Protein AF-A0A6N8V0D1-F1 (afdb_monomer)

Solvent-accessible surface area (backbone atoms only — not comparable to full-atom values): 30838 Å² total; per-residue (Å²): 115,80,45,80,49,77,50,77,55,82,83,25,53,36,45,36,44,38,45,71,53,76,77,63,86,86,64,98,69,75,75,76,37,50,39,46,32,45,37,42,45,45,18,91,55,82,39,64,46,33,43,40,40,26,38,32,40,37,34,28,71,38,62,36,32,42,38,36,38,94,89,48,75,45,81,41,43,53,72,40,74,43,79,44,59,22,80,52,49,34,26,46,27,38,42,28,37,29,45,34,42,31,46,41,67,47,89,72,71,62,81,54,71,93,89,60,91,78,77,78,87,79,81,86,76,95,76,89,79,59,77,69,64,61,56,61,56,65,70,50,64,72,67,50,54,61,64,50,48,55,48,47,55,57,44,56,73,61,60,79,76,78,86,90,82,91,75,87,80,83,88,80,86,84,86,89,89,81,84,79,87,73,83,86,78,78,87,80,89,75,80,96,69,90,68,78,77,87,66,74,72,77,77,50,44,70,49,23,66,37,64,13,72,33,64,82,80,55,35,36,38,30,19,67,69,75,57,81,67,61,65,68,72,39,52,76,79,46,74,58,89,72,34,39,31,27,45,46,76,44,84,74,45,44,28,48,69,58,39,34,54,43,31,68,29,18,32,75,47,55,27,35,22,61,91,55,48,43,43,48,43,42,23,74,82,62,50,74,66,56,48,52,34,48,42,50,16,45,7,26,53,30,63,36,36,56,84,86,48,37,44,38,36,82,59,87,65,67,43,95,62,81,66,75,18,39,34,38,36,54,41,85,67,82,89,78,67,85,48,73,49,63,49,74,44,63,47,96,86,65,49,26,45,53,28,20,43,36,40,35,33,54,76,46,48,71,77,35,70,65,46,34,22,51,50,50,32,38,44,47,43,36,59,55,33,41,47,8,79,102,50,57,34,29,62,72,88,46,72,36,77,49,22,70,53,72,57,80,69,64,62,88,71,91,80,78,77,56,82,26,47,60,39,41,40,52,32,52,44,49,31,37,53,76,72,48,43,53,77,71,39,66,66,71,66,50,70,85,46,60,25,51,29,39,37,44,36,42,33,46,96,58,39,38,34,38,37,38,43,38,88,83,42,77,40,56,25,37,38,28,63,47,71,95,61,63,68,86,76,44,80,84,46,69,60,69,52,72,50,74,52,71,39,76,47,80,53,89,82,41,36,33,39,27,40,28,38,41,32,34,31,50,69,75,70,48,71,51,77,50,76,42,78,74,43,82,47,124

Foldseek 3Di:
DWDWDWDDDPNWTWTKTWDDDPPDDDDVDDFQAKTKIKTKTDAQDKFFKWFAQWKKKKAWQDWKKWKQWPVGTDIHHHLDIDIDGRQTIIIIHTTTIMIMITHTGHDDIDGDDPDDPDDDPDDDDDDDDDPVVVVVVVVCVVVVPVVVVVVVVVSVVRPPPDDDDDDDDDDDDDDDDDDDDDDPDDDDDDDDDQDPPPDDPQQAQVNLLAQQWFDSQWKIKGWADQPPPQQVPFDFPDDDDQKTKGWDKTLGFDFLVLLLLQCQQFFPFLQQFAPFAFEEAEADPDDSLNVSLLSLLLNQQSSLADSRHRYTHNDNPHDPDQFFGEYEAEDQPPPPDFDKDKDFDDDPPGSYGRGMYIYGYPVQPVLDSLLSSLRSNLNVLVSRRRQGDPQNAGDCVRPFSRHPDCVLSVPPDDDDDGSSHGHRSSSVNNNLSNPQDDGRDNSSRSPGFGSMWIKIWMDGPFKIWIWTQGPQDTITMMMGTDPPDRLQVPQVDADKDKDKDKDWADGPPKIKIFIWIWMAGSNVRDIDIDTPPIDIDD

Radius of gyration: 30.08 Å; Cα contacts (8 Å, |Δi|>4): 990; chains: 1; bounding box: 58×94×71 Å

Sequence (538 aa):
MIRRSITTYGGQTIVRYKLAFGIGAASRRGTHGWQLAVHVVHAPGSGAWHNHYWDSWSLCLLGGIAEATDGGTRQIRPGTLRFRPHNQRHRVRGYAVTLILTSPRRHRSSIWLRGLAARPIRARSRVGYSRRVLARFRERRSAMKIPLTIAACVFLLAACGGGGGSTSPTSTGPDTTGAPNVPMLSWHQTDGGSYSVAGLPAPTPAAARHMPVYHDGRRLFVGVDQGAGKPAALPIVGRRGETEIRLGELTDGGGRGTLATYLLSTVDDPGLRWKSPPEVRFGGAGDQSDYERVVRAVQLVNAALPEGQKMRVPSMTPSDDPGTGIYFSFDWLTGLGYWGETHNSNASATSQITHSLITITRDYTSNGDRQATILLAHELLHALGMFGGATSHVPPTIDSILAADSRIYASAQGTRQPLSLLYSADREAIRALYSRLSDGVDPTSFGLWEDTSWHLVGRTSHVAFGVALRNDYVEPWAYGDLPATDLAANRGLSGRVTWTGVLLGFGPDQTVSGDAAIAVDLATLRGSADFTNLEMWN

Nearest PDB structures (foldseek):
  7zyb-assembly1_A  TM=7.881E-01  e=6.600E-06  Bacteroides eggerthii DSM 20697
  4la3-assembly2_B  TM=8.426E-01  e=9.087E-06  Ruegeria lacuscaerulensis ITI-1157
  5ooa-assembly1_A  TM=7.213E-01  e=2.347E-04  Streptomyces coeruleorubidus
  5oo9-assembly1_A  TM=7.204E-01  e=3.793E-04  Streptomyces coeruleorubidus
  3rns-assembly1_A  TM=6.999E-01  e=3.409E-04  Leptotrichia buccalis C-1013-b

pLDDT: mean 70.55, std 21.04, range [21.89, 95.75]

Secondary structure (DSSP, 8-state):
-EEEEEEEETTEEEEEEEE----S---SSS--S-EEEEEEEEESS-PPBB--SS-EEEEEEEEEEEEEETTEEEEE-TT-EEEE-TT--EEEEEEEEEEEEEPSPPS----B-TTS-----------PPPHHHHHHHHGGGGGGHHHHHHHHHHHHTTSSS------------------------------S-----TTS----TTGGGSPPEEE-SSEEEEES--TTTTGGGSPEEEEETTEEEEEEEEE-S--HHHHHHHHHHH-S-TT-B-SSPPBEEEETT--HHHHHHHHHHHHHHHTTS-GGG--B---S---S---SEEEEEEE--TTS-S-EEEEEEEETTTTEEEEEEEEEEHHHHTT-HHHHHHHHHHHHHHHTT---TT--SB-TTS-STTBSSTHHHH--SS-PPPTT---HHHHHHHHIIIIIPPTT--TT-S----SEEEEEEEE-SSEEEEEEEETTEEEEEEEEEPPSS-GGG-TT--SEEEEEEEEEEE-SS-EEEEEEEEEEETTTTEEEEEEEEEEEE-

Structure (mmCIF, N/CA/C/O backbone):
data_AF-A0A6N8V0D1-F1
#
_entry.id   AF-A0A6N8V0D1-F1
#
loop_
_atom_site.group_PDB
_atom_site.id
_atom_site.type_symbol
_atom_site.label_atom_id
_atom_site.label_alt_id
_atom_site.label_comp_id
_atom_site.label_asym_id
_atom_site.label_entity_id
_atom_site.label_seq_id
_atom_site.pdbx_PDB_ins_code
_atom_site.Cartn_x
_atom_site.Cartn_y
_atom_site.Cartn_z
_atom_site.occupancy
_atom_site.B_iso_or_equiv
_atom_site.auth_seq_id
_atom_site.auth_comp_id
_atom_site.auth_asym_id
_atom_site.auth_atom_id
_atom_site.pdbx_PDB_model_num
ATOM 1 N N . MET A 1 1 ? 18.540 -21.796 7.308 1.00 44.91 1 MET A N 1
ATOM 2 C CA . MET A 1 1 ? 18.471 -22.267 5.903 1.00 44.91 1 MET A CA 1
ATOM 3 C C . MET A 1 1 ? 17.308 -23.244 5.759 1.00 44.91 1 MET A C 1
ATOM 5 O O . MET A 1 1 ? 17.338 -24.292 6.398 1.00 44.91 1 MET A O 1
ATOM 9 N N . ILE A 1 2 ? 16.286 -22.895 4.971 1.00 44.88 2 ILE A N 1
ATOM 10 C CA . ILE A 1 2 ? 15.170 -23.790 4.621 1.00 44.88 2 ILE A CA 1
ATOM 11 C C . ILE A 1 2 ? 15.568 -24.535 3.348 1.00 44.88 2 ILE A C 1
ATOM 13 O O . ILE A 1 2 ? 15.913 -23.903 2.356 1.00 44.88 2 ILE A O 1
ATOM 17 N N . ARG A 1 3 ? 15.550 -25.871 3.361 1.00 55.03 3 ARG A N 1
ATOM 18 C CA . ARG A 1 3 ? 15.738 -26.674 2.140 1.00 55.03 3 ARG A CA 1
ATOM 19 C C . ARG A 1 3 ? 14.449 -27.415 1.814 1.00 55.03 3 ARG A C 1
ATOM 21 O O . ARG A 1 3 ? 13.937 -28.149 2.662 1.00 55.03 3 ARG A O 1
ATOM 28 N N . ARG A 1 4 ? 13.949 -27.237 0.589 1.00 62.25 4 ARG A N 1
ATOM 29 C CA . ARG A 1 4 ? 12.843 -28.024 0.032 1.00 62.25 4 ARG A CA 1
ATOM 30 C C . ARG A 1 4 ? 13.412 -29.301 -0.581 1.00 62.25 4 ARG A C 1
ATOM 32 O O . ARG A 1 4 ? 14.394 -29.255 -1.313 1.00 62.25 4 ARG A O 1
ATOM 39 N N . SER A 1 5 ? 12.800 -30.440 -0.282 1.00 65.56 5 SER A N 1
ATOM 40 C CA . SER A 1 5 ? 13.056 -31.694 -0.998 1.00 65.56 5 SER A CA 1
ATOM 41 C C . SER A 1 5 ? 11.735 -32.392 -1.270 1.00 65.56 5 SER A C 1
ATOM 43 O O . SER A 1 5 ? 10.866 -32.436 -0.399 1.00 65.56 5 SER A O 1
ATOM 45 N N . ILE A 1 6 ? 11.583 -32.914 -2.482 1.00 62.34 6 ILE A N 1
ATOM 46 C CA . ILE A 1 6 ? 10.443 -33.736 -2.877 1.00 62.34 6 ILE A CA 1
ATOM 47 C C . ILE A 1 6 ? 10.988 -35.149 -3.030 1.00 62.34 6 ILE A C 1
ATOM 49 O O . ILE A 1 6 ? 12.013 -35.353 -3.678 1.00 62.34 6 ILE A O 1
ATOM 53 N N . THR A 1 7 ? 10.369 -36.125 -2.375 1.00 68.12 7 THR A N 1
ATOM 54 C CA . THR A 1 7 ? 10.736 -37.527 -2.577 1.00 68.12 7 THR A CA 1
ATOM 55 C C . THR A 1 7 ? 9.493 -38.373 -2.747 1.00 68.12 7 THR A C 1
ATOM 57 O O . THR A 1 7 ? 8.602 -38.340 -1.898 1.00 68.12 7 THR A O 1
ATOM 60 N N . THR A 1 8 ? 9.467 -39.150 -3.825 1.00 55.72 8 THR A N 1
ATOM 61 C CA . THR A 1 8 ? 8.363 -40.052 -4.140 1.00 55.72 8 THR A CA 1
ATOM 62 C C . THR A 1 8 ? 8.745 -41.481 -3.759 1.00 55.72 8 THR A C 1
ATOM 64 O O . THR A 1 8 ? 9.775 -41.981 -4.204 1.00 55.72 8 THR A O 1
ATOM 67 N N . TYR A 1 9 ? 7.939 -42.145 -2.927 1.00 54.19 9 TYR A N 1
ATOM 68 C CA . TYR A 1 9 ? 8.150 -43.539 -2.514 1.00 54.19 9 TYR A CA 1
ATOM 69 C C . TYR A 1 9 ? 6.853 -44.337 -2.636 1.00 54.19 9 TYR A C 1
ATOM 71 O O . TYR A 1 9 ? 5.889 -44.049 -1.933 1.00 54.19 9 TYR A O 1
ATOM 79 N N . GLY A 1 10 ? 6.822 -45.360 -3.499 1.00 55.72 10 GLY A N 1
ATOM 80 C CA . GLY A 1 10 ? 5.685 -46.289 -3.594 1.00 55.72 10 GLY A CA 1
ATOM 81 C C . GLY A 1 10 ? 4.325 -45.604 -3.795 1.00 55.72 10 GLY A C 1
ATOM 82 O O . GLY A 1 10 ? 3.365 -45.962 -3.119 1.00 55.72 10 GLY A O 1
ATOM 83 N N . GLY A 1 11 ? 4.265 -44.578 -4.654 1.00 54.62 11 GLY A N 1
ATOM 84 C CA . GLY A 1 11 ? 3.053 -43.786 -4.911 1.00 54.62 11 GLY A CA 1
ATOM 85 C C . GLY A 1 11 ? 2.759 -42.677 -3.890 1.00 54.62 11 GLY A C 1
ATOM 86 O O . GLY A 1 11 ? 1.729 -42.021 -3.996 1.00 54.62 11 GLY A O 1
ATOM 87 N N . GLN A 1 12 ? 3.637 -42.448 -2.908 1.00 52.34 12 GLN A N 1
ATOM 88 C CA . GLN A 1 12 ? 3.529 -41.333 -1.962 1.00 52.34 12 GLN A CA 1
ATOM 89 C C . GLN A 1 12 ? 4.461 -40.196 -2.364 1.00 52.34 12 GLN A C 1
ATOM 91 O O . GLN A 1 12 ? 5.671 -40.410 -2.435 1.00 52.34 12 GLN A O 1
ATOM 96 N N . THR A 1 13 ? 3.930 -38.987 -2.538 1.00 56.56 13 THR A N 1
ATOM 97 C CA . THR A 1 13 ? 4.744 -37.771 -2.675 1.00 56.56 13 THR A CA 1
ATOM 98 C C . THR A 1 13 ? 4.946 -37.162 -1.296 1.00 56.56 13 THR A C 1
ATOM 100 O O . THR A 1 13 ? 3.986 -36.747 -0.649 1.00 56.56 13 THR A O 1
ATOM 103 N N . ILE A 1 14 ? 6.196 -37.109 -0.834 1.00 59.09 14 ILE A N 1
ATOM 104 C CA . ILE A 1 14 ? 6.564 -36.446 0.417 1.00 59.09 14 ILE A CA 1
ATOM 105 C C . ILE A 1 14 ? 7.269 -35.141 0.064 1.00 59.09 14 ILE A C 1
ATOM 107 O O . ILE A 1 14 ? 8.404 -35.151 -0.418 1.00 59.09 14 ILE A O 1
ATOM 111 N N . VAL A 1 15 ? 6.615 -34.014 0.345 1.00 58.56 15 VAL A N 1
ATOM 112 C CA . VAL A 1 15 ? 7.262 -32.697 0.316 1.00 58.56 15 VAL A CA 1
ATOM 113 C C . VAL A 1 15 ? 7.796 -32.414 1.715 1.00 58.56 15 VAL A C 1
ATOM 115 O O . VAL A 1 15 ? 7.029 -32.346 2.677 1.00 58.56 15 VAL A O 1
ATOM 118 N N . ARG A 1 16 ? 9.121 -32.291 1.841 1.00 62.31 16 ARG A N 1
ATOM 119 C CA . ARG A 1 16 ? 9.793 -31.945 3.097 1.00 62.31 16 ARG A CA 1
ATOM 120 C C . ARG A 1 16 ? 10.333 -30.530 3.022 1.00 62.31 16 ARG A C 1
ATOM 122 O O . ARG A 1 16 ? 11.190 -30.236 2.184 1.00 62.31 16 ARG A O 1
ATOM 129 N N . TYR A 1 17 ? 9.904 -29.706 3.966 1.00 55.00 17 TYR A N 1
ATOM 130 C CA . TYR A 1 17 ? 10.552 -28.441 4.287 1.00 55.00 17 TYR A CA 1
ATOM 131 C C . TYR A 1 17 ? 11.434 -28.677 5.509 1.00 55.00 17 TYR A C 1
ATOM 133 O O . TYR A 1 17 ? 10.935 -28.941 6.604 1.00 55.00 17 TYR A O 1
ATOM 141 N N . LYS A 1 18 ? 12.756 -28.669 5.310 1.00 56.12 18 LYS A N 1
ATOM 142 C CA . LYS A 1 18 ? 13.719 -28.924 6.383 1.00 56.12 18 LYS A CA 1
ATOM 143 C C . LYS A 1 18 ? 14.188 -27.606 6.983 1.00 56.12 18 LYS A C 1
ATOM 145 O O . LYS A 1 18 ? 14.861 -26.834 6.298 1.00 56.12 18 LYS A O 1
ATOM 150 N N . LEU A 1 19 ? 13.895 -27.406 8.266 1.00 46.12 19 LEU A N 1
ATOM 151 C CA . LEU A 1 19 ? 14.449 -26.330 9.080 1.00 46.12 19 LEU A CA 1
ATOM 152 C C . LEU A 1 19 ? 15.463 -26.960 10.047 1.00 46.12 19 LEU A C 1
ATOM 154 O O . LEU A 1 19 ? 15.110 -27.654 10.999 1.00 46.12 19 LEU A O 1
ATOM 158 N N . ALA A 1 20 ? 16.753 -26.832 9.732 1.00 50.84 20 ALA A N 1
ATOM 159 C CA . ALA A 1 20 ? 17.811 -27.409 10.556 1.00 50.84 20 ALA A CA 1
ATOM 160 C C . ALA A 1 20 ? 18.173 -26.446 11.693 1.00 50.84 20 ALA A C 1
ATOM 162 O O . ALA A 1 20 ? 18.812 -25.425 11.446 1.00 50.84 20 ALA A O 1
ATOM 163 N N . PHE A 1 21 ? 17.805 -26.795 12.926 1.00 45.72 21 PHE A N 1
ATOM 164 C CA . PHE A 1 21 ? 18.309 -26.135 14.130 1.00 45.72 21 PHE A CA 1
ATOM 165 C C . PHE A 1 21 ? 19.412 -26.996 14.742 1.00 45.72 21 PHE A C 1
ATOM 167 O O . PHE A 1 21 ? 19.168 -28.099 15.231 1.00 45.72 21 PHE A O 1
ATOM 174 N N . GLY A 1 22 ? 20.651 -26.516 14.684 1.00 41.28 22 GLY A N 1
ATOM 175 C CA . GLY A 1 22 ? 21.765 -27.151 15.377 1.00 41.28 22 GLY A CA 1
ATOM 176 C C . GLY A 1 22 ? 21.755 -26.763 16.850 1.00 41.28 22 GLY A C 1
ATOM 177 O O . GLY A 1 22 ? 22.394 -25.788 17.216 1.00 41.28 22 GLY A O 1
ATOM 178 N N . ILE A 1 23 ? 21.056 -27.516 17.700 1.00 42.50 23 ILE A N 1
ATOM 179 C CA . ILE A 1 23 ? 21.254 -27.425 19.154 1.00 42.50 23 ILE A CA 1
ATOM 180 C C . ILE A 1 23 ? 22.313 -28.472 19.526 1.00 42.50 23 ILE A C 1
ATOM 182 O O . ILE A 1 23 ? 21.996 -29.633 19.786 1.00 42.50 23 ILE A O 1
ATOM 186 N N . GLY A 1 24 ? 23.586 -28.076 19.440 1.00 42.22 24 GLY A N 1
ATOM 187 C CA . GLY A 1 24 ? 24.754 -28.905 19.764 1.00 42.22 24 GLY A CA 1
ATOM 188 C C . GLY A 1 24 ? 25.977 -28.576 18.900 1.00 42.22 24 GLY A C 1
ATOM 189 O O . GLY A 1 24 ? 25.834 -28.308 17.709 1.00 42.22 24 GLY A O 1
ATOM 190 N N . ALA A 1 25 ? 27.170 -28.594 19.509 1.00 36.78 25 ALA A N 1
ATOM 191 C CA . ALA A 1 25 ? 28.441 -28.234 18.876 1.00 36.78 25 ALA A CA 1
ATOM 192 C C . ALA A 1 25 ? 28.627 -28.908 17.504 1.00 36.78 25 ALA A C 1
ATOM 194 O O . ALA A 1 25 ? 28.477 -30.124 17.358 1.00 36.78 25 ALA A O 1
ATOM 195 N N . ALA A 1 26 ? 28.949 -28.100 16.495 1.00 36.88 26 ALA A N 1
ATOM 196 C CA . ALA A 1 26 ? 29.095 -28.525 15.112 1.00 36.88 26 ALA A CA 1
ATOM 197 C C . ALA A 1 26 ? 30.276 -29.499 14.944 1.00 36.88 26 ALA A C 1
ATOM 199 O O . ALA A 1 26 ? 31.417 -29.089 14.753 1.00 36.88 26 ALA A O 1
ATOM 200 N N . SER A 1 27 ? 30.019 -30.808 14.960 1.00 41.69 27 SER A N 1
ATOM 201 C CA . SER A 1 27 ? 30.992 -31.778 14.454 1.00 41.69 27 SER A CA 1
ATOM 202 C C . SER A 1 27 ? 30.886 -31.840 12.929 1.00 41.69 27 SER A C 1
ATOM 204 O O . SER A 1 27 ? 29.829 -32.186 12.398 1.00 41.69 27 SER A O 1
ATOM 206 N N . ARG A 1 28 ? 31.990 -31.565 12.221 1.00 43.28 28 ARG A N 1
ATOM 207 C CA . ARG A 1 28 ? 32.125 -31.545 10.745 1.00 43.28 28 ARG A CA 1
ATOM 208 C C . ARG A 1 28 ? 31.788 -32.867 10.017 1.00 43.28 28 ARG A C 1
ATOM 210 O O . ARG A 1 28 ? 31.984 -32.969 8.812 1.00 43.28 28 ARG A O 1
ATOM 217 N N . ARG A 1 29 ? 31.261 -33.887 10.701 1.00 45.97 29 ARG A N 1
ATOM 218 C CA . ARG A 1 29 ? 30.817 -35.157 10.110 1.00 45.97 29 ARG A CA 1
ATOM 219 C C . ARG A 1 29 ? 29.374 -35.465 10.539 1.00 45.97 29 ARG A C 1
ATOM 221 O O . ARG A 1 29 ? 29.151 -35.928 11.643 1.00 45.97 29 ARG A O 1
ATOM 228 N N . GLY A 1 30 ? 28.410 -35.193 9.653 1.00 52.28 30 GLY A N 1
ATOM 229 C CA . GLY A 1 30 ? 27.100 -35.867 9.567 1.00 52.28 30 GLY A CA 1
ATOM 230 C C . GLY A 1 30 ? 26.112 -35.790 10.749 1.00 52.28 30 GLY A C 1
ATOM 231 O O . GLY A 1 30 ? 26.165 -36.586 11.670 1.00 52.28 30 GLY A O 1
ATOM 232 N N . THR A 1 31 ? 25.096 -34.924 10.629 1.00 54.47 31 THR A N 1
ATOM 233 C CA . THR A 1 31 ? 23.745 -35.015 11.249 1.00 54.47 31 THR A CA 1
ATOM 234 C C . THR A 1 31 ? 23.622 -35.652 12.650 1.00 54.47 31 THR A C 1
ATOM 236 O O . THR A 1 31 ? 22.957 -36.679 12.806 1.00 54.47 31 THR A O 1
ATOM 239 N N . HIS A 1 32 ? 24.169 -35.008 13.684 1.00 58.38 32 HIS A N 1
ATOM 240 C CA . HIS A 1 32 ? 23.972 -35.412 15.088 1.00 58.38 32 HIS A CA 1
ATOM 241 C C . HIS A 1 32 ? 22.952 -34.557 15.869 1.00 58.38 32 HIS A C 1
ATOM 243 O O . HIS A 1 32 ? 22.817 -34.726 17.077 1.00 58.38 32 HIS A O 1
ATOM 249 N N . GLY A 1 33 ? 22.218 -33.660 15.201 1.00 75.25 33 GLY A N 1
ATOM 250 C CA . GLY A 1 33 ? 21.212 -32.791 15.827 1.00 75.25 33 GLY A CA 1
ATOM 251 C C . GLY A 1 33 ? 19.768 -33.269 15.647 1.00 75.25 33 GLY A C 1
ATOM 252 O O . GLY A 1 33 ? 19.474 -34.071 14.755 1.00 75.25 33 GLY A O 1
ATOM 253 N N . TRP A 1 34 ? 18.872 -32.740 16.484 1.00 78.12 34 TRP A N 1
ATOM 254 C CA . TRP A 1 34 ? 17.423 -32.830 16.288 1.00 78.12 34 TRP A CA 1
ATOM 255 C C . TRP A 1 34 ? 17.013 -32.131 14.983 1.00 78.12 34 TRP A C 1
ATOM 257 O O . TRP A 1 34 ? 17.675 -31.192 14.542 1.00 78.12 34 TRP A O 1
ATOM 267 N N . GLN A 1 35 ? 15.938 -32.590 14.342 1.00 80.25 35 GLN A N 1
ATOM 268 C CA . GLN A 1 35 ? 15.410 -31.952 13.130 1.00 80.25 35 GLN A CA 1
ATOM 269 C C . GLN A 1 35 ? 13.916 -31.708 13.280 1.00 80.25 35 GLN A C 1
ATOM 271 O O . GLN A 1 35 ? 13.191 -32.615 13.679 1.00 80.25 35 GLN A O 1
ATOM 276 N N . LEU A 1 36 ? 13.477 -30.500 12.933 1.00 82.12 36 LEU A N 1
ATOM 277 C CA . LEU A 1 36 ? 12.070 -30.152 12.804 1.00 82.12 36 LEU A CA 1
ATOM 278 C C . LEU A 1 36 ? 11.733 -30.057 11.312 1.00 82.12 36 LEU A C 1
ATOM 280 O O . LEU A 1 36 ? 12.449 -29.408 10.543 1.00 82.12 36 LEU A O 1
ATOM 284 N N . ALA A 1 37 ? 10.672 -30.733 10.890 1.00 82.94 37 ALA A N 1
ATOM 285 C CA . ALA A 1 37 ? 10.229 -30.740 9.504 1.00 82.94 37 ALA A CA 1
ATOM 286 C C . ALA A 1 37 ? 8.706 -30.690 9.415 1.00 82.94 37 ALA A C 1
ATOM 288 O O . ALA A 1 37 ? 8.013 -31.316 10.213 1.00 82.94 37 ALA A O 1
ATOM 289 N N . VAL A 1 38 ? 8.194 -30.003 8.396 1.00 82.75 38 VAL A N 1
ATOM 290 C CA . VAL A 1 38 ? 6.794 -30.136 7.979 1.00 82.75 38 VAL A CA 1
ATOM 291 C C . VAL A 1 38 ? 6.732 -31.193 6.883 1.00 82.75 38 VAL A C 1
ATOM 293 O O . VAL A 1 38 ? 7.475 -31.132 5.899 1.00 82.75 38 VAL A O 1
ATOM 296 N N . HIS A 1 39 ? 5.880 -32.189 7.089 1.00 84.19 39 HIS A N 1
ATOM 297 C CA . HIS A 1 39 ? 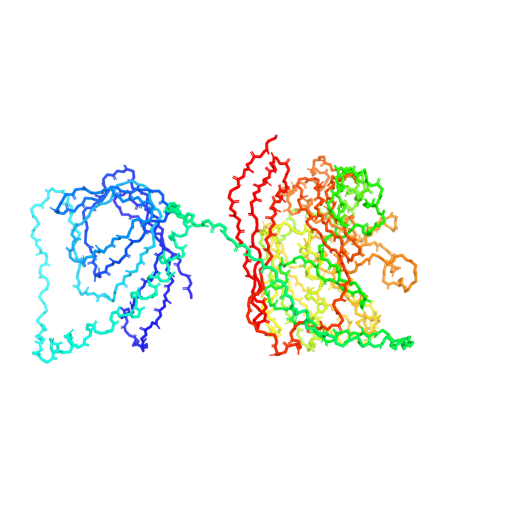5.620 -33.294 6.181 1.00 84.19 39 HIS A CA 1
ATOM 298 C C . HIS A 1 39 ? 4.198 -33.183 5.644 1.00 84.19 39 HIS A C 1
ATOM 300 O O . HIS A 1 39 ? 3.236 -33.347 6.395 1.00 84.19 39 HIS A O 1
ATOM 306 N N . VAL A 1 40 ? 4.075 -32.979 4.335 1.00 85.56 40 VAL A N 1
ATOM 307 C CA . VAL A 1 40 ? 2.809 -33.165 3.622 1.00 85.56 40 VAL A CA 1
ATOM 308 C C . VAL A 1 40 ? 2.748 -34.620 3.170 1.00 85.56 40 VAL A C 1
ATOM 310 O O . VAL A 1 40 ? 3.569 -35.062 2.365 1.00 85.56 40 VAL A O 1
ATOM 313 N N . VAL A 1 41 ? 1.821 -35.378 3.746 1.00 85.00 41 VAL A N 1
ATOM 314 C CA . VAL A 1 41 ? 1.555 -36.775 3.411 1.00 85.00 41 VAL A CA 1
ATOM 315 C C . VAL A 1 41 ? 0.379 -36.802 2.450 1.00 85.00 41 VAL A C 1
ATOM 317 O O . VAL A 1 41 ? -0.731 -36.453 2.837 1.00 85.00 41 VAL A O 1
ATOM 320 N N . HIS A 1 42 ? 0.612 -37.254 1.220 1.00 86.38 42 HIS A N 1
ATOM 321 C CA . HIS A 1 42 ? -0.438 -37.557 0.252 1.00 86.38 42 HIS A CA 1
ATOM 322 C C . HIS A 1 42 ? -0.315 -39.031 -0.155 1.00 86.38 42 HIS A C 1
ATOM 324 O O . HIS A 1 42 ? 0.558 -39.403 -0.939 1.00 86.38 42 HIS A O 1
ATOM 330 N N . ALA A 1 43 ? -1.138 -39.886 0.455 1.00 79.44 43 ALA A N 1
ATOM 331 C CA . ALA A 1 43 ? -1.088 -41.339 0.308 1.00 79.44 43 ALA A CA 1
ATOM 332 C C . ALA A 1 43 ? -2.500 -41.915 0.086 1.00 79.44 43 ALA A C 1
ATOM 334 O O . ALA A 1 43 ? -3.065 -42.521 1.001 1.00 79.44 43 ALA A O 1
ATOM 335 N N . PRO A 1 44 ? -3.096 -41.734 -1.107 1.00 72.81 44 PRO A N 1
ATOM 336 C CA . PRO A 1 44 ? -4.451 -42.218 -1.394 1.00 72.81 44 PRO A CA 1
ATOM 337 C C . PRO A 1 44 ? -4.563 -43.756 -1.290 1.00 72.81 44 PRO A C 1
ATOM 339 O O . PRO A 1 44 ? -5.586 -44.290 -0.844 1.00 72.81 44 PRO A O 1
ATOM 342 N N . GLY A 1 45 ? -3.479 -44.476 -1.609 1.00 75.88 45 GLY A N 1
ATOM 343 C CA . GLY A 1 45 ? -3.338 -45.927 -1.432 1.00 75.88 45 GLY A CA 1
ATOM 344 C C . GLY A 1 45 ? -2.667 -46.344 -0.114 1.00 75.88 45 GLY A C 1
ATOM 345 O O . GLY A 1 45 ? -2.200 -45.520 0.672 1.00 75.88 45 GLY A O 1
ATOM 346 N N . SER A 1 46 ? -2.587 -47.655 0.150 1.00 69.75 46 SER A N 1
ATOM 347 C CA . SER A 1 46 ? -1.825 -48.150 1.303 1.00 69.75 46 SER A CA 1
ATOM 348 C C . SER A 1 46 ? -0.326 -47.944 1.078 1.00 69.75 46 SER A C 1
ATOM 350 O O . SER A 1 46 ? 0.252 -48.607 0.218 1.00 69.75 46 SER A O 1
ATOM 352 N N . GLY A 1 47 ? 0.308 -47.071 1.864 1.00 75.69 47 GLY A N 1
ATOM 353 C CA . GLY A 1 47 ? 1.756 -46.872 1.815 1.00 75.69 47 GLY A CA 1
ATOM 354 C C . GLY A 1 47 ? 2.571 -48.145 2.061 1.00 75.69 47 GLY A C 1
ATOM 355 O O . GLY A 1 47 ? 2.096 -49.098 2.691 1.00 75.69 47 GLY A O 1
ATOM 356 N N . ALA A 1 48 ? 3.827 -48.139 1.607 1.00 84.19 48 ALA A N 1
ATOM 357 C CA . ALA A 1 48 ? 4.782 -49.196 1.921 1.00 84.19 48 ALA A CA 1
ATOM 358 C C . ALA A 1 48 ? 5.103 -49.225 3.427 1.00 84.19 48 ALA A C 1
ATOM 360 O O . ALA A 1 48 ? 5.227 -48.184 4.084 1.00 84.19 48 ALA A O 1
ATOM 361 N N . TRP A 1 49 ? 5.270 -50.435 3.966 1.00 89.00 49 TRP A N 1
ATOM 362 C CA . TRP A 1 49 ? 5.762 -50.624 5.326 1.00 89.00 49 TRP A CA 1
ATOM 363 C C . TRP A 1 49 ? 7.212 -50.154 5.427 1.00 89.00 49 TRP A C 1
ATOM 365 O O . TRP A 1 49 ? 8.083 -50.599 4.678 1.00 89.00 49 TRP A O 1
ATOM 375 N N . HIS A 1 50 ? 7.476 -49.269 6.380 1.00 88.81 50 HIS A N 1
ATOM 376 C CA . HIS A 1 50 ? 8.815 -48.752 6.637 1.00 88.81 50 HIS A CA 1
ATOM 377 C C . HIS A 1 50 ? 9.042 -48.525 8.135 1.00 88.81 50 HIS A C 1
ATOM 379 O O . HIS A 1 50 ? 8.107 -48.572 8.931 1.00 88.81 50 HIS A O 1
ATOM 385 N N . ASN A 1 51 ? 10.295 -48.303 8.522 1.00 90.31 51 ASN A N 1
ATOM 386 C CA . ASN A 1 51 ? 10.703 -47.835 9.848 1.00 90.31 51 ASN A CA 1
ATOM 387 C C . ASN A 1 51 ? 11.622 -46.613 9.697 1.00 90.31 51 ASN A C 1
ATOM 389 O O . ASN A 1 51 ? 12.000 -46.248 8.579 1.00 90.31 51 ASN A O 1
ATOM 393 N N . HIS A 1 52 ? 11.947 -45.934 10.796 1.00 86.75 52 HIS A N 1
ATOM 394 C CA . HIS A 1 52 ? 12.760 -44.712 10.779 1.00 86.75 52 HIS A CA 1
ATOM 395 C C . HIS A 1 52 ? 14.141 -44.967 11.404 1.00 86.75 52 HIS A C 1
ATOM 397 O O . HIS A 1 52 ? 14.344 -45.888 12.181 1.00 86.75 52 HIS A O 1
ATOM 403 N N . TYR A 1 53 ? 15.139 -44.149 11.076 1.00 83.94 53 TYR A N 1
ATOM 404 C CA . TYR A 1 53 ? 16.460 -44.247 11.721 1.00 83.94 53 TYR A CA 1
ATOM 405 C C . TYR A 1 53 ? 16.521 -43.451 13.038 1.00 83.94 53 TYR A C 1
ATOM 407 O O . TYR A 1 53 ? 17.590 -43.279 13.611 1.00 83.94 53 TYR A O 1
ATOM 415 N N . TRP A 1 54 ? 15.415 -42.866 13.486 1.00 89.38 54 TRP A N 1
ATOM 416 C CA . TRP A 1 54 ? 15.353 -41.903 14.584 1.00 89.38 54 TRP A CA 1
ATOM 417 C C . TRP A 1 54 ? 14.030 -42.053 15.317 1.00 89.38 54 TRP A C 1
ATOM 419 O O . TRP A 1 54 ? 13.032 -42.472 14.732 1.00 89.38 54 TRP A O 1
ATOM 429 N N . ASP A 1 55 ? 14.030 -41.699 16.596 1.00 89.56 55 ASP A N 1
ATOM 430 C CA . ASP A 1 55 ? 12.771 -41.530 17.310 1.00 89.56 55 ASP A CA 1
ATOM 431 C C . ASP A 1 55 ? 12.122 -40.239 16.794 1.00 89.56 55 ASP A C 1
ATOM 433 O O . ASP A 1 55 ? 12.823 -39.268 16.496 1.00 89.56 55 ASP A O 1
ATOM 437 N N . SER A 1 56 ? 10.802 -40.214 16.651 1.00 92.62 56 SER A N 1
ATOM 438 C CA . SER A 1 56 ? 10.097 -39.040 16.140 1.00 92.62 56 SER A CA 1
ATOM 439 C C . SER A 1 56 ? 8.846 -38.731 16.938 1.00 92.62 56 SER A C 1
ATOM 441 O O . SER A 1 56 ? 8.097 -39.641 17.284 1.00 92.62 56 SER A O 1
ATOM 443 N N . TRP A 1 57 ? 8.583 -37.448 17.136 1.00 92.38 57 TRP A N 1
ATOM 444 C CA . TRP A 1 57 ? 7.280 -36.931 17.531 1.00 92.38 57 TRP A CA 1
ATOM 445 C C . TRP A 1 57 ? 6.608 -36.329 16.304 1.00 92.38 57 TRP A C 1
ATOM 447 O O . TRP A 1 57 ? 7.258 -35.592 15.568 1.00 92.38 57 TRP A O 1
ATOM 457 N N . SER A 1 58 ? 5.339 -36.640 16.068 1.00 92.06 58 SER A N 1
ATOM 458 C CA . SER A 1 58 ? 4.546 -36.061 14.983 1.00 92.06 58 SER A CA 1
ATOM 459 C C . SER A 1 58 ? 3.245 -35.473 15.515 1.00 92.06 58 SER A C 1
ATOM 461 O O . SER A 1 58 ? 2.514 -36.176 16.210 1.00 92.06 58 SER A O 1
ATOM 463 N N . LEU A 1 59 ? 2.949 -34.230 15.144 1.00 91.19 59 LEU A N 1
ATOM 464 C CA . LEU A 1 59 ? 1.664 -33.565 15.347 1.00 91.19 59 LEU A CA 1
ATOM 465 C C . LEU A 1 59 ? 0.944 -33.458 14.006 1.00 91.19 59 LEU A C 1
ATOM 467 O O . LEU A 1 59 ? 1.512 -32.933 13.051 1.00 91.19 59 LEU A O 1
ATOM 471 N N . CYS A 1 60 ? -0.296 -33.930 13.926 1.00 92.56 60 CYS A N 1
ATOM 472 C CA . CYS A 1 60 ? -1.144 -33.668 12.767 1.00 92.56 60 CYS A CA 1
ATOM 473 C C . CYS A 1 60 ? -1.716 -32.251 12.859 1.00 92.56 60 CYS A C 1
ATOM 475 O O . CYS A 1 60 ? -2.440 -31.947 13.801 1.00 92.56 60 CYS A O 1
ATOM 477 N N . LEU A 1 61 ? -1.375 -31.392 11.900 1.00 82.00 61 LEU A N 1
ATOM 478 C CA . LEU A 1 61 ? -1.849 -30.009 11.830 1.00 82.00 61 LEU A CA 1
ATOM 479 C C . LEU A 1 61 ? -3.154 -29.916 11.035 1.00 82.00 61 LEU A C 1
ATOM 481 O O . LEU A 1 61 ? -4.086 -29.252 11.461 1.00 82.00 61 LEU A O 1
ATOM 485 N N . LEU A 1 62 ? -3.222 -30.606 9.892 1.00 87.69 62 LEU A N 1
ATOM 486 C CA . LEU A 1 62 ? -4.364 -30.581 8.974 1.00 87.69 62 LEU A CA 1
ATOM 487 C C . LEU A 1 62 ? -4.601 -31.966 8.368 1.00 87.69 62 LEU A C 1
ATOM 489 O O . LEU A 1 62 ? -3.655 -32.742 8.209 1.00 87.69 62 LEU A O 1
ATOM 493 N N . GLY A 1 63 ? -5.845 -32.245 7.972 1.00 93.75 63 GLY A N 1
ATOM 494 C CA . GLY A 1 63 ? -6.248 -33.514 7.360 1.00 93.75 63 GLY A CA 1
ATOM 495 C C . GLY A 1 63 ? -6.316 -34.675 8.357 1.00 93.75 63 GLY A C 1
ATOM 496 O O . GLY A 1 63 ? -6.552 -34.479 9.543 1.00 93.75 63 GLY A O 1
ATOM 497 N N . GLY A 1 64 ? -6.119 -35.902 7.884 1.00 91.50 64 GLY A N 1
ATOM 498 C CA . GLY A 1 64 ? -6.081 -37.093 8.724 1.00 91.50 64 GLY A CA 1
ATOM 499 C C . GLY A 1 64 ? -5.502 -38.304 7.998 1.00 91.50 64 GLY A C 1
ATOM 500 O O . GLY A 1 64 ? -5.668 -38.475 6.787 1.00 91.50 64 GLY A O 1
ATOM 501 N N . ILE A 1 65 ? -4.805 -39.157 8.748 1.00 93.06 65 ILE A N 1
ATOM 502 C CA . ILE A 1 65 ? -4.215 -40.393 8.221 1.00 93.06 65 ILE A CA 1
ATOM 503 C C . ILE A 1 65 ? -4.568 -41.598 9.087 1.00 93.06 65 ILE A C 1
ATOM 505 O O . ILE A 1 65 ? -4.516 -41.548 10.314 1.00 93.06 65 ILE A O 1
ATOM 509 N N . ALA A 1 66 ? -4.833 -42.722 8.430 1.00 95.12 66 ALA A N 1
ATOM 510 C CA . ALA A 1 66 ? -4.827 -44.032 9.054 1.00 95.12 66 ALA A CA 1
ATOM 511 C C . ALA A 1 66 ? -3.382 -44.542 9.099 1.00 95.12 66 ALA A C 1
ATOM 513 O O . ALA A 1 66 ? -2.782 -44.824 8.058 1.00 95.12 66 ALA A O 1
ATOM 514 N N . GLU A 1 67 ? -2.814 -44.672 10.295 1.00 95.00 67 GLU A N 1
ATOM 515 C CA . GLU A 1 67 ? -1.503 -45.286 10.495 1.00 95.00 67 GLU A CA 1
ATOM 516 C C . GLU A 1 67 ? -1.675 -46.719 10.998 1.00 95.00 67 GLU A C 1
ATOM 518 O O . GLU A 1 67 ? -2.163 -46.948 12.108 1.00 95.00 67 GLU A O 1
ATOM 523 N N . ALA A 1 68 ? -1.234 -47.680 10.189 1.00 95.12 68 ALA A N 1
ATOM 524 C CA . ALA A 1 68 ? -1.125 -49.076 10.586 1.00 95.12 68 ALA A CA 1
ATOM 525 C C . ALA A 1 68 ? 0.275 -49.345 11.138 1.00 95.12 68 ALA A C 1
ATOM 527 O O . ALA A 1 68 ? 1.265 -49.040 10.475 1.00 95.12 68 ALA A O 1
ATOM 528 N N . THR A 1 69 ? 0.348 -49.939 12.326 1.00 94.81 69 THR A N 1
ATOM 529 C CA . THR A 1 69 ? 1.575 -50.468 12.933 1.00 94.81 69 THR A CA 1
ATOM 530 C C . THR A 1 69 ? 1.421 -51.962 13.202 1.00 94.81 69 THR A C 1
ATOM 532 O O . THR A 1 69 ? 0.355 -52.538 12.979 1.00 94.81 69 THR A O 1
ATOM 535 N N . ASP A 1 70 ? 2.473 -52.597 13.717 1.00 90.50 70 ASP A N 1
ATOM 536 C CA . ASP A 1 70 ? 2.399 -53.988 14.183 1.00 90.50 70 ASP A CA 1
ATOM 537 C C . ASP A 1 70 ? 1.341 -54.196 15.292 1.00 90.50 70 ASP A C 1
ATOM 539 O O . ASP A 1 70 ? 0.867 -55.308 15.485 1.00 90.50 70 ASP A O 1
ATOM 543 N N . GLY A 1 71 ? 0.933 -53.127 15.992 1.00 91.94 71 GLY A N 1
ATOM 544 C CA . GLY A 1 71 ? -0.090 -53.151 17.045 1.00 91.94 71 GLY A CA 1
ATOM 545 C C . GLY A 1 71 ? -1.499 -52.762 16.583 1.00 91.94 71 GLY A C 1
ATOM 546 O O . GLY A 1 71 ? -2.330 -52.415 17.418 1.00 91.94 71 GLY A O 1
ATOM 547 N N . GLY A 1 72 ? -1.760 -52.746 15.273 1.00 93.88 72 GLY A N 1
ATOM 548 C CA . GLY A 1 72 ? -3.062 -52.401 14.697 1.00 93.88 72 GLY A CA 1
ATOM 549 C C . GLY A 1 72 ? -3.093 -51.041 13.997 1.00 93.88 72 GLY A C 1
ATOM 550 O O . GLY A 1 72 ? -2.077 -50.366 13.828 1.00 93.88 72 GLY A O 1
ATOM 551 N N . THR A 1 73 ? -4.284 -50.648 13.543 1.00 94.81 73 THR A N 1
ATOM 552 C CA . THR A 1 73 ? -4.493 -49.398 12.797 1.00 94.81 73 THR A CA 1
ATOM 553 C C . THR A 1 73 ? -5.144 -48.351 13.684 1.00 94.81 73 THR A C 1
ATOM 555 O O . THR A 1 73 ? -6.096 -48.648 14.399 1.00 94.81 73 THR A O 1
ATOM 558 N N . ARG A 1 74 ? -4.639 -47.117 13.636 1.00 94.56 74 ARG A N 1
ATOM 559 C CA . ARG A 1 74 ? -5.199 -45.972 14.363 1.00 94.56 74 ARG A CA 1
ATOM 560 C C . ARG A 1 74 ? -5.414 -44.799 13.421 1.00 94.56 74 ARG A C 1
ATOM 562 O O . ARG A 1 74 ? -4.607 -44.580 12.520 1.00 94.56 74 ARG A O 1
ATOM 569 N N . GLN A 1 75 ? -6.477 -44.041 13.662 1.00 95.75 75 GLN A N 1
ATOM 570 C CA . GLN A 1 75 ? -6.716 -42.772 12.982 1.00 95.75 75 GLN A CA 1
ATOM 571 C C . GLN A 1 75 ? -5.971 -41.648 13.695 1.00 95.75 75 GLN A C 1
ATOM 573 O O . GLN A 1 75 ? -6.046 -41.524 14.915 1.00 95.75 75 GLN A O 1
ATOM 578 N N . ILE A 1 76 ? -5.258 -40.838 12.923 1.00 93.56 76 ILE A N 1
ATOM 579 C CA . ILE A 1 76 ? -4.569 -39.633 13.378 1.00 93.56 76 ILE A CA 1
ATOM 580 C C . ILE A 1 76 ? -5.333 -38.453 12.799 1.00 93.56 76 ILE A C 1
ATOM 582 O O . ILE A 1 76 ? -5.421 -38.315 11.579 1.00 93.56 76 ILE A O 1
ATOM 586 N N . ARG A 1 77 ? -5.900 -37.636 13.683 1.00 93.56 77 ARG A N 1
ATOM 587 C CA . ARG A 1 77 ? -6.700 -36.447 13.360 1.00 93.56 77 ARG A CA 1
ATOM 588 C C . ARG A 1 77 ? -5.916 -35.177 13.710 1.00 93.56 77 ARG A C 1
ATOM 590 O O . ARG A 1 77 ? -4.936 -35.291 14.456 1.00 93.56 77 ARG A O 1
ATOM 597 N N . PRO A 1 78 ? -6.324 -33.984 13.241 1.00 93.12 78 PRO A N 1
ATOM 598 C CA . PRO A 1 78 ? -5.699 -32.730 13.652 1.00 93.12 78 PRO A CA 1
ATOM 599 C C . PRO A 1 78 ? -5.629 -32.626 15.182 1.00 93.12 78 PRO A C 1
ATOM 601 O O . PRO A 1 78 ? -6.517 -33.116 15.878 1.00 93.12 78 PRO A O 1
ATOM 604 N N . GLY A 1 79 ? -4.525 -32.095 15.705 1.00 84.19 79 GLY A N 1
ATOM 605 C CA . GLY A 1 79 ? -4.237 -32.043 17.143 1.00 84.19 79 GLY A CA 1
ATOM 606 C C . GLY A 1 79 ? -3.656 -33.335 17.739 1.00 84.19 79 GLY A C 1
ATOM 607 O O . GLY A 1 79 ? -3.134 -33.317 18.851 1.00 84.19 79 GLY A O 1
ATOM 608 N N . THR A 1 80 ? -3.660 -34.463 17.015 1.00 90.25 80 THR A N 1
ATOM 609 C CA . THR A 1 80 ? -3.091 -35.718 17.538 1.00 90.25 80 THR A CA 1
ATOM 610 C C . THR A 1 80 ? -1.563 -35.647 17.584 1.00 90.25 80 THR A C 1
ATOM 612 O O . THR A 1 80 ? -0.907 -35.581 16.539 1.00 90.25 80 THR A O 1
ATOM 615 N N . LEU A 1 81 ? -0.996 -35.744 18.791 1.00 89.75 81 LEU A N 1
ATOM 616 C CA . LEU A 1 81 ? 0.433 -35.939 19.025 1.00 89.75 81 LEU A CA 1
ATOM 617 C C . LEU A 1 81 ? 0.773 -37.427 19.127 1.00 89.75 81 LEU A C 1
ATOM 619 O O . LEU A 1 81 ? 0.188 -38.166 19.917 1.00 89.75 81 LEU A O 1
ATOM 623 N N . ARG A 1 82 ? 1.778 -37.867 18.368 1.00 91.25 82 ARG A N 1
ATOM 624 C CA . ARG A 1 82 ? 2.258 -39.248 18.390 1.00 91.25 82 ARG A CA 1
ATOM 625 C C . ARG A 1 82 ? 3.769 -39.333 18.523 1.00 91.25 82 ARG A C 1
ATOM 627 O O . ARG A 1 82 ? 4.501 -38.744 17.735 1.00 91.25 82 ARG A O 1
ATOM 634 N N . PHE A 1 83 ? 4.223 -40.144 19.472 1.00 92.50 83 PHE A N 1
ATOM 635 C CA . PHE A 1 83 ? 5.602 -40.613 19.525 1.00 92.50 83 PHE A CA 1
ATOM 636 C C . PHE A 1 83 ? 5.762 -41.908 18.725 1.00 92.50 83 PHE A C 1
ATOM 638 O O . PHE A 1 83 ? 4.922 -42.807 18.802 1.00 92.50 83 PHE A O 1
ATOM 645 N N . ARG A 1 84 ? 6.869 -42.018 17.992 1.00 92.19 84 ARG A N 1
ATOM 646 C CA . ARG A 1 84 ? 7.271 -43.214 17.255 1.00 92.19 84 ARG A CA 1
ATOM 647 C C . ARG A 1 84 ? 8.731 -43.543 17.565 1.00 92.19 84 ARG A C 1
ATOM 649 O O . ARG A 1 84 ? 9.600 -42.716 17.277 1.00 92.19 84 ARG A O 1
ATOM 656 N N . PRO A 1 85 ? 9.033 -44.728 18.118 1.00 91.19 85 PRO A N 1
ATOM 657 C CA . PRO A 1 85 ? 10.408 -45.168 18.280 1.00 91.19 85 PRO A CA 1
ATOM 658 C C . PRO A 1 85 ? 10.996 -45.572 16.922 1.00 91.19 85 PRO A C 1
ATOM 660 O O . PRO A 1 85 ? 10.283 -46.075 16.053 1.00 91.19 85 PRO A O 1
ATOM 663 N N . HIS A 1 86 ? 12.304 -45.376 16.750 1.00 85.94 86 HIS A N 1
ATOM 664 C CA . HIS A 1 86 ? 13.013 -45.593 15.479 1.00 85.94 86 HIS A CA 1
ATOM 665 C C . HIS A 1 86 ? 12.683 -46.929 14.784 1.00 85.94 86 HIS A C 1
ATOM 667 O O . HIS A 1 86 ? 12.419 -46.980 13.588 1.00 85.94 86 HIS A O 1
ATOM 673 N N . ASN A 1 87 ? 12.596 -48.031 15.517 1.00 87.62 87 ASN A N 1
ATOM 674 C CA . ASN A 1 87 ? 12.367 -49.355 14.939 1.00 87.62 87 ASN A CA 1
ATOM 675 C C . ASN A 1 87 ? 10.889 -49.734 14.716 1.00 87.62 87 ASN A C 1
ATOM 677 O O . ASN A 1 87 ? 10.641 -50.825 14.198 1.00 87.62 87 ASN A O 1
ATOM 681 N N . GLN A 1 88 ? 9.917 -48.890 15.081 1.00 92.19 88 GLN A N 1
ATOM 682 C CA . GLN A 1 88 ? 8.504 -49.221 14.882 1.00 92.19 88 GLN A CA 1
ATOM 683 C C . GLN A 1 88 ? 8.164 -49.219 13.393 1.00 92.19 88 GLN A C 1
ATOM 685 O O . GLN A 1 88 ? 8.316 -48.207 12.704 1.00 92.19 88 GLN A O 1
ATOM 690 N N . ARG A 1 89 ? 7.679 -50.363 12.900 1.00 92.56 89 ARG A N 1
ATOM 691 C CA . ARG A 1 89 ? 7.159 -50.462 11.540 1.00 92.56 89 ARG A CA 1
ATOM 692 C C . ARG A 1 89 ? 5.805 -49.785 11.464 1.00 92.56 89 ARG A C 1
ATOM 694 O O . ARG A 1 89 ? 4.943 -49.992 12.322 1.00 92.56 89 ARG A O 1
ATOM 701 N N . HIS A 1 90 ? 5.617 -49.013 10.406 1.00 94.06 90 HIS A N 1
ATOM 702 C CA . HIS A 1 90 ? 4.339 -48.387 10.111 1.00 94.06 90 HIS A CA 1
ATOM 703 C C . HIS A 1 90 ? 4.106 -48.212 8.613 1.00 94.06 90 HIS A C 1
ATOM 705 O O . HIS A 1 90 ? 5.029 -48.288 7.796 1.00 94.06 90 HIS A O 1
ATOM 711 N N . ARG A 1 91 ? 2.854 -47.947 8.265 1.00 92.81 91 ARG A N 1
ATOM 712 C CA . ARG A 1 91 ? 2.450 -47.380 6.979 1.00 92.81 91 ARG A CA 1
ATOM 713 C C . ARG A 1 91 ? 1.291 -46.422 7.201 1.00 92.81 91 ARG A C 1
ATOM 715 O O . ARG A 1 91 ? 0.477 -46.631 8.098 1.00 92.81 91 ARG A O 1
ATOM 722 N N . VAL A 1 92 ? 1.207 -45.405 6.357 1.00 91.88 92 VAL A N 1
ATOM 723 C CA . VAL A 1 92 ? 0.177 -44.365 6.431 1.00 91.88 92 VAL A CA 1
ATOM 724 C C . VAL A 1 92 ? -0.680 -44.381 5.167 1.00 91.88 92 VAL A C 1
ATOM 726 O O . VAL A 1 92 ? -0.169 -44.653 4.076 1.00 91.88 92 VAL A O 1
ATOM 729 N N . ARG A 1 93 ? -1.977 -44.115 5.325 1.00 91.81 93 ARG A N 1
ATOM 730 C CA . ARG A 1 93 ? -2.952 -43.913 4.245 1.00 91.81 93 ARG A CA 1
ATOM 731 C C . ARG A 1 93 ? -3.791 -42.676 4.557 1.00 91.81 93 ARG A C 1
ATOM 733 O O . ARG A 1 93 ? -4.202 -42.510 5.700 1.00 91.81 93 ARG A O 1
ATOM 740 N N . GLY A 1 94 ? -4.066 -41.852 3.554 1.00 91.50 94 GLY A N 1
ATOM 741 C CA . GLY A 1 94 ? -4.843 -40.618 3.671 1.00 91.50 94 GLY A CA 1
ATOM 742 C C . GLY A 1 94 ? -4.042 -39.379 3.282 1.00 91.50 94 GLY A C 1
ATOM 743 O O . GLY A 1 94 ? -3.017 -39.473 2.598 1.00 91.50 94 GLY A O 1
ATOM 744 N N . TYR A 1 95 ? -4.521 -38.225 3.733 1.00 91.38 95 TYR A N 1
ATOM 745 C CA . TYR A 1 95 ? -3.905 -36.929 3.480 1.00 91.38 95 TYR A CA 1
ATOM 746 C C . TYR A 1 95 ? -3.753 -36.166 4.790 1.00 91.38 95 TYR A C 1
ATOM 748 O O . TYR A 1 95 ? -4.747 -35.923 5.467 1.00 91.38 95 TYR A O 1
ATOM 756 N N . ALA A 1 96 ? -2.529 -35.784 5.150 1.00 92.25 96 ALA A N 1
ATOM 757 C CA . ALA A 1 96 ? -2.292 -34.955 6.327 1.00 92.25 96 ALA A CA 1
ATOM 758 C C . ALA A 1 96 ? -1.071 -34.052 6.168 1.00 92.25 96 ALA A C 1
ATOM 760 O O . ALA A 1 96 ? -0.063 -34.443 5.577 1.00 92.25 96 ALA A O 1
ATOM 761 N N . VAL A 1 97 ? -1.129 -32.875 6.784 1.00 88.81 97 VAL A N 1
ATOM 762 C CA . VAL A 1 97 ? 0.044 -32.034 7.041 1.00 88.81 97 VAL A CA 1
ATOM 763 C C . VAL A 1 97 ? 0.476 -32.285 8.477 1.00 88.81 97 VAL A C 1
ATOM 765 O O . VAL A 1 97 ? -0.304 -32.095 9.408 1.00 88.81 97 VAL A O 1
ATOM 768 N N . THR A 1 98 ? 1.711 -32.739 8.669 1.00 90.19 98 THR A N 1
ATOM 769 C CA . THR A 1 98 ? 2.245 -33.108 9.985 1.00 90.19 98 THR A CA 1
ATOM 770 C C . THR A 1 98 ? 3.522 -32.338 10.297 1.00 90.19 98 THR A C 1
ATOM 772 O O . THR A 1 98 ? 4.397 -32.205 9.443 1.00 90.19 98 THR A O 1
ATOM 775 N N . LEU A 1 99 ? 3.655 -31.852 11.528 1.00 88.75 99 LEU A N 1
ATOM 776 C CA . LEU A 1 99 ? 4.913 -31.337 12.059 1.00 88.75 99 LEU A CA 1
ATOM 777 C C . LEU A 1 99 ? 5.661 -32.486 12.733 1.00 88.75 99 LEU A C 1
ATOM 779 O O . LEU A 1 99 ? 5.110 -33.133 13.621 1.00 88.75 99 LEU A O 1
ATOM 783 N N . ILE A 1 100 ? 6.898 -32.756 12.320 1.00 90.75 100 ILE A N 1
ATOM 784 C CA . ILE A 1 100 ? 7.701 -33.873 12.820 1.00 90.75 100 ILE A CA 1
ATOM 785 C C . ILE A 1 100 ? 8.995 -33.364 13.447 1.00 90.75 100 ILE A C 1
ATOM 787 O O . ILE A 1 100 ? 9.793 -32.700 12.789 1.00 90.75 100 ILE A O 1
ATOM 791 N N . LEU A 1 101 ? 9.227 -33.749 14.701 1.00 88.88 101 LEU A N 1
ATOM 792 C CA . LEU A 1 101 ? 10.484 -33.567 15.417 1.00 88.88 101 LEU A CA 1
ATOM 793 C C . LEU A 1 101 ? 11.209 -34.912 15.516 1.00 88.88 101 LEU A C 1
ATOM 795 O O . LEU A 1 101 ? 10.730 -35.830 16.179 1.00 88.88 101 LEU A O 1
ATOM 799 N N . THR A 1 102 ? 12.371 -35.039 14.879 1.00 88.19 102 THR A N 1
ATOM 800 C CA . THR A 1 102 ? 13.170 -36.273 14.870 1.00 88.19 102 THR A CA 1
ATOM 801 C C . THR A 1 102 ? 14.416 -36.139 15.735 1.00 88.19 102 THR A C 1
ATOM 803 O O . THR A 1 102 ? 15.115 -35.125 15.657 1.00 88.19 102 THR A O 1
ATOM 806 N N . SER A 1 103 ? 14.739 -37.180 16.500 1.00 85.56 103 SER A N 1
ATOM 807 C CA . SER A 1 103 ? 15.990 -37.272 17.253 1.00 85.56 103 SER A CA 1
ATOM 808 C C . SER A 1 103 ? 17.200 -37.526 16.333 1.00 85.56 103 SER A C 1
ATOM 810 O O . SER A 1 103 ? 17.030 -37.850 15.151 1.00 85.56 103 SER A O 1
ATOM 812 N N . PRO A 1 104 ? 18.442 -37.364 16.831 1.00 84.81 104 PRO A N 1
ATOM 813 C CA . PRO A 1 104 ? 19.642 -37.696 16.069 1.00 84.81 104 PRO A CA 1
ATOM 814 C C . PRO A 1 104 ? 19.617 -39.132 15.529 1.00 84.81 104 PRO A C 1
ATOM 816 O O . PRO A 1 104 ? 19.146 -40.059 16.192 1.00 84.81 104 PRO A O 1
ATOM 819 N N . ARG A 1 105 ? 20.159 -39.319 14.321 1.00 77.25 105 ARG A N 1
ATOM 820 C CA . ARG A 1 105 ? 20.123 -40.598 13.600 1.00 77.25 105 ARG A CA 1
ATOM 821 C C . ARG A 1 105 ? 20.788 -41.716 14.414 1.00 77.25 105 ARG A C 1
ATOM 823 O O . ARG A 1 105 ? 21.974 -41.645 14.726 1.00 77.25 105 ARG A O 1
ATOM 830 N N . ARG A 1 106 ? 20.040 -42.783 14.685 1.00 67.56 106 ARG A N 1
ATOM 831 C CA . ARG A 1 106 ? 20.534 -44.089 15.134 1.00 67.56 106 ARG A CA 1
ATOM 832 C C . ARG A 1 106 ? 20.836 -44.943 13.893 1.00 67.56 106 ARG A C 1
ATOM 834 O O . ARG A 1 106 ? 20.179 -44.825 12.862 1.00 67.56 106 ARG A O 1
ATOM 841 N N . HIS A 1 107 ? 21.892 -45.749 13.917 1.00 58.03 107 HIS A N 1
ATOM 842 C CA . HIS A 1 107 ? 22.321 -46.477 12.717 1.00 58.03 107 HIS A CA 1
ATOM 843 C C . HIS A 1 107 ? 21.278 -47.531 12.249 1.00 58.03 107 HIS A C 1
ATOM 845 O O . HIS A 1 107 ? 20.848 -48.352 13.051 1.00 58.03 107 HIS A O 1
ATOM 851 N N . ARG A 1 108 ? 21.011 -47.553 10.922 1.00 53.72 108 ARG A N 1
ATOM 852 C CA . ARG A 1 108 ? 20.254 -48.535 10.081 1.00 53.72 108 ARG A CA 1
ATOM 853 C C . ARG A 1 108 ? 18.698 -48.463 10.052 1.00 53.72 108 ARG A C 1
ATOM 855 O O . ARG A 1 108 ? 18.061 -48.295 11.077 1.00 53.72 108 ARG A O 1
ATOM 862 N N . SER A 1 109 ? 18.120 -48.640 8.850 1.00 44.12 109 SER A N 1
ATOM 863 C CA . SER A 1 109 ? 16.686 -48.845 8.519 1.00 44.12 109 SER A CA 1
ATOM 864 C C . SER A 1 109 ? 16.601 -50.050 7.612 1.00 44.12 109 SER A C 1
ATOM 866 O O . SER A 1 109 ? 17.570 -50.390 6.927 1.00 44.12 109 SER A O 1
ATOM 868 N N . SER A 1 110 ? 15.401 -50.602 7.526 1.00 51.88 110 SER A N 1
ATOM 869 C CA . SER A 1 110 ? 15.025 -51.623 6.565 1.00 51.88 110 SER A CA 1
ATOM 870 C C . SER A 1 110 ? 13.699 -51.236 5.907 1.00 51.88 110 SER A C 1
ATOM 872 O O . SER A 1 110 ? 12.733 -50.895 6.588 1.00 51.88 110 SER A O 1
ATOM 874 N N . ILE A 1 111 ? 13.661 -51.275 4.574 1.00 49.34 111 ILE A N 1
ATOM 875 C CA . ILE A 1 111 ? 12.425 -51.192 3.785 1.00 49.34 111 ILE A CA 1
ATOM 876 C C . ILE A 1 111 ? 11.946 -52.625 3.555 1.00 49.34 111 ILE A C 1
ATOM 878 O O . ILE A 1 111 ? 12.755 -53.494 3.228 1.00 49.34 111 ILE A O 1
ATOM 882 N N . TRP A 1 112 ? 10.648 -52.871 3.732 1.00 50.53 112 TRP A N 1
ATOM 883 C CA . TRP A 1 112 ? 10.054 -54.199 3.587 1.00 50.53 112 TRP A CA 1
ATOM 884 C C . TRP A 1 112 ? 9.000 -54.156 2.480 1.00 50.53 112 TRP A C 1
ATOM 886 O O . TRP A 1 112 ? 7.951 -53.532 2.635 1.00 50.53 112 TRP A O 1
ATOM 896 N N . LEU A 1 113 ? 9.283 -54.803 1.350 1.00 46.56 113 LEU A N 1
ATOM 897 C CA . LEU A 1 113 ? 8.328 -54.964 0.253 1.00 46.56 113 LEU A CA 1
ATOM 898 C C . LEU A 1 113 ? 7.458 -56.206 0.509 1.00 46.56 113 LEU A C 1
ATOM 900 O O . LEU A 1 113 ? 7.950 -57.226 0.994 1.00 46.56 113 LEU A O 1
ATOM 904 N N . ARG A 1 114 ? 6.153 -56.123 0.216 1.00 37.91 114 ARG A N 1
ATOM 905 C CA . ARG A 1 114 ? 5.234 -57.272 0.311 1.00 37.91 114 ARG A CA 1
ATOM 906 C C . ARG A 1 114 ? 5.646 -58.335 -0.716 1.00 37.91 114 ARG A C 1
ATOM 908 O O . ARG A 1 114 ? 5.747 -58.010 -1.891 1.00 37.91 114 ARG A O 1
ATOM 915 N N . GLY A 1 115 ? 5.810 -59.587 -0.279 1.00 41.56 115 GLY A N 1
ATOM 916 C CA . GLY A 1 115 ? 5.826 -60.757 -1.172 1.00 41.56 115 GLY A CA 1
ATOM 917 C C . GLY A 1 115 ? 7.126 -61.561 -1.268 1.00 41.56 115 GLY A C 1
ATOM 918 O O . GLY A 1 115 ? 7.125 -62.586 -1.935 1.00 41.56 115 GLY A O 1
ATOM 919 N N . LEU A 1 116 ? 8.211 -61.176 -0.590 1.00 38.75 116 LEU A N 1
ATOM 920 C CA . LEU A 1 116 ? 9.443 -61.976 -0.559 1.00 38.75 116 LEU A CA 1
ATOM 921 C C . LEU A 1 116 ? 9.844 -62.283 0.884 1.00 38.75 116 LEU A C 1
ATOM 923 O O . LEU A 1 116 ? 9.971 -61.377 1.710 1.00 38.75 116 LEU A O 1
ATOM 927 N N . ALA A 1 117 ? 10.059 -63.566 1.184 1.00 39.50 117 ALA A N 1
ATOM 928 C CA . ALA A 1 117 ? 10.711 -64.013 2.407 1.00 39.50 117 ALA A CA 1
ATOM 929 C C . ALA A 1 117 ? 12.094 -63.340 2.507 1.00 39.50 117 ALA A C 1
ATOM 931 O O . ALA A 1 117 ? 13.047 -63.703 1.821 1.00 39.50 117 ALA A O 1
ATOM 932 N N . ALA A 1 118 ? 12.187 -62.286 3.314 1.00 38.47 118 ALA A N 1
ATOM 933 C CA . ALA A 1 118 ? 13.358 -61.428 3.378 1.00 38.47 118 ALA A CA 1
ATOM 934 C C . ALA A 1 118 ? 14.524 -62.128 4.096 1.00 38.47 118 ALA A C 1
ATOM 936 O O . ALA A 1 118 ? 14.526 -62.258 5.322 1.00 38.47 118 ALA A O 1
ATOM 937 N N . ARG A 1 119 ? 15.569 -62.507 3.351 1.00 35.25 119 ARG A N 1
ATOM 938 C CA . ARG A 1 119 ? 16.916 -62.647 3.924 1.00 35.25 119 ARG A CA 1
ATOM 939 C C . ARG A 1 119 ? 17.521 -61.244 4.085 1.00 35.25 119 ARG A C 1
ATOM 941 O O . ARG A 1 119 ? 17.630 -60.524 3.096 1.00 35.25 119 ARG A O 1
ATOM 948 N N . PRO A 1 120 ? 17.939 -60.823 5.292 1.00 36.59 120 PRO A N 1
ATOM 949 C CA . PRO A 1 120 ? 18.641 -59.557 5.459 1.00 36.59 120 PRO A CA 1
ATOM 950 C C . PRO A 1 120 ? 20.033 -59.636 4.818 1.00 36.59 120 PRO A C 1
ATOM 952 O O . PRO A 1 120 ? 20.813 -60.535 5.136 1.00 36.59 120 PRO A O 1
ATOM 955 N N . ILE A 1 121 ? 20.376 -58.666 3.965 1.00 36.78 121 ILE A N 1
ATOM 956 C CA . ILE A 1 121 ? 21.744 -58.480 3.462 1.00 36.78 121 ILE A CA 1
ATOM 957 C C . ILE A 1 121 ? 22.634 -58.103 4.660 1.00 36.78 121 ILE A C 1
ATOM 959 O O . ILE A 1 121 ? 22.587 -56.987 5.182 1.00 36.78 121 ILE A O 1
ATOM 963 N N . ARG A 1 122 ? 23.409 -59.073 5.161 1.00 33.28 122 ARG A N 1
ATOM 964 C CA . ARG A 1 122 ? 24.337 -58.902 6.287 1.00 33.28 122 ARG A CA 1
ATOM 965 C C . ARG A 1 122 ? 25.664 -58.318 5.795 1.00 33.28 122 ARG A C 1
ATOM 967 O O . ARG A 1 122 ? 26.554 -59.065 5.415 1.00 33.28 122 ARG A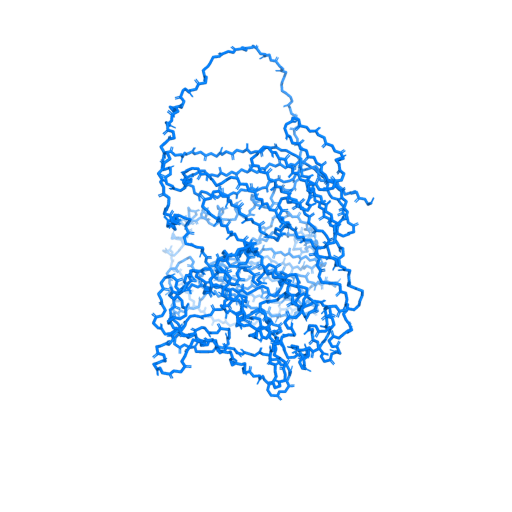 O 1
ATOM 974 N N . ALA A 1 123 ? 25.850 -57.006 5.925 1.00 30.52 123 ALA A N 1
ATOM 975 C CA . ALA A 1 123 ? 27.189 -56.417 5.993 1.00 30.52 123 ALA A CA 1
ATOM 976 C C . ALA A 1 123 ? 27.662 -56.396 7.463 1.00 30.52 123 ALA A C 1
ATOM 978 O O . ALA A 1 123 ? 27.097 -55.685 8.312 1.00 30.52 123 ALA A O 1
ATOM 979 N N . ARG A 1 124 ? 28.661 -57.234 7.779 1.00 30.14 124 ARG A N 1
ATOM 980 C CA . ARG A 1 124 ? 29.340 -57.302 9.084 1.00 30.14 124 ARG A CA 1
ATOM 981 C C . ARG A 1 124 ? 30.295 -56.111 9.229 1.00 30.14 124 ARG A C 1
ATOM 983 O O . ARG A 1 124 ? 31.249 -56.001 8.476 1.00 30.14 124 ARG A O 1
ATOM 990 N N . SER A 1 125 ? 30.102 -55.294 10.261 1.00 26.84 125 SER A N 1
ATOM 991 C CA . SER A 1 125 ? 31.171 -54.485 10.859 1.00 26.84 125 SER A CA 1
ATOM 992 C C . SER A 1 125 ? 31.075 -54.646 12.376 1.00 26.84 125 SER A C 1
ATOM 994 O O . SER A 1 125 ? 30.089 -54.226 12.986 1.00 26.84 125 SER A O 1
ATOM 996 N N . ARG A 1 126 ? 32.057 -55.319 12.984 1.00 32.06 126 ARG A N 1
ATOM 997 C CA . ARG A 1 126 ? 32.198 -55.413 14.442 1.00 32.06 126 ARG A CA 1
ATOM 998 C C . ARG A 1 126 ? 32.692 -54.061 14.957 1.00 32.06 126 ARG A C 1
ATOM 1000 O O . ARG A 1 126 ? 33.819 -53.686 14.671 1.00 32.06 126 ARG A O 1
ATOM 1007 N N . VAL A 1 127 ? 31.874 -53.364 15.740 1.00 35.09 127 VAL A N 1
ATOM 1008 C CA . VAL A 1 127 ? 32.334 -52.299 16.640 1.00 35.09 127 VAL A CA 1
ATOM 1009 C C . VAL A 1 127 ? 31.750 -52.614 18.011 1.00 35.09 127 VAL A C 1
ATOM 1011 O O . VAL A 1 127 ? 30.537 -52.557 18.207 1.00 35.09 127 VAL A O 1
ATOM 1014 N N . GLY A 1 128 ? 32.611 -53.048 18.931 1.00 31.91 128 GLY A N 1
ATOM 1015 C CA . GLY A 1 128 ? 32.248 -53.291 20.322 1.00 31.91 128 GLY A CA 1
ATOM 1016 C C . GLY A 1 128 ? 32.143 -51.966 21.069 1.00 31.91 128 GLY A C 1
ATOM 1017 O O . GLY A 1 128 ? 33.099 -51.199 21.105 1.00 31.91 128 GLY A O 1
ATOM 1018 N N . TYR A 1 129 ? 30.987 -51.695 21.672 1.00 34.44 129 TYR A N 1
ATOM 1019 C CA . TYR A 1 129 ? 30.822 -50.573 22.593 1.00 34.44 129 TYR A CA 1
ATOM 1020 C C . TYR A 1 129 ? 31.123 -51.035 24.021 1.00 34.44 129 TYR A C 1
ATOM 1022 O O . TYR A 1 129 ? 30.547 -52.007 24.508 1.00 34.44 129 TYR A O 1
ATOM 1030 N N . SER A 1 130 ? 32.035 -50.333 24.697 1.00 40.28 130 SER A N 1
ATOM 1031 C CA . SER A 1 130 ? 32.390 -50.600 26.091 1.00 40.28 130 SER A CA 1
ATOM 1032 C C . SER A 1 130 ? 31.257 -50.195 27.046 1.00 40.28 130 SER A C 1
ATOM 1034 O O . SER A 1 130 ? 30.502 -49.252 26.787 1.00 40.28 130 SER A O 1
ATOM 1036 N N . ARG A 1 131 ? 31.164 -50.871 28.203 1.00 40.84 131 ARG A N 1
ATOM 1037 C CA . ARG A 1 131 ? 30.169 -50.609 29.268 1.00 40.84 131 ARG A CA 1
ATOM 1038 C C . ARG A 1 131 ? 30.124 -49.141 29.741 1.00 40.84 131 ARG A C 1
ATOM 1040 O O . ARG A 1 131 ? 29.106 -48.713 30.276 1.00 40.84 131 ARG A O 1
ATOM 1047 N N . ARG A 1 132 ? 31.163 -48.335 29.476 1.00 43.12 132 ARG A N 1
ATOM 1048 C CA . ARG A 1 132 ? 31.207 -46.895 29.802 1.00 43.12 132 ARG A CA 1
ATOM 1049 C C . ARG A 1 132 ? 30.273 -46.034 28.930 1.00 43.12 132 ARG A C 1
ATOM 1051 O O . ARG A 1 132 ? 29.830 -44.983 29.385 1.00 43.12 132 ARG A O 1
ATOM 1058 N N . VAL A 1 133 ? 29.901 -46.479 27.723 1.00 46.31 133 VAL A N 1
ATOM 1059 C CA . VAL A 1 133 ? 28.965 -45.745 26.839 1.00 46.31 133 VAL A CA 1
ATOM 1060 C C . VAL A 1 133 ? 27.504 -45.926 27.272 1.00 46.31 133 VAL A C 1
ATOM 1062 O O . VAL A 1 133 ? 26.707 -44.997 27.160 1.00 46.31 133 VAL A O 1
ATOM 1065 N N . LEU A 1 134 ? 27.161 -47.079 27.854 1.00 41.62 134 LEU A N 1
ATOM 1066 C CA . LEU A 1 134 ? 25.831 -47.342 28.421 1.00 41.62 134 LEU A CA 1
ATOM 1067 C C . LEU A 1 134 ? 25.574 -46.558 29.722 1.00 41.62 134 LEU A C 1
ATOM 1069 O O . LEU A 1 134 ? 24.442 -46.140 29.960 1.00 41.62 134 LEU A O 1
ATOM 1073 N N . ALA A 1 135 ? 26.613 -46.283 30.520 1.00 39.03 135 ALA A N 1
ATOM 1074 C CA . ALA A 1 135 ? 26.498 -45.463 31.731 1.00 39.03 135 ALA A CA 1
ATOM 1075 C C . ALA A 1 135 ? 26.192 -43.984 31.412 1.00 39.03 135 ALA A C 1
ATOM 1077 O O . ALA A 1 135 ? 25.268 -43.413 31.989 1.00 39.03 135 ALA A O 1
ATOM 1078 N N . ARG A 1 136 ? 26.840 -43.405 30.386 1.00 42.16 136 ARG A N 1
ATOM 1079 C CA . ARG A 1 136 ? 26.539 -42.039 29.899 1.00 42.16 136 ARG A CA 1
ATOM 1080 C C . ARG A 1 136 ? 25.149 -41.887 29.263 1.00 42.16 136 ARG A C 1
ATOM 1082 O O . ARG A 1 136 ? 24.683 -40.767 29.069 1.00 42.16 136 ARG A O 1
ATOM 1089 N N . PHE A 1 137 ? 24.467 -42.988 28.940 1.00 39.84 137 PHE A N 1
ATOM 1090 C CA . PHE A 1 137 ? 23.098 -42.959 28.414 1.00 39.84 137 PHE A CA 1
ATOM 1091 C C . PHE A 1 137 ? 22.029 -42.842 29.510 1.00 39.84 137 PHE A C 1
ATOM 1093 O O . PHE A 1 137 ? 20.948 -42.319 29.235 1.00 39.84 137 PHE A O 1
ATOM 1100 N N . ARG A 1 138 ? 22.314 -43.267 30.751 1.00 39.41 138 ARG A N 1
ATOM 1101 C CA . ARG A 1 138 ? 21.382 -43.101 31.884 1.00 39.41 138 ARG A CA 1
ATOM 1102 C C . ARG A 1 138 ? 21.378 -41.671 32.436 1.00 39.41 138 ARG A C 1
ATOM 1104 O O . ARG A 1 138 ? 20.311 -41.176 32.780 1.00 39.41 138 ARG A O 1
ATOM 1111 N N . GLU A 1 139 ? 22.510 -40.971 32.383 1.00 36.84 139 GLU A N 1
ATOM 1112 C CA . GLU A 1 139 ? 22.625 -39.551 32.769 1.00 36.84 139 GLU A CA 1
ATOM 1113 C C . GLU A 1 139 ? 21.956 -38.570 31.791 1.00 36.84 139 GLU A C 1
ATOM 1115 O O . GLU A 1 139 ? 21.685 -37.430 32.146 1.00 36.84 139 GLU A O 1
ATOM 1120 N N . ARG A 1 140 ? 21.616 -38.994 30.565 1.00 41.09 140 ARG A N 1
ATOM 1121 C CA . ARG A 1 140 ? 20.961 -38.130 29.561 1.00 41.09 140 ARG A CA 1
ATOM 1122 C C . ARG A 1 140 ? 19.429 -38.140 29.602 1.00 41.09 140 ARG A C 1
ATOM 1124 O O . ARG A 1 140 ? 18.803 -37.508 28.753 1.00 41.09 140 ARG A O 1
ATOM 1131 N N . ARG A 1 141 ? 18.800 -38.795 30.589 1.00 40.16 141 ARG A N 1
ATOM 1132 C CA . ARG A 1 141 ? 17.341 -38.688 30.806 1.00 40.16 141 ARG A CA 1
ATOM 1133 C C . ARG A 1 141 ? 16.907 -37.291 31.269 1.00 40.16 141 ARG A C 1
ATOM 1135 O O . ARG A 1 141 ? 15.796 -36.881 30.956 1.00 40.16 141 ARG A O 1
ATOM 1142 N N . SER A 1 142 ? 17.782 -36.527 31.918 1.00 34.47 142 SER A N 1
ATOM 1143 C CA . SER A 1 142 ? 17.534 -35.137 32.338 1.00 34.47 142 SER A CA 1
ATOM 1144 C C . SER A 1 142 ? 17.656 -34.113 31.196 1.00 34.47 142 SER A C 1
ATOM 1146 O O . SER A 1 142 ? 17.086 -33.029 31.296 1.00 34.47 142 SER A O 1
ATOM 1148 N N . ALA A 1 143 ? 18.283 -34.469 30.067 1.00 37.47 143 ALA A N 1
ATOM 1149 C CA . ALA A 1 143 ? 18.372 -33.620 28.870 1.00 37.47 143 ALA A CA 1
ATOM 1150 C C . ALA A 1 143 ? 17.118 -33.676 27.965 1.00 37.47 143 ALA A C 1
ATOM 1152 O O . ALA A 1 143 ? 17.060 -32.992 26.944 1.00 37.47 143 ALA A O 1
ATOM 1153 N N . MET A 1 144 ? 16.096 -34.462 28.332 1.00 35.28 144 MET A N 1
ATOM 1154 C CA . MET A 1 144 ? 14.807 -34.498 27.625 1.00 35.28 144 MET A CA 1
ATOM 1155 C C . MET A 1 144 ? 13.882 -33.320 27.957 1.00 35.28 144 MET A C 1
ATOM 1157 O O . MET A 1 144 ? 12.883 -33.150 27.268 1.00 35.28 144 MET A O 1
ATOM 1161 N N . LYS A 1 145 ? 14.202 -32.483 28.955 1.00 34.94 145 LYS A N 1
ATOM 1162 C CA . LYS A 1 145 ? 13.322 -31.374 29.355 1.00 34.94 145 LYS A CA 1
ATOM 1163 C C . LYS A 1 145 ? 13.220 -30.288 28.276 1.00 34.94 145 LYS A C 1
ATOM 1165 O O . LYS A 1 145 ? 12.123 -29.874 27.952 1.00 34.94 145 LYS A O 1
ATOM 1170 N N . ILE A 1 146 ? 14.323 -29.911 27.629 1.00 38.09 146 ILE A N 1
ATOM 1171 C CA . ILE A 1 146 ? 14.344 -28.779 26.681 1.00 38.09 146 ILE A CA 1
ATOM 1172 C C . ILE A 1 146 ? 13.593 -29.077 25.362 1.00 38.09 146 ILE A C 1
ATOM 1174 O O . ILE A 1 146 ? 12.781 -28.249 24.952 1.00 38.09 146 ILE A O 1
ATOM 1178 N N . PRO A 1 147 ? 13.757 -30.247 24.705 1.00 42.22 147 PRO A N 1
ATOM 1179 C CA . PRO A 1 147 ? 12.965 -30.576 23.517 1.00 42.22 147 PRO A CA 1
ATOM 1180 C C . PRO A 1 147 ? 11.488 -30.815 23.841 1.00 42.22 147 PRO A C 1
ATOM 1182 O O . PRO A 1 147 ? 10.642 -30.502 23.011 1.00 42.22 147 PRO A O 1
ATOM 1185 N N . LEU A 1 148 ? 11.173 -31.335 25.037 1.00 39.69 148 LEU A N 1
ATOM 1186 C CA . LEU A 1 148 ? 9.797 -31.511 25.507 1.00 39.69 148 LEU A CA 1
ATOM 1187 C C . LEU A 1 148 ? 9.133 -30.159 25.808 1.00 39.69 148 LEU A C 1
ATOM 1189 O O . LEU A 1 148 ? 7.956 -30.006 25.519 1.00 39.69 148 LEU A O 1
ATOM 1193 N N . THR A 1 149 ? 9.882 -29.167 26.304 1.00 39.72 149 THR A N 1
ATOM 1194 C CA . THR A 1 149 ? 9.410 -27.788 26.503 1.00 39.72 149 THR A CA 1
ATOM 1195 C C . THR A 1 149 ? 9.211 -27.052 25.179 1.00 39.72 149 THR A C 1
ATOM 1197 O O . THR A 1 149 ? 8.174 -26.434 25.001 1.00 39.72 149 THR A O 1
ATOM 1200 N N . ILE A 1 150 ? 10.125 -27.162 24.207 1.00 46.91 150 ILE A N 1
ATOM 1201 C CA . ILE A 1 150 ? 9.937 -26.550 22.873 1.00 46.91 150 ILE A CA 1
ATOM 1202 C C . ILE A 1 150 ? 8.764 -27.208 22.138 1.00 46.91 150 ILE A C 1
ATOM 1204 O O . ILE A 1 150 ? 7.947 -26.523 21.530 1.00 46.91 150 ILE A O 1
ATOM 1208 N N . ALA A 1 151 ? 8.641 -28.531 22.245 1.00 45.22 151 ALA A N 1
ATOM 1209 C CA . ALA A 1 151 ? 7.474 -29.258 21.784 1.00 45.22 151 ALA A CA 1
ATOM 1210 C C . ALA A 1 151 ? 6.206 -28.757 22.500 1.00 45.22 151 ALA A C 1
ATOM 1212 O O . ALA A 1 151 ? 5.264 -28.383 21.819 1.00 45.22 151 ALA A O 1
ATOM 1213 N N . ALA A 1 152 ? 6.194 -28.655 23.835 1.00 42.44 152 ALA A N 1
ATOM 1214 C CA . ALA A 1 152 ? 5.066 -28.149 24.625 1.00 42.44 152 ALA A CA 1
ATOM 1215 C C . ALA A 1 152 ? 4.679 -26.697 24.285 1.00 42.44 152 ALA A C 1
ATOM 1217 O O . ALA A 1 152 ? 3.494 -26.394 24.241 1.00 42.44 152 ALA A O 1
ATOM 1218 N N . CYS A 1 153 ? 5.636 -25.816 23.978 1.00 40.75 153 CYS A N 1
ATOM 1219 C CA . CYS A 1 153 ? 5.371 -24.445 23.529 1.00 40.75 153 CYS A CA 1
ATOM 1220 C C . CYS A 1 153 ? 4.759 -24.407 22.120 1.00 40.75 153 CYS A C 1
ATOM 1222 O O . CYS A 1 153 ? 3.854 -23.621 21.865 1.00 40.75 153 CYS A O 1
ATOM 1224 N N . VAL A 1 154 ? 5.193 -25.296 21.220 1.00 47.12 154 VAL A N 1
ATOM 1225 C CA . VAL A 1 154 ? 4.553 -25.484 19.906 1.00 47.12 154 VAL A CA 1
ATOM 1226 C C . VAL A 1 154 ? 3.182 -26.175 20.044 1.00 47.12 154 VAL A C 1
ATOM 1228 O O . VAL A 1 154 ? 2.286 -25.906 19.250 1.00 47.12 154 VAL A O 1
ATOM 1231 N N . PHE A 1 155 ? 2.981 -27.011 21.072 1.00 43.75 155 PHE A N 1
ATOM 1232 C CA . PHE A 1 155 ? 1.703 -27.662 21.395 1.00 43.75 155 PHE A CA 1
ATOM 1233 C C . PHE A 1 155 ? 0.687 -26.712 22.036 1.00 43.75 155 PHE A C 1
ATOM 1235 O O . PHE A 1 155 ? -0.485 -26.794 21.694 1.00 43.75 155 PHE A O 1
ATOM 1242 N N . LEU A 1 156 ? 1.114 -25.786 22.899 1.00 37.03 156 LEU A N 1
ATOM 1243 C CA . LEU A 1 156 ? 0.249 -24.748 23.474 1.00 37.03 156 LEU A CA 1
ATOM 1244 C C . LEU A 1 156 ? -0.267 -23.785 22.398 1.00 37.03 156 LEU A C 1
ATOM 1246 O O . LEU A 1 156 ? -1.421 -23.389 22.449 1.00 37.03 156 LEU A O 1
ATOM 1250 N N . LEU A 1 157 ? 0.531 -23.508 21.363 1.00 39.97 157 LEU A N 1
ATOM 1251 C CA . LEU A 1 157 ? 0.095 -22.712 20.210 1.00 39.97 157 LEU A CA 1
ATOM 1252 C C . LEU A 1 157 ? -0.860 -23.466 19.262 1.00 39.97 157 LEU A C 1
ATOM 1254 O O . LEU A 1 157 ? -1.557 -22.832 18.479 1.00 39.97 157 LEU A O 1
ATOM 1258 N N . ALA A 1 158 ? -0.922 -24.801 19.337 1.00 36.28 158 ALA A N 1
ATOM 1259 C CA . ALA A 1 158 ? -1.851 -25.628 18.556 1.00 36.28 158 ALA A CA 1
ATOM 1260 C C . ALA A 1 158 ? -3.112 -26.052 19.342 1.00 36.28 158 ALA A C 1
ATOM 1262 O O . ALA A 1 158 ? -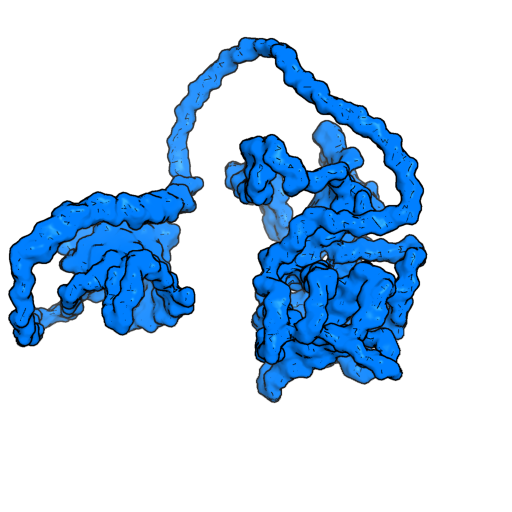4.060 -26.546 18.737 1.00 36.28 158 ALA A O 1
ATOM 1263 N N . ALA A 1 159 ? -3.134 -25.869 20.668 1.00 32.75 159 ALA A N 1
ATOM 1264 C CA . ALA A 1 159 ? -4.234 -26.258 21.555 1.00 32.75 159 ALA A CA 1
ATOM 1265 C C . ALA A 1 159 ? -5.210 -25.114 21.897 1.00 32.75 159 ALA A C 1
ATOM 1267 O O . ALA A 1 159 ? -6.204 -25.358 22.572 1.00 32.75 159 ALA A O 1
ATOM 1268 N N . CYS A 1 160 ? -4.998 -23.892 21.398 1.00 35.00 160 CYS A N 1
ATOM 1269 C CA . CYS A 1 160 ? -5.943 -22.780 21.589 1.00 35.00 160 CYS A CA 1
ATOM 1270 C C . CYS A 1 160 ? -7.180 -22.834 20.665 1.00 35.00 160 CYS A C 1
ATOM 1272 O O . CYS A 1 160 ? -7.960 -21.889 20.628 1.00 35.00 160 CYS A O 1
ATOM 1274 N N . GLY A 1 161 ? -7.396 -23.937 19.939 1.00 35.03 161 GLY A N 1
ATOM 1275 C CA . GLY A 1 161 ? -8.632 -24.203 19.201 1.00 35.03 161 GLY A CA 1
ATOM 1276 C C . GLY A 1 161 ? -9.409 -25.376 19.801 1.00 35.03 161 GLY A C 1
ATOM 1277 O O . GLY A 1 161 ? -9.210 -26.508 19.367 1.00 35.03 161 GLY A O 1
ATOM 1278 N N . GLY A 1 162 ? -10.305 -25.106 20.761 1.00 28.62 162 GLY A N 1
ATOM 1279 C CA . GLY A 1 162 ? -11.423 -26.004 21.093 1.00 28.62 162 GLY A CA 1
ATOM 1280 C C . GLY A 1 162 ? -11.717 -26.270 22.580 1.00 28.62 162 GLY A C 1
ATOM 1281 O O . GLY A 1 162 ? -11.192 -27.221 23.143 1.00 28.62 162 GLY A O 1
ATOM 1282 N N . GLY A 1 163 ? -12.677 -25.518 23.139 1.00 28.44 163 GLY A N 1
ATOM 1283 C CA . GLY A 1 163 ? -13.821 -26.064 23.893 1.00 28.44 163 GLY A CA 1
ATOM 1284 C C . GLY A 1 163 ? -13.726 -26.309 25.412 1.00 28.44 163 GLY A C 1
ATOM 1285 O O . GLY A 1 163 ? -13.128 -27.282 25.852 1.00 28.44 163 GLY A O 1
ATOM 1286 N N . GLY A 1 164 ? -14.537 -25.546 26.163 1.00 28.06 164 GLY A N 1
ATOM 1287 C CA . GLY A 1 164 ? -15.427 -26.086 27.205 1.00 28.06 164 GLY A CA 1
ATOM 1288 C C . GLY A 1 164 ? -14.981 -25.970 28.667 1.00 28.06 164 GLY A C 1
ATOM 1289 O O . GLY A 1 164 ? -14.108 -26.702 29.118 1.00 28.06 164 GLY A O 1
ATOM 1290 N N . GLY A 1 165 ? -15.685 -25.136 29.439 1.00 24.23 165 GLY A N 1
ATOM 1291 C CA . GLY A 1 165 ? -15.611 -25.138 30.902 1.00 24.23 165 GLY A CA 1
ATOM 1292 C C . GLY A 1 165 ? -16.301 -23.936 31.538 1.00 24.23 165 GLY A C 1
ATOM 1293 O O . GLY A 1 165 ? -15.640 -22.978 31.918 1.00 24.23 165 GLY A O 1
ATOM 1294 N N . SER A 1 166 ? -17.631 -23.981 31.643 1.00 34.03 166 SER A N 1
ATOM 1295 C CA . SER A 1 166 ? -18.407 -23.030 32.438 1.00 34.03 166 SER A CA 1
ATOM 1296 C C . SER A 1 166 ? -18.158 -23.253 33.930 1.00 34.03 166 SER A C 1
ATOM 1298 O O . SER A 1 166 ? -18.453 -24.334 34.440 1.00 34.03 166 SER A O 1
ATOM 1300 N N . THR A 1 167 ? -17.752 -22.210 34.641 1.00 27.14 167 THR A N 1
ATOM 1301 C CA . THR A 1 167 ? -18.126 -22.012 36.045 1.00 27.14 167 THR A CA 1
ATOM 1302 C C . THR A 1 167 ? -18.304 -20.520 36.274 1.00 27.14 167 THR A C 1
ATOM 1304 O O . THR A 1 167 ? -17.325 -19.777 36.330 1.00 27.14 167 THR A O 1
ATOM 1307 N N . SER A 1 168 ? -19.556 -20.087 36.399 1.00 34.53 168 SER A N 1
ATOM 1308 C CA . SER A 1 168 ? -19.879 -18.823 37.057 1.00 34.53 168 SER A CA 1
ATOM 1309 C C . SER A 1 168 ? -19.355 -18.859 38.494 1.00 34.53 168 SER A C 1
ATOM 1311 O O . SER A 1 168 ? -19.385 -19.914 39.136 1.00 34.53 168 SER A O 1
ATOM 1313 N N . PRO A 1 169 ? -18.990 -17.698 39.045 1.00 33.09 169 PRO A N 1
ATOM 1314 C CA . PRO A 1 169 ? -19.637 -17.346 40.289 1.00 33.09 169 PRO A CA 1
ATOM 1315 C C . PRO A 1 169 ? -20.235 -15.945 40.264 1.00 33.09 169 PRO A C 1
ATOM 1317 O O . PRO A 1 169 ? -19.823 -15.025 39.563 1.00 33.09 169 PRO A O 1
ATOM 1320 N N . THR A 1 170 ? -21.283 -15.894 41.060 1.00 29.56 170 THR A N 1
ATOM 1321 C CA . THR A 1 170 ? -22.222 -14.841 41.381 1.00 29.56 170 THR A CA 1
ATOM 1322 C C . THR A 1 170 ? -21.554 -13.558 41.878 1.00 29.56 170 THR A C 1
ATOM 1324 O O . THR A 1 170 ? -20.519 -13.570 42.537 1.00 29.56 170 THR A O 1
ATOM 1327 N N . SER A 1 171 ? -22.234 -12.457 41.574 1.00 34.38 171 SER A N 1
ATOM 1328 C CA . SER A 1 171 ? -22.057 -11.090 42.059 1.00 34.38 171 SER A CA 1
ATOM 1329 C C . SER A 1 171 ? -21.855 -10.939 43.570 1.00 34.38 171 SER A C 1
ATOM 1331 O O . SER A 1 171 ? -22.560 -11.602 44.325 1.00 34.38 171 SER A O 1
ATOM 1333 N N . THR A 1 172 ? -21.096 -9.911 43.965 1.00 29.09 172 THR A N 1
ATOM 1334 C CA . THR A 1 172 ? -21.520 -8.846 44.906 1.00 29.09 172 THR A CA 1
ATOM 1335 C C . THR A 1 172 ? -20.542 -7.664 44.806 1.00 29.09 172 THR A C 1
ATOM 1337 O O . THR A 1 172 ? -19.338 -7.868 44.929 1.00 29.09 172 THR A O 1
ATOM 1340 N N . GLY A 1 173 ? -21.048 -6.442 44.576 1.00 28.58 173 GLY A N 1
ATOM 1341 C CA . GLY A 1 173 ? -20.310 -5.184 44.824 1.00 28.58 173 GLY A CA 1
ATOM 1342 C C . GLY A 1 173 ? -20.187 -4.880 46.335 1.00 28.58 173 GLY A C 1
ATOM 1343 O O . GLY A 1 173 ? -20.472 -5.791 47.116 1.00 28.58 173 GLY A O 1
ATOM 1344 N N . PRO A 1 174 ? -19.863 -3.644 46.791 1.00 43.59 174 PRO A N 1
ATOM 1345 C CA . PRO A 1 174 ? -19.778 -2.381 46.043 1.00 43.59 174 PRO A CA 1
ATOM 1346 C C . PRO A 1 174 ? -18.547 -1.476 46.356 1.00 43.59 174 PRO A C 1
ATOM 1348 O O . PRO A 1 174 ? -17.791 -1.701 47.292 1.00 43.59 174 PRO A O 1
ATOM 1351 N N . ASP A 1 175 ? -18.432 -0.426 45.537 1.00 31.75 175 ASP A N 1
ATOM 1352 C CA . ASP A 1 175 ? -17.995 0.961 45.795 1.00 31.75 175 ASP A CA 1
ATOM 1353 C C . ASP A 1 175 ? -16.606 1.398 46.331 1.00 31.75 175 ASP A C 1
ATOM 1355 O O . ASP A 1 175 ? -16.177 1.110 47.443 1.00 31.75 175 ASP A O 1
ATOM 1359 N N . THR A 1 176 ? -16.085 2.377 45.574 1.00 32.25 176 THR A N 1
ATOM 1360 C CA . THR A 1 176 ? -15.369 3.618 45.952 1.00 32.25 176 THR A CA 1
ATOM 1361 C C . THR A 1 176 ? -13.853 3.676 46.208 1.00 32.25 176 THR A C 1
ATOM 1363 O O . THR A 1 176 ? -13.261 2.960 47.006 1.00 32.25 176 THR A O 1
ATOM 1366 N N . THR A 1 177 ? -13.309 4.753 45.618 1.00 28.61 177 THR A N 1
ATOM 1367 C CA . THR A 1 177 ? -12.123 5.562 45.960 1.00 28.61 177 THR A CA 1
ATOM 1368 C C . THR A 1 177 ? -10.788 5.242 45.278 1.00 28.61 177 THR A C 1
ATOM 1370 O O . THR A 1 177 ? -10.202 4.180 45.444 1.00 28.61 177 THR A O 1
ATOM 1373 N N . GLY A 1 178 ? -10.273 6.248 44.555 1.00 25.58 178 GLY A N 1
ATOM 1374 C CA . GLY A 1 178 ? -8.846 6.388 44.257 1.00 25.58 178 GLY A CA 1
ATOM 1375 C C . GLY A 1 178 ? -8.478 6.530 42.781 1.00 25.58 178 GLY A C 1
ATOM 1376 O O . GLY A 1 178 ? -7.729 5.708 42.267 1.00 25.58 178 GLY A O 1
ATOM 1377 N N . ALA A 1 179 ? -8.940 7.583 42.099 1.00 28.34 179 ALA A N 1
ATOM 1378 C CA . ALA A 1 179 ? -8.254 8.030 40.886 1.00 28.34 179 ALA A CA 1
ATOM 1379 C C . ALA A 1 179 ? -6.891 8.625 41.297 1.00 28.34 179 ALA A C 1
ATOM 1381 O O . ALA A 1 179 ? -6.871 9.533 42.133 1.00 28.34 179 ALA A O 1
ATOM 1382 N N . PRO A 1 180 ? -5.749 8.146 40.775 1.00 30.45 180 PRO A N 1
ATOM 1383 C CA . PRO A 1 180 ? -4.481 8.811 41.021 1.00 30.45 180 PRO A CA 1
ATOM 1384 C C . PRO A 1 180 ? -4.444 10.133 40.245 1.00 30.45 180 PRO A C 1
ATOM 1386 O O . PRO A 1 180 ? -4.606 10.159 39.025 1.00 30.45 180 PRO A O 1
ATOM 1389 N N . ASN A 1 181 ? -4.225 11.229 40.974 1.00 26.12 181 ASN A N 1
ATOM 1390 C CA . ASN A 1 181 ? -3.904 12.546 40.428 1.00 26.12 181 ASN A CA 1
ATOM 1391 C C . ASN A 1 181 ? -2.692 12.441 39.491 1.00 26.12 181 ASN A C 1
ATOM 1393 O O . ASN A 1 181 ? -1.562 12.268 39.950 1.00 26.12 181 ASN A O 1
ATOM 1397 N N . VAL A 1 182 ? -2.918 12.580 38.186 1.00 27.38 182 VAL A N 1
ATOM 1398 C CA . VAL A 1 182 ? -1.860 12.873 37.215 1.00 27.38 182 VAL A CA 1
ATOM 1399 C C . VAL A 1 182 ? -1.737 14.399 37.147 1.00 27.38 182 VAL A C 1
ATOM 1401 O O . VAL A 1 182 ? -2.756 15.066 36.958 1.00 27.38 182 VAL A O 1
ATOM 1404 N N . PRO A 1 183 ? -0.546 14.992 37.335 1.00 25.61 183 PRO A N 1
ATOM 1405 C CA . PRO A 1 183 ? -0.407 16.441 37.299 1.00 25.61 183 PRO A CA 1
ATOM 1406 C C . PRO A 1 183 ? -0.726 16.970 35.893 1.00 25.61 183 PRO A C 1
ATOM 1408 O O . PRO A 1 183 ? -0.101 16.563 34.913 1.00 25.61 183 PRO A O 1
ATOM 1411 N N . MET A 1 184 ? -1.688 17.896 35.800 1.00 22.91 184 MET A N 1
ATOM 1412 C CA . MET A 1 184 ? -1.877 18.743 34.620 1.00 22.91 184 MET A CA 1
ATOM 1413 C C . MET A 1 184 ? -0.611 19.582 34.424 1.00 22.91 184 MET A C 1
ATOM 1415 O O . MET A 1 184 ? -0.368 20.535 35.162 1.00 22.91 184 MET A O 1
ATOM 1419 N N . LEU A 1 185 ? 0.193 19.234 33.421 1.00 25.48 185 LEU A N 1
ATOM 1420 C CA . LEU A 1 185 ? 1.230 20.116 32.903 1.00 25.48 185 LEU A CA 1
ATOM 1421 C C . LEU A 1 185 ? 0.566 21.200 32.048 1.00 25.48 185 LEU A C 1
ATOM 1423 O O . LEU A 1 185 ? -0.114 20.923 31.061 1.00 25.48 185 LEU A O 1
ATOM 1427 N N . SER A 1 186 ? 0.745 22.442 32.485 1.00 22.59 186 SER A N 1
ATOM 1428 C CA . SER A 1 186 ? 0.328 23.667 31.813 1.00 22.59 186 SER A CA 1
ATOM 1429 C C . SER A 1 186 ? 0.921 23.765 30.406 1.00 22.59 186 SER A C 1
ATOM 1431 O O . SER A 1 186 ? 2.132 23.639 30.222 1.00 22.59 186 SER A O 1
ATOM 1433 N N . TRP A 1 187 ? 0.061 24.041 29.428 1.00 21.92 187 TRP A N 1
ATOM 1434 C CA . TRP A 1 187 ? 0.426 24.296 28.039 1.00 21.92 187 TRP A CA 1
ATOM 1435 C C . TRP A 1 187 ? 1.208 25.609 27.926 1.00 21.92 187 TRP A C 1
ATOM 1437 O O . TRP A 1 187 ? 0.625 26.687 28.018 1.00 21.92 187 TRP A O 1
ATOM 1447 N N . HIS A 1 188 ? 2.518 25.527 27.690 1.00 24.19 188 HIS A N 1
ATOM 1448 C CA . HIS A 1 188 ? 3.266 26.639 27.113 1.00 24.19 188 HIS A CA 1
ATOM 1449 C C . HIS A 1 188 ? 3.269 26.490 25.593 1.00 24.19 188 HIS A C 1
ATOM 1451 O O . HIS A 1 188 ? 3.857 25.570 25.030 1.00 24.19 188 HIS A O 1
ATOM 1457 N N . GLN A 1 189 ? 2.563 27.407 24.945 1.00 27.39 189 GLN A N 1
ATOM 1458 C CA . GLN A 1 189 ? 2.578 27.622 23.510 1.00 27.39 189 GLN A CA 1
ATOM 1459 C C . GLN A 1 189 ? 3.888 28.349 23.171 1.00 27.39 189 GLN A C 1
ATOM 1461 O O . GLN A 1 189 ? 4.058 29.507 23.543 1.00 27.39 189 GLN A O 1
ATOM 1466 N N . THR A 1 190 ? 4.831 27.663 22.523 1.00 27.86 190 THR A N 1
ATOM 1467 C CA . THR A 1 190 ? 6.007 28.295 21.909 1.00 27.86 190 THR A CA 1
ATOM 1468 C C . THR A 1 190 ? 5.899 28.240 20.394 1.00 27.86 190 THR A C 1
ATOM 1470 O O . THR A 1 190 ? 5.551 27.213 19.809 1.00 27.86 190 THR A O 1
ATOM 1473 N N . ASP A 1 191 ? 6.179 29.387 19.790 1.00 25.36 191 ASP A N 1
ATOM 1474 C CA . ASP A 1 191 ? 6.061 29.700 18.376 1.00 25.36 191 ASP A CA 1
ATOM 1475 C C . ASP A 1 191 ? 6.918 28.815 17.449 1.00 25.36 191 ASP A C 1
ATOM 1477 O O . ASP A 1 191 ? 8.055 28.459 17.748 1.00 25.36 191 ASP A O 1
ATOM 1481 N N . GLY A 1 192 ? 6.377 28.541 16.258 1.00 27.33 192 GLY A N 1
ATOM 1482 C CA . GLY A 1 192 ? 7.110 28.724 14.998 1.00 27.33 192 GLY A CA 1
ATOM 1483 C C . GLY A 1 192 ? 8.258 27.786 14.606 1.00 27.33 192 GLY A C 1
ATOM 1484 O O . GLY A 1 192 ? 8.944 28.105 13.639 1.00 27.33 192 GLY A O 1
ATOM 1485 N N . GLY A 1 193 ? 8.477 26.647 15.266 1.00 21.89 193 GLY A N 1
ATOM 1486 C CA . GLY A 1 193 ? 9.475 25.650 14.849 1.00 21.89 193 GLY A CA 1
ATOM 1487 C C . GLY A 1 193 ? 8.837 24.369 14.310 1.00 21.89 193 GLY A C 1
ATOM 1488 O O . GLY A 1 193 ? 8.050 23.730 15.005 1.00 21.89 193 GLY A O 1
ATOM 1489 N N . SER A 1 194 ? 9.175 23.943 13.090 1.00 24.03 194 SER A N 1
ATOM 1490 C CA . SER A 1 194 ? 8.881 22.579 12.638 1.00 24.03 194 SER A CA 1
ATOM 1491 C C . SER A 1 194 ? 9.768 21.604 13.416 1.00 24.03 194 SER A C 1
ATOM 1493 O O . SER A 1 194 ? 10.929 21.392 13.070 1.00 24.03 194 SER A O 1
ATOM 1495 N N . TYR A 1 195 ? 9.241 21.029 14.491 1.00 23.38 195 TYR A N 1
ATOM 1496 C CA . TYR A 1 195 ? 9.917 19.958 15.210 1.00 23.38 195 TYR A CA 1
ATOM 1497 C C . TYR A 1 195 ? 9.816 18.670 14.385 1.00 23.38 195 TYR A C 1
ATOM 1499 O O . TYR A 1 195 ? 8.734 18.098 14.247 1.00 23.38 195 TYR A O 1
ATOM 1507 N N . SER A 1 196 ? 10.939 18.186 13.845 1.00 27.73 196 SER A N 1
ATOM 1508 C CA . SER A 1 196 ? 11.043 16.766 13.514 1.00 27.73 196 SER A CA 1
ATOM 1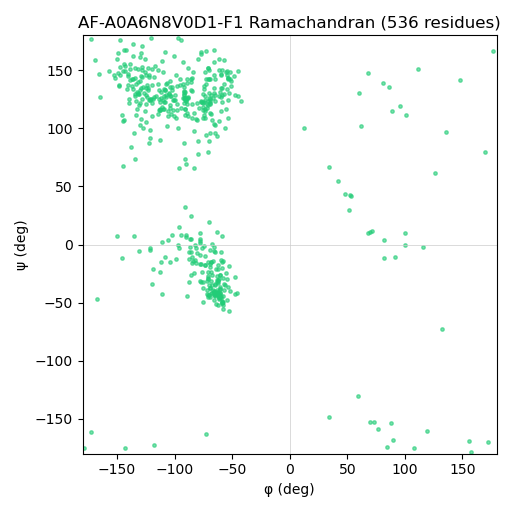509 C C . SER A 1 196 ? 11.070 16.016 14.842 1.00 27.73 196 SER A C 1
ATOM 1511 O O . SER A 1 196 ? 12.023 16.154 15.613 1.00 27.73 196 SER A O 1
ATOM 1513 N N . VAL A 1 197 ? 10.028 15.249 15.143 1.00 29.80 197 VAL A N 1
ATOM 1514 C CA . VAL A 1 197 ? 10.071 14.314 16.268 1.00 29.80 197 VAL A CA 1
ATOM 1515 C C . VAL A 1 197 ? 11.028 13.190 15.875 1.00 29.80 197 VAL A C 1
ATOM 1517 O O . VAL A 1 197 ? 10.635 12.190 15.282 1.00 29.80 197 VAL A O 1
ATOM 1520 N N . ALA A 1 198 ? 12.311 13.379 16.181 1.00 31.36 198 ALA A N 1
ATOM 1521 C CA . ALA A 1 198 ? 13.242 12.282 16.375 1.00 31.36 198 ALA A CA 1
ATOM 1522 C C . ALA A 1 198 ? 12.720 11.495 17.585 1.00 31.36 198 ALA A C 1
ATOM 1524 O O . ALA A 1 198 ? 12.938 11.892 18.727 1.00 31.36 198 ALA A O 1
ATOM 1525 N N . GLY A 1 199 ? 11.918 10.458 17.353 1.00 34.00 199 GLY A N 1
ATOM 1526 C CA . GLY A 1 199 ? 11.258 9.772 18.462 1.00 34.00 199 GLY A CA 1
ATOM 1527 C C . GLY A 1 199 ? 10.620 8.451 18.096 1.00 34.00 199 GLY A C 1
ATOM 1528 O O . GLY A 1 199 ? 10.905 7.470 18.772 1.00 34.00 199 GLY A O 1
ATOM 1529 N N . LEU A 1 200 ? 9.861 8.379 16.995 1.00 37.28 200 LEU A N 1
ATOM 1530 C CA . LEU A 1 200 ? 9.332 7.083 16.577 1.00 37.28 200 LEU A CA 1
ATOM 1531 C C . LEU A 1 200 ? 10.512 6.134 16.325 1.00 37.28 200 LEU A C 1
ATOM 1533 O O . LEU A 1 200 ? 11.432 6.508 15.588 1.00 37.28 200 LEU A O 1
ATOM 1537 N N . PRO A 1 201 ? 10.533 4.940 16.949 1.00 38.38 201 PRO A N 1
ATOM 1538 C CA . PRO A 1 201 ? 11.629 4.005 16.769 1.00 38.38 201 PRO A CA 1
ATOM 1539 C C . PRO A 1 201 ? 11.830 3.789 15.275 1.00 38.38 201 PRO A C 1
ATOM 1541 O O . PRO A 1 201 ? 10.851 3.555 14.558 1.00 38.38 201 PRO A O 1
ATOM 1544 N N . ALA A 1 202 ? 13.087 3.907 14.826 1.00 40.94 202 ALA A N 1
ATOM 1545 C CA . ALA A 1 202 ? 13.449 3.781 13.421 1.00 40.94 202 ALA A CA 1
ATOM 1546 C C . ALA A 1 202 ? 12.682 2.595 12.819 1.00 40.94 202 ALA A C 1
ATOM 1548 O O . ALA A 1 202 ? 12.746 1.491 13.385 1.00 40.94 202 ALA A O 1
ATOM 1549 N N . PRO A 1 203 ? 11.895 2.812 11.749 1.00 45.88 203 PRO A N 1
ATOM 1550 C CA . PRO A 1 203 ? 11.025 1.780 11.225 1.00 45.88 203 PRO A CA 1
ATOM 1551 C C . PRO A 1 203 ? 11.871 0.545 10.920 1.00 45.88 203 PRO A C 1
ATOM 1553 O O . PRO A 1 203 ? 12.817 0.575 10.131 1.00 45.88 203 PRO A O 1
ATOM 1556 N N . THR A 1 204 ? 11.578 -0.542 11.635 1.00 44.97 204 THR A N 1
ATOM 1557 C CA . THR A 1 204 ? 12.317 -1.794 11.462 1.00 44.97 204 THR A CA 1
ATOM 1558 C C . THR A 1 204 ? 12.137 -2.303 10.029 1.00 44.97 204 THR A C 1
ATOM 1560 O O . THR A 1 204 ? 11.146 -1.972 9.386 1.00 44.97 204 THR A O 1
ATOM 1563 N N . PRO A 1 205 ? 13.011 -3.180 9.521 1.00 47.38 205 PRO A N 1
ATOM 1564 C CA . PRO A 1 205 ? 12.837 -3.818 8.213 1.00 47.38 205 PRO A CA 1
ATOM 1565 C C . PRO A 1 205 ? 11.446 -4.418 7.936 1.00 47.38 205 PRO A C 1
ATOM 1567 O O . PRO A 1 205 ? 11.000 -4.502 6.791 1.00 47.38 205 PRO A O 1
ATOM 1570 N N . ALA A 1 206 ? 10.732 -4.830 8.992 1.00 50.09 206 ALA A N 1
ATOM 1571 C CA . ALA A 1 206 ? 9.35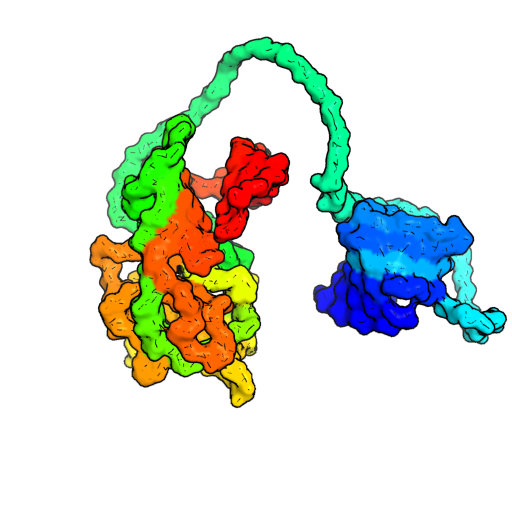1 -5.289 8.897 1.00 50.09 206 ALA A CA 1
ATOM 1572 C C . ALA A 1 206 ? 8.376 -4.148 8.552 1.00 50.09 206 ALA A C 1
ATOM 1574 O O . ALA A 1 206 ? 7.481 -4.371 7.739 1.00 50.09 206 ALA A O 1
ATOM 1575 N N . ALA A 1 207 ? 8.602 -2.939 9.091 1.00 51.72 207 ALA A N 1
ATOM 1576 C CA . ALA A 1 207 ? 7.769 -1.735 8.982 1.00 51.72 207 ALA A CA 1
ATOM 1577 C C . ALA A 1 207 ? 7.463 -1.323 7.533 1.00 51.72 207 ALA A C 1
ATOM 1579 O O . ALA A 1 207 ? 6.387 -0.791 7.273 1.00 51.72 207 ALA A O 1
ATOM 1580 N N . ALA A 1 208 ? 8.356 -1.624 6.585 1.00 55.38 208 ALA A N 1
ATOM 1581 C CA . ALA A 1 208 ? 8.169 -1.302 5.172 1.00 55.38 208 ALA A CA 1
ATOM 1582 C C . ALA A 1 208 ? 6.927 -1.965 4.547 1.00 55.38 208 ALA A C 1
ATOM 1584 O O . ALA A 1 208 ? 6.371 -1.421 3.601 1.00 55.38 208 ALA A O 1
ATOM 1585 N N . ARG A 1 209 ? 6.462 -3.115 5.065 1.00 56.22 209 ARG A N 1
ATOM 1586 C CA . ARG A 1 209 ? 5.238 -3.784 4.570 1.00 56.22 209 ARG A CA 1
ATOM 1587 C C . ARG A 1 209 ? 3.945 -3.306 5.224 1.00 56.22 209 ARG A C 1
ATOM 1589 O O . ARG A 1 209 ? 2.858 -3.691 4.784 1.00 56.22 209 ARG A O 1
ATOM 1596 N N . HIS A 1 210 ? 4.062 -2.557 6.314 1.00 64.62 210 HIS A N 1
ATOM 1597 C CA . HIS A 1 210 ? 2.903 -2.060 7.036 1.00 64.62 210 HIS A CA 1
ATOM 1598 C C . HIS A 1 210 ? 2.304 -0.867 6.294 1.00 64.62 210 HIS A C 1
ATOM 1600 O O . HIS A 1 210 ? 2.923 -0.305 5.391 1.00 64.62 210 HIS A O 1
ATOM 1606 N N . MET A 1 211 ? 1.078 -0.509 6.670 1.00 71.19 211 MET A N 1
ATOM 1607 C CA . MET A 1 211 ? 0.430 0.695 6.160 1.00 71.19 211 MET A CA 1
ATOM 1608 C C . MET A 1 211 ? 1.324 1.920 6.393 1.00 71.19 211 MET A C 1
ATOM 1610 O O . MET A 1 211 ? 2.024 1.964 7.411 1.00 71.19 211 MET A O 1
ATOM 1614 N N . PRO A 1 212 ? 1.310 2.903 5.477 1.00 73.00 212 PRO A N 1
ATOM 1615 C CA . PRO A 1 212 ? 2.073 4.125 5.645 1.00 73.00 212 PRO A CA 1
ATOM 1616 C C . PRO A 1 212 ? 1.639 4.811 6.931 1.00 73.00 212 PRO A C 1
ATOM 1618 O O . PRO A 1 212 ? 0.446 4.910 7.221 1.00 73.00 212 PRO A O 1
ATOM 1621 N N . VAL A 1 213 ? 2.626 5.250 7.706 1.00 74.19 213 VAL A N 1
ATOM 1622 C CA . VAL A 1 213 ? 2.417 6.001 8.940 1.00 74.19 213 VAL A CA 1
ATOM 1623 C C . VAL A 1 213 ? 3.079 7.356 8.772 1.00 74.19 213 VAL A C 1
ATOM 1625 O O . VAL A 1 213 ? 4.266 7.443 8.463 1.00 74.19 213 VAL A O 1
ATOM 1628 N N . TYR A 1 214 ? 2.309 8.415 8.976 1.00 75.38 214 TYR A N 1
ATOM 1629 C CA . TYR A 1 214 ? 2.759 9.795 8.860 1.00 75.38 214 TYR A CA 1
ATOM 1630 C C . TYR A 1 214 ? 2.264 10.604 10.058 1.00 75.38 214 TYR A C 1
ATOM 1632 O O . TYR A 1 214 ? 1.224 10.291 10.625 1.00 75.38 214 TYR A O 1
ATOM 1640 N N . HIS A 1 215 ? 2.977 11.659 10.444 1.00 72.94 215 HIS A N 1
ATOM 1641 C CA . HIS A 1 215 ? 2.447 12.654 11.367 1.00 72.94 215 HIS A CA 1
ATOM 1642 C C . HIS A 1 215 ? 2.870 14.065 10.962 1.00 72.94 215 HIS A C 1
ATOM 1644 O O . HIS A 1 215 ? 3.976 14.279 10.468 1.00 72.94 215 HIS A O 1
ATOM 1650 N N . ASP A 1 216 ? 2.009 15.047 11.218 1.00 70.06 216 ASP A N 1
ATOM 1651 C CA . ASP A 1 216 ? 2.284 16.472 10.964 1.00 70.06 216 ASP A CA 1
ATOM 1652 C C . ASP A 1 216 ? 2.823 17.210 12.208 1.00 70.06 216 ASP A C 1
ATOM 1654 O O . ASP A 1 216 ? 2.959 18.432 12.214 1.00 70.06 216 ASP A O 1
ATOM 1658 N N . GLY A 1 217 ? 3.123 16.457 13.274 1.00 76.50 217 GLY A N 1
ATOM 1659 C CA . GLY A 1 217 ? 3.556 16.972 14.578 1.00 76.50 217 GLY A CA 1
ATOM 1660 C C . GLY A 1 217 ? 2.405 17.223 15.555 1.00 76.50 217 GLY A C 1
ATOM 1661 O O . GLY A 1 217 ? 2.652 17.417 16.741 1.00 76.50 217 GLY A O 1
ATOM 1662 N N . ARG A 1 218 ? 1.152 17.173 15.091 1.00 79.38 218 ARG A N 1
ATOM 1663 C CA . ARG A 1 218 ? -0.053 17.238 15.933 1.00 79.38 218 ARG A CA 1
ATOM 1664 C C . ARG A 1 218 ? -0.913 15.995 15.810 1.00 79.38 218 ARG A C 1
ATOM 1666 O O . ARG A 1 218 ? -1.539 15.597 16.784 1.00 79.38 218 ARG A O 1
ATOM 1673 N N . ARG A 1 219 ? -0.957 15.397 14.624 1.00 80.25 219 ARG A N 1
ATOM 1674 C CA . ARG A 1 219 ? -1.783 14.238 14.306 1.00 80.25 219 ARG A CA 1
ATOM 1675 C C . ARG A 1 219 ? -0.963 13.136 13.676 1.00 80.25 219 ARG A C 1
ATOM 1677 O O . ARG A 1 219 ? -0.051 13.411 12.903 1.00 80.25 219 ARG A O 1
ATOM 1684 N N . LEU A 1 220 ? -1.326 11.906 14.005 1.00 81.81 220 LEU A N 1
ATOM 1685 C CA . LEU A 1 220 ? -0.873 10.679 13.372 1.00 81.81 220 LEU A CA 1
ATOM 1686 C C . LEU A 1 220 ? -1.886 10.264 12.300 1.00 81.81 220 LEU A C 1
ATOM 1688 O O . LEU A 1 220 ? -3.090 10.373 12.514 1.00 81.81 220 LEU A O 1
ATOM 1692 N N . PHE A 1 221 ? -1.389 9.744 11.187 1.00 80.44 221 PHE A N 1
ATOM 1693 C CA . PHE A 1 221 ? -2.135 9.224 10.051 1.00 80.44 221 PHE A CA 1
ATOM 1694 C C . PHE A 1 221 ? -1.601 7.832 9.726 1.00 80.44 221 PHE A C 1
ATOM 1696 O O . PHE A 1 221 ? -0.388 7.623 9.682 1.00 80.44 221 PHE A O 1
ATOM 1703 N N . VAL A 1 222 ? -2.502 6.884 9.499 1.00 80.88 222 VAL A N 1
ATOM 1704 C CA . VAL A 1 222 ? -2.202 5.498 9.151 1.00 80.88 222 VAL A CA 1
ATOM 1705 C C . VAL A 1 222 ? -3.060 5.102 7.961 1.00 80.88 222 VAL A C 1
ATOM 1707 O O . VAL A 1 222 ? -4.278 5.267 7.996 1.00 80.88 222 VAL A O 1
ATOM 1710 N N . GLY A 1 223 ? -2.432 4.523 6.942 1.00 77.19 223 GLY A N 1
ATOM 1711 C CA . GLY A 1 223 ? -3.126 4.050 5.751 1.00 77.19 223 GLY A CA 1
ATOM 1712 C C . GLY A 1 223 ? -3.520 5.175 4.797 1.00 77.19 223 GLY A C 1
ATOM 1713 O O . GLY A 1 223 ? -2.939 6.259 4.785 1.00 77.19 223 GLY A O 1
ATOM 1714 N N . VAL A 1 224 ? -4.507 4.870 3.965 1.00 67.50 224 VAL A N 1
ATOM 1715 C CA . VAL A 1 224 ? -4.969 5.692 2.841 1.00 67.50 224 VAL A CA 1
ATOM 1716 C C . VAL A 1 224 ? -6.084 6.631 3.311 1.00 67.50 224 VAL A C 1
ATOM 1718 O O . VAL A 1 224 ? -7.268 6.408 3.094 1.00 67.50 224 VAL A O 1
ATOM 1721 N N . ASP A 1 225 ? -5.668 7.652 4.057 1.00 63.03 225 ASP A N 1
ATOM 1722 C CA . ASP A 1 225 ? -6.457 8.817 4.463 1.00 63.03 225 ASP A CA 1
ATOM 1723 C C . ASP A 1 225 ? -7.226 9.474 3.292 1.00 63.03 225 ASP A C 1
ATOM 1725 O O . ASP A 1 225 ? -6.769 9.556 2.157 1.00 63.03 225 ASP A O 1
ATOM 1729 N N . GLN A 1 226 ? -8.414 9.981 3.602 1.00 58.12 226 GLN A N 1
ATOM 1730 C CA . GLN A 1 226 ? -9.317 10.731 2.717 1.00 58.12 226 GLN A CA 1
ATOM 1731 C C . GLN A 1 226 ? -9.415 12.212 3.124 1.00 58.12 226 GLN A C 1
ATOM 1733 O O . GLN A 1 226 ? -10.186 12.989 2.552 1.00 58.12 226 GLN A O 1
ATOM 1738 N N . GLY A 1 227 ? -8.664 12.599 4.159 1.00 53.66 227 GLY A N 1
ATOM 1739 C CA . GLY A 1 227 ? -8.878 13.792 4.954 1.00 53.66 227 GLY A CA 1
ATOM 1740 C C . GLY A 1 227 ? -10.163 13.678 5.776 1.00 53.66 227 GLY A C 1
ATOM 1741 O O . GLY A 1 227 ? -11.164 13.127 5.334 1.00 53.66 227 GLY A O 1
ATOM 1742 N N . ALA A 1 228 ? -10.203 14.282 6.964 1.00 48.62 228 ALA A N 1
ATOM 1743 C CA . ALA A 1 228 ? -11.406 14.315 7.809 1.00 48.62 228 ALA A CA 1
ATOM 1744 C C . ALA A 1 228 ? -12.636 14.992 7.151 1.00 48.62 228 ALA A C 1
ATOM 1746 O O . ALA A 1 228 ? -13.746 14.900 7.679 1.00 48.62 228 ALA A O 1
ATOM 1747 N N . GLY A 1 229 ? -12.437 15.711 6.039 1.00 60.97 229 GLY A N 1
ATOM 1748 C CA . GLY A 1 229 ? -13.458 16.517 5.370 1.00 60.97 229 GLY A CA 1
ATOM 1749 C C . GLY A 1 229 ? -14.473 15.700 4.572 1.00 60.97 229 GLY A C 1
ATOM 1750 O O . GLY A 1 229 ? -15.671 15.886 4.765 1.00 60.97 229 GLY A O 1
ATOM 1751 N N . LYS A 1 230 ? -14.026 14.773 3.713 1.00 71.81 230 LYS A N 1
ATOM 1752 C CA . LYS A 1 230 ? -14.948 13.988 2.870 1.00 71.81 230 LYS A CA 1
ATOM 1753 C C . LYS A 1 230 ? -15.800 12.998 3.680 1.00 71.81 230 LYS A C 1
ATOM 1755 O O . LYS A 1 230 ? -17.018 13.009 3.516 1.00 71.81 230 LYS A O 1
ATOM 1760 N N . PRO A 1 231 ? -15.239 12.232 4.637 1.00 77.75 231 PRO A N 1
ATOM 1761 C CA . PRO A 1 231 ? -16.015 11.341 5.496 1.00 77.75 231 PRO A CA 1
ATOM 1762 C C . PRO A 1 231 ? -17.071 12.041 6.356 1.00 77.75 231 PRO A C 1
ATOM 1764 O O . PRO A 1 231 ? -18.072 11.431 6.721 1.00 77.75 231 PRO A O 1
ATOM 1767 N N . ALA A 1 232 ? -16.884 13.326 6.684 1.00 82.31 232 ALA A N 1
ATOM 1768 C CA . ALA A 1 232 ? -17.867 14.092 7.451 1.00 82.31 232 ALA A CA 1
ATOM 1769 C C . ALA A 1 232 ? -19.166 14.371 6.671 1.00 82.31 232 ALA A C 1
ATOM 1771 O O . ALA A 1 232 ? -20.171 14.732 7.286 1.00 82.31 232 ALA A O 1
ATOM 1772 N N . ALA A 1 233 ? -19.167 14.187 5.347 1.00 85.25 233 ALA A N 1
ATOM 1773 C CA . ALA A 1 233 ? -20.366 14.283 4.519 1.00 85.25 233 ALA A CA 1
ATOM 1774 C C . ALA A 1 233 ? -21.221 13.001 4.544 1.00 85.25 233 ALA A C 1
ATOM 1776 O O . ALA A 1 233 ? -22.389 13.043 4.167 1.00 85.25 233 ALA A O 1
ATOM 1777 N N . LEU A 1 234 ? -20.669 11.872 5.004 1.00 90.88 234 LEU A N 1
ATOM 1778 C CA . LEU A 1 234 ? -21.374 10.590 5.016 1.00 90.88 234 LEU A CA 1
ATOM 1779 C C . LEU A 1 234 ? -22.527 10.574 6.033 1.00 90.88 234 LEU A C 1
ATOM 1781 O O . LEU A 1 234 ? -22.357 11.098 7.140 1.00 90.88 234 LEU A O 1
ATOM 1785 N N . PRO A 1 235 ? -23.665 9.928 5.725 1.00 94.62 235 PRO A N 1
ATOM 1786 C CA . PRO A 1 235 ? -24.749 9.716 6.678 1.00 94.62 235 PRO A CA 1
ATOM 1787 C C . PRO A 1 235 ? -24.284 9.040 7.969 1.00 94.62 235 PRO A C 1
ATOM 1789 O O . PRO A 1 235 ? -23.451 8.134 7.959 1.00 94.62 235 PRO A O 1
ATOM 1792 N N . ILE A 1 236 ? -24.865 9.459 9.091 1.00 94.31 236 ILE A N 1
ATOM 1793 C CA . ILE A 1 236 ? -24.639 8.832 10.394 1.00 94.31 236 ILE A CA 1
ATOM 1794 C C . ILE A 1 236 ? -25.585 7.648 10.523 1.00 94.31 236 ILE A C 1
ATOM 1796 O O . ILE A 1 236 ? -26.801 7.822 10.478 1.00 94.31 236 ILE A O 1
ATOM 1800 N N . VAL A 1 237 ? -25.023 6.460 10.721 1.00 93.00 237 VAL A N 1
ATOM 1801 C CA . VAL A 1 237 ? -25.785 5.212 10.871 1.00 93.00 237 VAL A CA 1
ATOM 1802 C C . VAL A 1 237 ? -25.862 4.737 12.318 1.00 93.00 237 VAL A C 1
ATOM 1804 O O . VAL A 1 237 ? -26.696 3.900 12.649 1.00 93.00 237 VAL A O 1
ATOM 1807 N N . GLY A 1 238 ? -25.026 5.280 13.208 1.00 87.44 238 GLY A N 1
ATOM 1808 C CA . GLY A 1 238 ? -25.057 4.924 14.621 1.00 87.44 238 GLY A CA 1
ATOM 1809 C C . GLY A 1 238 ? -24.219 5.842 15.501 1.00 87.44 238 GLY A C 1
ATOM 1810 O O . GLY A 1 238 ? -23.300 6.517 15.038 1.00 87.44 238 GLY A O 1
ATOM 1811 N N . ARG A 1 239 ? -24.539 5.858 16.797 1.00 89.62 239 ARG A N 1
ATOM 1812 C CA . ARG A 1 239 ? -23.772 6.561 17.832 1.00 89.62 239 ARG A CA 1
ATOM 1813 C C . ARG A 1 239 ? -23.675 5.712 19.094 1.00 89.62 239 ARG A C 1
ATOM 1815 O O . ARG A 1 239 ? -24.650 5.073 19.484 1.00 89.62 239 ARG A O 1
ATOM 1822 N N . ARG A 1 240 ? -22.515 5.740 19.751 1.00 77.50 240 ARG A N 1
ATOM 1823 C CA . ARG A 1 240 ? -22.288 5.137 21.071 1.00 77.50 240 ARG A CA 1
ATOM 1824 C C . ARG A 1 240 ? -21.298 5.987 21.867 1.00 77.50 240 ARG A C 1
ATOM 1826 O O . ARG A 1 240 ? -20.116 6.039 21.537 1.00 77.50 240 ARG A O 1
ATOM 1833 N N . GLY A 1 241 ? -21.777 6.629 22.933 1.00 85.38 241 GLY A N 1
ATOM 1834 C CA . GLY A 1 241 ? -20.980 7.616 23.672 1.00 85.38 241 GLY A CA 1
ATOM 1835 C C . GLY A 1 241 ? -20.557 8.765 22.753 1.00 85.38 241 GLY A C 1
ATOM 1836 O O . GLY A 1 241 ? -21.384 9.291 22.013 1.00 85.38 241 GLY A O 1
ATOM 1837 N N . GLU A 1 242 ? -19.267 9.104 22.755 1.00 85.06 242 GLU A N 1
ATOM 1838 C CA . GLU A 1 242 ? -18.678 10.095 21.837 1.00 85.06 242 GLU A CA 1
ATOM 1839 C C . GLU A 1 242 ? -18.344 9.530 20.448 1.00 85.06 242 GLU A C 1
ATOM 1841 O O . GLU A 1 242 ? -17.858 10.261 19.588 1.00 85.06 242 GLU A O 1
ATOM 1846 N N . THR A 1 243 ? -18.559 8.228 20.226 1.00 82.50 243 THR A N 1
ATOM 1847 C CA . THR A 1 243 ? -18.249 7.597 18.941 1.00 82.50 243 THR A CA 1
ATOM 1848 C C . THR A 1 243 ? -19.441 7.686 18.000 1.00 82.50 243 THR A C 1
ATOM 1850 O O . THR A 1 243 ? -20.540 7.227 18.318 1.00 82.50 243 THR A O 1
ATOM 1853 N N . GLU A 1 244 ? -19.208 8.228 16.816 1.00 91.00 244 GLU A N 1
ATOM 1854 C CA . GLU A 1 244 ? -20.145 8.281 15.704 1.00 91.00 244 GLU A CA 1
ATOM 1855 C C . GLU A 1 244 ? -19.695 7.328 14.598 1.00 91.00 244 GLU A C 1
ATOM 1857 O O . GLU A 1 244 ? -18.521 7.321 14.229 1.00 91.00 244 GLU A O 1
ATOM 1862 N N . ILE A 1 245 ? -20.630 6.534 14.074 1.00 89.25 245 ILE A N 1
ATOM 1863 C CA . ILE A 1 245 ? -20.411 5.652 12.929 1.00 89.25 245 ILE A CA 1
ATOM 1864 C C . ILE A 1 245 ? -21.139 6.226 11.717 1.00 89.25 245 ILE A C 1
ATOM 1866 O O . ILE A 1 245 ? -22.335 6.530 11.780 1.00 89.25 245 ILE A O 1
ATOM 1870 N N . ARG A 1 246 ? -20.415 6.353 10.608 1.00 91.56 246 ARG A N 1
ATOM 1871 C CA . ARG A 1 246 ? -20.909 6.834 9.320 1.00 91.56 246 ARG A CA 1
ATOM 1872 C C . ARG A 1 246 ? -20.674 5.813 8.224 1.00 91.56 246 ARG A C 1
ATOM 1874 O O . ARG A 1 246 ? -19.729 5.027 8.303 1.00 91.56 246 ARG A O 1
ATOM 1881 N N . LEU A 1 247 ? -21.543 5.850 7.221 1.00 91.38 247 LEU A N 1
ATOM 1882 C CA . LEU A 1 247 ? -21.565 4.875 6.142 1.00 91.38 247 LEU A CA 1
ATOM 1883 C C . LEU A 1 247 ? -22.029 5.501 4.832 1.00 91.38 247 LEU A C 1
ATOM 1885 O O . LEU A 1 247 ? -23.028 6.219 4.831 1.00 91.38 247 LEU A O 1
ATOM 1889 N N . GLY A 1 248 ? -21.361 5.187 3.726 1.00 91.06 248 GLY A N 1
ATOM 1890 C CA . GLY A 1 248 ? -21.838 5.537 2.386 1.00 91.06 248 GLY A CA 1
ATOM 1891 C C . GLY A 1 248 ? -20.719 5.633 1.359 1.00 91.06 248 GLY A C 1
ATOM 1892 O O . GLY A 1 248 ? -19.590 5.241 1.625 1.00 91.06 248 GLY A O 1
ATOM 1893 N N . GLU A 1 249 ? -21.034 6.167 0.185 1.00 91.75 249 GLU A N 1
ATOM 1894 C CA . GLU A 1 249 ? -20.091 6.290 -0.929 1.00 91.75 249 GLU A CA 1
ATOM 1895 C C . GLU A 1 249 ? -19.492 7.698 -1.024 1.00 91.75 249 GLU A C 1
ATOM 1897 O O . GLU A 1 249 ? -20.159 8.694 -0.737 1.00 91.75 249 GLU A O 1
ATOM 1902 N N . LEU A 1 250 ? -18.227 7.783 -1.442 1.00 89.62 250 LEU A N 1
ATOM 1903 C CA . LEU A 1 250 ? -17.506 9.031 -1.698 1.00 89.62 250 LEU A CA 1
ATOM 1904 C C . LEU A 1 250 ? -16.804 8.976 -3.054 1.00 89.62 250 LEU A C 1
ATOM 1906 O O . LEU A 1 250 ? -16.175 7.978 -3.390 1.00 89.62 250 LEU A O 1
ATOM 1910 N N . THR A 1 251 ? -16.833 10.082 -3.800 1.00 87.69 251 THR A N 1
ATOM 1911 C CA . THR A 1 251 ? -15.995 10.268 -4.994 1.00 87.69 251 THR A CA 1
ATOM 1912 C C . THR A 1 251 ? -14.591 10.697 -4.574 1.00 87.69 251 THR A C 1
ATOM 1914 O O . THR A 1 251 ? -14.351 11.822 -4.106 1.00 87.69 251 THR A O 1
ATOM 1917 N N . ASP A 1 252 ? -13.638 9.783 -4.701 1.00 81.50 252 ASP A N 1
ATOM 1918 C CA . ASP A 1 252 ? -12.326 9.933 -4.080 1.00 81.50 252 ASP A CA 1
ATOM 1919 C C . ASP A 1 252 ? -11.147 9.275 -4.792 1.00 81.50 252 ASP A C 1
ATOM 1921 O O . ASP A 1 252 ? -10.017 9.316 -4.290 1.00 81.50 252 ASP A O 1
ATOM 1925 N N . GLY A 1 253 ? -11.354 8.750 -5.993 1.00 79.88 253 GLY A N 1
ATOM 1926 C CA . GLY A 1 253 ? -10.222 8.340 -6.802 1.00 79.88 253 GLY A CA 1
ATOM 1927 C C . GLY A 1 253 ? -10.374 8.586 -8.284 1.00 79.88 253 GLY A C 1
ATOM 1928 O O . GLY A 1 253 ? -11.307 9.241 -8.738 1.00 79.88 253 GLY A O 1
ATOM 1929 N N . GLY A 1 254 ? -9.376 8.120 -9.034 1.00 82.38 254 GLY A N 1
ATOM 1930 C CA . GLY A 1 254 ? -9.351 8.274 -10.480 1.00 82.38 254 GLY A CA 1
ATOM 1931 C C . GLY A 1 254 ? -10.350 7.323 -11.120 1.00 82.38 254 GLY A C 1
ATOM 1932 O O . GLY A 1 254 ? -10.195 6.108 -11.010 1.00 82.38 254 GLY A O 1
ATOM 1933 N N . GLY A 1 255 ? -11.363 7.868 -11.790 1.00 85.69 255 GLY A N 1
ATOM 1934 C CA . GLY A 1 255 ? -12.272 7.067 -12.605 1.00 85.69 255 GLY A CA 1
ATOM 1935 C C . GLY A 1 255 ? -11.558 6.443 -13.801 1.00 85.69 255 GLY A C 1
ATOM 1936 O O . GLY A 1 255 ? -10.449 6.842 -14.170 1.00 85.69 255 GLY A O 1
ATOM 1937 N N . ARG A 1 256 ? -12.226 5.487 -14.453 1.00 91.00 256 ARG A N 1
ATOM 1938 C CA . ARG A 1 256 ? -11.699 4.748 -15.611 1.00 91.00 256 ARG A CA 1
ATOM 1939 C C . ARG A 1 256 ? -11.022 5.618 -16.678 1.00 91.00 256 ARG A C 1
ATOM 1941 O O . ARG A 1 256 ? -9.981 5.223 -17.187 1.00 91.00 256 ARG A O 1
ATOM 1948 N N . GLY A 1 257 ? -11.586 6.778 -17.025 1.00 91.25 257 GLY A N 1
ATOM 1949 C CA . GLY A 1 257 ? -11.015 7.675 -18.042 1.00 91.25 257 GLY A CA 1
ATOM 1950 C C . GLY A 1 257 ? -9.662 8.270 -17.637 1.00 91.25 257 GLY A C 1
ATOM 1951 O O . GLY A 1 257 ? -8.698 8.205 -18.404 1.00 91.25 257 GLY A O 1
ATOM 1952 N N . THR A 1 258 ? -9.569 8.791 -16.411 1.00 90.62 258 THR A N 1
ATOM 1953 C CA . THR A 1 258 ? -8.315 9.298 -15.832 1.00 90.62 258 THR A CA 1
ATOM 1954 C C . THR A 1 258 ? -7.275 8.191 -15.745 1.00 90.62 258 THR A C 1
ATOM 1956 O O . THR A 1 258 ? -6.135 8.389 -16.156 1.00 90.62 258 THR A O 1
ATOM 1959 N N . LEU A 1 259 ? -7.678 7.008 -15.275 1.00 91.81 259 LEU A N 1
ATOM 1960 C CA . LEU A 1 259 ? -6.787 5.861 -15.141 1.00 91.81 259 LEU A CA 1
ATOM 1961 C C . LEU A 1 259 ? -6.271 5.357 -16.496 1.00 91.81 259 LEU A C 1
ATOM 1963 O O . LEU A 1 259 ? -5.082 5.090 -16.636 1.00 91.81 259 LEU A O 1
ATOM 1967 N N . ALA A 1 260 ? -7.136 5.260 -17.506 1.00 91.44 260 ALA A N 1
ATOM 1968 C CA . ALA A 1 260 ? -6.727 4.872 -18.853 1.00 91.44 260 ALA A CA 1
ATOM 1969 C C . ALA A 1 260 ? -5.723 5.872 -19.440 1.00 91.44 260 ALA A C 1
ATOM 1971 O O . ALA A 1 260 ? -4.697 5.464 -19.975 1.00 91.44 260 ALA A O 1
ATOM 1972 N N . THR A 1 261 ? -5.985 7.175 -19.286 1.00 91.19 261 THR A N 1
ATOM 1973 C CA . THR A 1 261 ? -5.077 8.236 -19.752 1.00 91.19 261 THR A CA 1
ATOM 1974 C C . THR A 1 261 ? -3.726 8.141 -19.043 1.00 91.19 261 THR A C 1
ATOM 1976 O O . THR A 1 261 ? -2.683 8.205 -19.691 1.00 91.19 261 THR A O 1
ATOM 1979 N N . TYR A 1 262 ? -3.745 7.933 -17.724 1.00 91.69 262 TYR A N 1
ATOM 1980 C CA . TYR A 1 262 ? -2.552 7.737 -16.906 1.00 91.69 262 TYR A CA 1
ATOM 1981 C C . TYR A 1 262 ? -1.725 6.548 -17.404 1.00 91.69 262 TYR A C 1
ATOM 1983 O O . TYR A 1 262 ? -0.543 6.703 -17.707 1.00 91.69 262 TYR A O 1
ATOM 1991 N N . LEU A 1 263 ? -2.334 5.362 -17.500 1.00 91.06 263 LEU A N 1
ATOM 1992 C CA . LEU A 1 263 ? -1.631 4.126 -17.847 1.00 91.06 263 LEU A CA 1
ATOM 1993 C C . LEU A 1 263 ? -1.105 4.154 -19.285 1.00 91.06 263 LEU A C 1
ATOM 1995 O O . LEU A 1 263 ? 0.028 3.753 -19.511 1.00 91.06 263 LEU A O 1
ATOM 1999 N N . LEU A 1 264 ? -1.864 4.699 -20.240 1.00 89.50 264 LEU A N 1
ATOM 2000 C CA . LEU A 1 264 ? -1.385 4.894 -21.615 1.00 89.50 264 LEU A CA 1
ATOM 2001 C C . LEU A 1 264 ? -0.200 5.864 -21.706 1.00 89.50 264 LEU A C 1
ATOM 2003 O O . LEU A 1 264 ? 0.593 5.764 -22.635 1.00 89.50 264 LEU A O 1
ATOM 2007 N N . SER A 1 265 ? -0.087 6.802 -20.763 1.00 88.44 265 SER A N 1
ATOM 2008 C CA . SER A 1 265 ? 1.020 7.767 -20.726 1.00 88.44 265 SER A CA 1
ATOM 2009 C C . SER A 1 265 ? 2.263 7.225 -20.016 1.00 88.44 265 SER A C 1
ATOM 2011 O O . SER A 1 265 ? 3.326 7.822 -20.122 1.00 88.44 265 SER A O 1
ATOM 2013 N N . THR A 1 266 ? 2.137 6.136 -19.249 1.00 88.62 266 THR A N 1
ATOM 2014 C CA . THR A 1 266 ? 3.185 5.673 -18.319 1.00 88.62 266 THR A CA 1
ATOM 2015 C C . THR A 1 266 ? 3.524 4.196 -18.436 1.00 88.62 266 THR A C 1
ATOM 2017 O O . THR A 1 266 ? 4.434 3.758 -17.749 1.00 88.62 266 THR A O 1
ATOM 2020 N N . VAL A 1 267 ? 2.819 3.402 -19.240 1.00 87.56 267 VAL A N 1
ATOM 2021 C CA . VAL A 1 267 ? 3.051 1.957 -19.346 1.00 87.56 267 VAL A CA 1
ATOM 2022 C C . VAL A 1 267 ? 3.057 1.542 -20.815 1.00 87.56 267 VAL A C 1
ATOM 2024 O O . VAL A 1 267 ? 2.006 1.268 -21.392 1.00 87.56 267 VAL A O 1
ATOM 2027 N N . ASP A 1 268 ? 4.252 1.453 -21.405 1.00 82.25 268 ASP A N 1
ATOM 2028 C CA . ASP A 1 268 ? 4.425 0.994 -22.795 1.00 82.25 268 ASP A CA 1
ATOM 2029 C C . ASP A 1 268 ? 4.169 -0.515 -22.950 1.00 82.25 268 ASP A C 1
ATOM 2031 O O . ASP A 1 268 ? 3.529 -0.963 -23.901 1.00 82.25 268 ASP A O 1
ATOM 2035 N N . ASP A 1 269 ? 4.671 -1.310 -22.001 1.00 84.69 269 ASP A N 1
ATOM 2036 C CA . ASP A 1 269 ? 4.487 -2.762 -21.941 1.00 84.69 269 ASP A CA 1
ATOM 2037 C C . ASP A 1 269 ? 4.020 -3.149 -20.529 1.00 84.69 269 ASP A C 1
ATOM 2039 O O . ASP A 1 269 ? 4.841 -3.231 -19.614 1.00 84.69 269 ASP A O 1
ATOM 2043 N N . PRO A 1 270 ? 2.724 -3.444 -20.317 1.00 82.56 270 PRO A N 1
ATOM 2044 C CA . PRO A 1 270 ? 2.217 -3.910 -19.022 1.00 82.56 270 PRO A CA 1
ATOM 2045 C C . PRO A 1 270 ? 2.809 -5.248 -18.573 1.00 82.56 270 PRO A C 1
ATOM 2047 O O . PRO A 1 270 ? 2.736 -5.603 -17.395 1.00 82.56 270 PRO A O 1
ATOM 2050 N N . GLY A 1 271 ? 3.405 -6.006 -19.499 1.00 83.50 271 GLY A N 1
ATOM 2051 C CA . GLY A 1 271 ? 4.245 -7.145 -19.180 1.00 83.50 271 GLY A CA 1
ATOM 2052 C C . GLY A 1 271 ? 5.458 -6.730 -18.354 1.00 83.50 271 GLY A C 1
ATOM 2053 O O . GLY A 1 271 ? 5.746 -7.426 -17.377 1.00 83.50 271 GLY A O 1
ATOM 2054 N N . LEU A 1 272 ? 6.099 -5.600 -18.690 1.00 86.56 272 LEU A N 1
ATOM 2055 C CA . LEU A 1 272 ? 7.343 -5.095 -18.106 1.00 86.56 272 LEU A CA 1
ATOM 2056 C C . LEU A 1 272 ? 7.163 -4.585 -16.670 1.00 86.56 272 LEU A C 1
ATOM 2058 O O . LEU A 1 272 ? 7.108 -3.394 -16.381 1.00 86.56 272 LEU A O 1
ATOM 2062 N N . ARG A 1 273 ? 7.123 -5.532 -15.737 1.00 90.00 273 ARG A N 1
ATOM 2063 C CA . ARG A 1 273 ? 6.986 -5.286 -14.297 1.00 90.00 273 ARG A CA 1
ATOM 2064 C C . ARG A 1 273 ? 7.734 -6.334 -13.482 1.00 90.00 273 ARG A C 1
ATOM 2066 O O . ARG A 1 273 ? 8.264 -7.311 -14.026 1.00 90.00 273 ARG A O 1
ATOM 2073 N N . TRP A 1 274 ? 7.754 -6.176 -12.164 1.00 91.31 274 TRP A N 1
ATOM 2074 C CA . TRP A 1 274 ? 8.281 -7.201 -11.268 1.00 91.31 274 TRP A CA 1
ATOM 2075 C C . TRP A 1 274 ? 7.310 -8.385 -11.166 1.00 91.31 274 TRP A C 1
ATOM 2077 O O . TRP A 1 274 ? 6.135 -8.215 -10.856 1.00 91.31 274 TRP A O 1
ATOM 2087 N N . LYS A 1 275 ? 7.793 -9.615 -11.394 1.00 89.69 275 LYS A N 1
ATOM 2088 C CA . LYS A 1 275 ? 6.981 -10.840 -11.201 1.00 89.69 275 LYS A CA 1
ATOM 2089 C C . LYS A 1 275 ? 6.993 -11.345 -9.757 1.00 89.69 275 LYS A C 1
ATOM 2091 O O . LYS A 1 275 ? 6.265 -12.266 -9.396 1.00 89.69 275 LYS A O 1
ATOM 2096 N N . SER A 1 276 ? 7.866 -10.796 -8.926 1.00 89.31 276 SER A N 1
ATOM 2097 C CA . SER A 1 276 ? 7.984 -11.100 -7.502 1.00 89.31 276 SER A CA 1
ATOM 2098 C C . SER A 1 276 ? 8.369 -9.821 -6.769 1.00 89.31 276 SER A C 1
ATOM 2100 O O . SER A 1 276 ? 9.092 -9.020 -7.363 1.00 89.31 276 SER A O 1
ATOM 2102 N N . PRO A 1 277 ? 7.950 -9.639 -5.502 1.00 90.25 277 PRO A N 1
ATOM 2103 C CA . PRO A 1 277 ? 8.257 -8.426 -4.761 1.00 90.25 277 PRO A CA 1
ATOM 2104 C C . PRO A 1 277 ? 9.760 -8.140 -4.749 1.00 90.25 277 PRO A C 1
ATOM 2106 O O . PRO A 1 277 ? 10.520 -9.009 -4.296 1.00 90.25 277 PRO A O 1
ATOM 2109 N N . PRO A 1 278 ? 10.200 -6.955 -5.200 1.00 90.69 278 PRO A N 1
ATOM 2110 C CA . PRO A 1 278 ? 11.600 -6.596 -5.107 1.00 90.69 278 PRO A CA 1
ATOM 2111 C C . PRO A 1 278 ? 12.006 -6.327 -3.656 1.00 90.69 278 PRO A C 1
ATOM 2113 O O . PRO A 1 278 ? 11.214 -5.896 -2.807 1.00 90.69 278 PRO A O 1
ATOM 2116 N N . GLU A 1 279 ? 13.281 -6.573 -3.374 1.00 89.62 279 GLU A N 1
ATOM 2117 C CA . GLU A 1 279 ? 13.938 -6.054 -2.179 1.00 89.62 279 GLU A CA 1
ATOM 2118 C C . GLU A 1 279 ? 14.592 -4.716 -2.527 1.00 89.62 279 GLU A C 1
ATOM 2120 O O . GLU A 1 279 ? 15.281 -4.601 -3.541 1.00 89.62 279 GLU A O 1
ATOM 2125 N N . VAL A 1 280 ? 14.350 -3.715 -1.686 1.00 88.25 280 VAL A N 1
ATOM 2126 C CA . VAL A 1 280 ? 14.922 -2.377 -1.788 1.00 88.25 280 VAL A CA 1
ATOM 2127 C C . VAL A 1 280 ? 16.240 -2.360 -1.028 1.00 88.25 280 VAL A C 1
ATOM 2129 O O . VAL A 1 280 ? 16.282 -2.656 0.168 1.00 88.25 280 VAL A O 1
ATOM 2132 N N . ARG A 1 281 ? 17.317 -2.037 -1.737 1.00 86.19 281 ARG A N 1
ATOM 2133 C CA . ARG A 1 281 ? 18.692 -2.010 -1.241 1.00 86.19 281 ARG A CA 1
ATOM 2134 C C . ARG A 1 281 ? 19.253 -0.594 -1.304 1.00 86.19 281 ARG A C 1
ATOM 2136 O O . ARG A 1 281 ? 18.841 0.213 -2.135 1.00 86.19 281 ARG A O 1
ATOM 2143 N N . PHE A 1 282 ? 20.216 -0.330 -0.428 1.00 79.00 282 PHE A N 1
ATOM 2144 C CA . PHE A 1 282 ? 20.905 0.951 -0.339 1.00 79.00 282 PHE A CA 1
ATOM 2145 C C . PHE A 1 282 ? 22.324 0.832 -0.858 1.00 79.00 282 PHE A C 1
ATOM 2147 O O . PHE A 1 282 ? 23.067 -0.078 -0.478 1.00 79.00 282 PHE A O 1
ATOM 2154 N N . GLY A 1 283 ? 22.666 1.791 -1.697 1.00 69.19 283 GLY A N 1
ATOM 2155 C CA . GLY A 1 283 ? 23.949 1.965 -2.324 1.00 69.19 283 GLY A CA 1
ATOM 2156 C C . GLY A 1 283 ? 24.671 3.219 -1.882 1.00 69.19 283 GLY A C 1
ATOM 2157 O O . GLY A 1 283 ? 24.057 4.246 -1.589 1.00 69.19 283 GLY A O 1
ATOM 2158 N N . GLY A 1 284 ? 26.000 3.144 -1.898 1.00 66.94 284 GLY A N 1
ATOM 2159 C CA . GLY A 1 284 ? 26.865 4.298 -1.679 1.00 66.94 284 GLY A CA 1
ATOM 2160 C C . GLY A 1 284 ? 26.848 4.834 -0.245 1.00 66.94 284 GLY A C 1
ATOM 2161 O O . GLY A 1 284 ? 26.628 4.104 0.720 1.00 66.94 284 GLY A O 1
ATOM 2162 N N . ALA A 1 285 ? 27.124 6.132 -0.108 1.00 65.69 285 ALA A N 1
ATOM 2163 C CA . ALA A 1 285 ? 27.354 6.812 1.169 1.00 65.69 285 ALA A CA 1
ATOM 2164 C C . ALA A 1 285 ? 26.069 7.301 1.872 1.00 65.69 285 ALA A C 1
ATOM 2166 O O . ALA A 1 285 ? 26.139 8.267 2.637 1.00 65.69 285 ALA A O 1
ATOM 2167 N N . GLY A 1 286 ? 24.912 6.683 1.593 1.00 72.62 286 GLY A N 1
ATOM 2168 C CA . GLY A 1 286 ? 23.610 7.037 2.178 1.00 72.62 286 GLY A CA 1
ATOM 2169 C C . GLY A 1 286 ? 23.654 7.116 3.708 1.00 72.62 286 GLY A C 1
ATOM 2170 O O . GLY A 1 286 ? 24.264 6.263 4.355 1.00 72.62 286 GLY A O 1
ATOM 2171 N N . ASP A 1 287 ? 23.031 8.142 4.289 1.00 82.31 287 ASP A N 1
ATOM 2172 C CA . ASP A 1 287 ? 22.952 8.298 5.744 1.00 82.31 287 ASP A CA 1
ATOM 2173 C C . ASP A 1 287 ? 21.619 7.779 6.320 1.00 82.31 287 ASP A C 1
ATOM 2175 O O . ASP A 1 287 ? 20.748 7.273 5.608 1.00 82.31 287 ASP A O 1
ATOM 2179 N N . GLN A 1 288 ? 21.470 7.840 7.646 1.00 83.25 288 GLN A N 1
ATOM 2180 C CA . GLN A 1 288 ? 20.273 7.342 8.333 1.00 83.25 288 GLN A CA 1
ATOM 2181 C C . GLN A 1 288 ? 19.007 8.106 7.907 1.00 83.25 288 GLN A C 1
ATOM 2183 O O . GLN A 1 288 ? 17.922 7.526 7.870 1.00 83.25 288 GLN A O 1
ATOM 2188 N N . SER A 1 289 ? 19.139 9.386 7.553 1.00 82.94 289 SER A N 1
ATOM 2189 C CA . SER A 1 289 ? 18.024 10.200 7.075 1.00 82.94 289 SER A CA 1
ATOM 2190 C C . SER A 1 289 ? 17.583 9.753 5.680 1.00 82.94 289 SER A C 1
ATOM 2192 O O . SER A 1 289 ? 16.387 9.570 5.445 1.00 82.94 289 SER A O 1
ATOM 2194 N N . ASP A 1 290 ? 18.533 9.479 4.782 1.00 84.31 290 ASP A N 1
ATOM 2195 C CA . ASP A 1 290 ? 18.268 8.900 3.459 1.00 84.31 290 ASP A CA 1
ATOM 2196 C C . ASP A 1 290 ? 17.538 7.551 3.582 1.00 84.31 290 ASP A C 1
ATOM 2198 O O . ASP A 1 290 ? 16.532 7.309 2.907 1.00 84.31 290 ASP A O 1
ATOM 2202 N N . TYR A 1 291 ? 17.986 6.697 4.509 1.00 84.25 291 TYR A N 1
ATOM 2203 C CA . TYR A 1 291 ? 17.333 5.422 4.807 1.00 84.25 291 TYR A CA 1
ATOM 2204 C C . TYR A 1 291 ? 15.876 5.593 5.243 1.00 84.25 291 TYR A C 1
ATOM 2206 O O . TYR A 1 291 ? 14.978 4.938 4.708 1.00 84.25 291 TYR A O 1
ATOM 2214 N N . GLU A 1 292 ? 15.615 6.490 6.192 1.00 82.75 292 GLU A N 1
ATOM 2215 C CA . GLU A 1 292 ? 14.265 6.750 6.693 1.00 82.75 292 GLU A CA 1
ATOM 2216 C C . GLU A 1 292 ? 13.336 7.294 5.605 1.00 82.75 292 GLU A C 1
ATOM 2218 O O . GLU A 1 292 ? 12.176 6.880 5.528 1.00 82.75 292 GLU A O 1
ATOM 2223 N N . ARG A 1 293 ? 13.839 8.167 4.726 1.00 84.88 293 ARG A N 1
ATOM 2224 C CA . ARG A 1 293 ? 13.080 8.692 3.581 1.00 84.88 293 ARG A CA 1
ATOM 2225 C C . ARG A 1 293 ? 12.720 7.592 2.586 1.00 84.88 293 ARG A C 1
ATOM 2227 O O . ARG A 1 293 ? 11.570 7.527 2.157 1.00 84.88 293 ARG A O 1
ATOM 2234 N N . VAL A 1 294 ? 13.649 6.686 2.275 1.00 87.12 294 VAL A N 1
ATOM 2235 C CA . VAL A 1 294 ? 13.360 5.523 1.418 1.00 87.12 294 VAL A CA 1
ATOM 2236 C C . VAL A 1 294 ? 12.342 4.597 2.073 1.00 87.12 294 VAL A C 1
ATOM 2238 O O . VAL A 1 294 ? 11.416 4.154 1.402 1.00 87.12 294 VAL A O 1
ATOM 2241 N N . VAL A 1 295 ? 12.445 4.330 3.379 1.00 85.88 295 VAL A N 1
ATOM 2242 C CA . VAL A 1 295 ? 11.436 3.514 4.074 1.00 85.88 295 VAL A CA 1
ATOM 2243 C C . VAL A 1 295 ? 10.051 4.156 3.976 1.00 85.88 295 VAL A C 1
ATOM 2245 O O . VAL A 1 295 ? 9.094 3.454 3.652 1.00 85.88 295 VAL A O 1
ATOM 2248 N N . ARG A 1 296 ? 9.938 5.475 4.183 1.00 83.56 296 ARG A N 1
ATOM 2249 C CA . ARG A 1 296 ? 8.669 6.209 4.029 1.00 83.56 296 ARG A CA 1
ATOM 2250 C C . ARG A 1 296 ? 8.134 6.116 2.596 1.00 83.56 296 ARG A C 1
ATOM 2252 O O . ARG A 1 296 ? 6.959 5.814 2.414 1.00 83.56 296 ARG A O 1
ATOM 2259 N N . ALA A 1 297 ? 8.986 6.302 1.588 1.00 87.56 297 ALA A N 1
ATOM 2260 C CA . ALA A 1 297 ? 8.601 6.180 0.180 1.00 87.56 297 ALA A CA 1
ATOM 2261 C C . ALA A 1 297 ? 8.133 4.754 -0.172 1.00 87.56 297 ALA A C 1
ATOM 2263 O O . ALA A 1 297 ? 7.113 4.570 -0.830 1.00 87.56 297 ALA A O 1
ATOM 2264 N N . VAL A 1 298 ? 8.818 3.727 0.337 1.00 89.56 298 VAL A N 1
ATOM 2265 C CA . VAL A 1 298 ? 8.416 2.325 0.162 1.00 89.56 298 VAL A CA 1
ATOM 2266 C C . VAL A 1 298 ? 7.083 2.037 0.842 1.00 89.56 298 VAL A C 1
ATOM 2268 O O . VAL A 1 298 ? 6.247 1.365 0.248 1.00 89.56 298 VAL A O 1
ATOM 2271 N N . GLN A 1 299 ? 6.856 2.536 2.059 1.00 86.56 299 GLN A N 1
ATOM 2272 C CA . GLN A 1 299 ? 5.571 2.394 2.751 1.00 86.56 299 GLN A CA 1
ATOM 2273 C C . GLN A 1 299 ? 4.433 3.055 1.968 1.00 86.56 299 GLN A C 1
ATOM 2275 O O . GLN A 1 299 ? 3.357 2.470 1.837 1.00 86.56 299 GLN A O 1
ATOM 2280 N N . LEU A 1 300 ? 4.693 4.242 1.416 1.00 86.00 300 LEU A N 1
ATOM 2281 C CA . LEU A 1 300 ? 3.755 4.996 0.595 1.00 86.00 300 LEU A CA 1
ATOM 2282 C C . LEU A 1 300 ? 3.318 4.192 -0.638 1.00 86.00 300 LEU A C 1
ATOM 2284 O O . LEU A 1 300 ? 2.126 4.014 -0.882 1.00 86.00 300 LEU A O 1
ATOM 2288 N N . VAL A 1 301 ? 4.279 3.615 -1.360 1.00 90.81 301 VAL A N 1
ATOM 2289 C CA . VAL A 1 301 ? 4.016 2.789 -2.548 1.00 90.81 301 VAL A CA 1
ATOM 2290 C C . VAL A 1 301 ? 3.408 1.427 -2.187 1.00 90.81 301 VAL A C 1
ATOM 2292 O O . VAL A 1 301 ? 2.473 0.959 -2.841 1.00 90.81 301 VAL A O 1
ATOM 2295 N N . ASN A 1 302 ? 3.861 0.796 -1.101 1.00 90.06 302 ASN A N 1
ATOM 2296 C CA . ASN A 1 302 ? 3.314 -0.474 -0.618 1.00 90.06 302 ASN A CA 1
ATOM 2297 C C . ASN A 1 302 ? 1.849 -0.378 -0.173 1.00 90.06 302 ASN A C 1
ATOM 2299 O O . ASN A 1 302 ? 1.170 -1.403 -0.148 1.00 90.06 302 ASN A O 1
ATOM 2303 N N . ALA A 1 303 ? 1.349 0.817 0.155 1.00 84.75 303 ALA A N 1
ATOM 2304 C CA . ALA A 1 303 ? -0.070 1.049 0.428 1.00 84.75 303 ALA A CA 1
ATOM 2305 C C . ALA A 1 303 ? -0.959 0.778 -0.802 1.00 84.75 303 ALA A C 1
ATOM 2307 O O . ALA A 1 303 ? -2.118 0.372 -0.677 1.00 84.75 303 ALA A O 1
ATOM 2308 N N . ALA A 1 304 ? -0.415 1.002 -2.001 1.00 88.31 304 ALA A N 1
ATOM 2309 C CA . ALA A 1 304 ? -1.095 0.732 -3.259 1.00 88.31 304 ALA A CA 1
ATOM 2310 C C . ALA A 1 304 ? -0.886 -0.713 -3.732 1.00 88.31 304 ALA A C 1
ATOM 2312 O O . ALA A 1 304 ? -1.786 -1.285 -4.339 1.00 88.31 304 ALA A O 1
ATOM 2313 N N . LEU A 1 305 ? 0.269 -1.321 -3.451 1.00 89.69 305 LEU A N 1
ATOM 2314 C CA . LEU A 1 305 ? 0.598 -2.657 -3.950 1.00 89.69 305 LEU A CA 1
ATOM 2315 C C . LEU A 1 305 ? -0.239 -3.778 -3.295 1.00 89.69 305 LEU A C 1
ATOM 2317 O O . LEU A 1 305 ? -0.449 -3.776 -2.078 1.00 89.69 305 LEU A O 1
ATOM 2321 N N . PRO A 1 306 ? -0.635 -4.811 -4.066 1.00 88.31 306 PRO A N 1
ATOM 2322 C CA . PRO A 1 306 ? -1.193 -6.042 -3.509 1.00 88.31 306 PRO A CA 1
ATOM 2323 C C . PRO A 1 306 ? -0.244 -6.687 -2.488 1.00 88.31 306 PRO A C 1
ATOM 2325 O O . PRO A 1 306 ? 0.974 -6.641 -2.653 1.00 88.31 306 PRO A O 1
ATOM 2328 N N . GLU A 1 307 ? -0.781 -7.371 -1.471 1.00 82.62 307 GLU A N 1
ATOM 2329 C CA . GLU A 1 307 ? 0.012 -7.961 -0.372 1.00 82.62 307 GLU A CA 1
ATOM 2330 C C . GLU A 1 307 ? 1.171 -8.848 -0.868 1.00 82.62 307 GLU A C 1
ATOM 2332 O O . GLU A 1 307 ? 2.288 -8.787 -0.354 1.00 82.62 307 GLU A O 1
ATOM 2337 N N . GLY A 1 308 ? 0.930 -9.631 -1.924 1.00 86.62 308 GLY A N 1
ATOM 2338 C CA . GLY A 1 308 ? 1.926 -10.504 -2.548 1.00 86.62 308 GLY A CA 1
ATOM 2339 C C . GLY A 1 308 ? 2.978 -9.798 -3.407 1.00 86.62 308 GLY A C 1
ATOM 2340 O O . GLY A 1 308 ? 3.840 -10.493 -3.932 1.00 86.62 308 GLY A O 1
ATOM 2341 N N . GLN A 1 309 ? 2.905 -8.472 -3.559 1.00 91.31 309 GLN A N 1
ATOM 2342 C CA . GLN A 1 309 ? 3.811 -7.628 -4.354 1.00 91.31 309 GLN A CA 1
ATOM 2343 C C . GLN A 1 309 ? 4.508 -6.540 -3.525 1.00 91.31 309 GLN A C 1
ATOM 2345 O O . GLN A 1 309 ? 5.371 -5.834 -4.040 1.00 91.31 309 GLN A O 1
ATOM 2350 N N . LYS A 1 310 ? 4.187 -6.420 -2.231 1.00 90.94 310 LYS A N 1
ATOM 2351 C CA . LYS A 1 310 ? 4.794 -5.419 -1.347 1.00 90.94 310 LYS A CA 1
ATOM 2352 C C . LYS A 1 310 ? 6.305 -5.597 -1.219 1.00 90.94 310 LYS A C 1
ATOM 2354 O O . LYS A 1 310 ? 6.806 -6.662 -0.837 1.00 90.94 310 LYS A O 1
ATOM 2359 N N . MET A 1 311 ? 7.011 -4.503 -1.464 1.00 91.31 311 MET A N 1
ATOM 2360 C CA . MET A 1 311 ? 8.460 -4.387 -1.388 1.00 91.31 311 MET A CA 1
ATOM 2361 C C . MET A 1 311 ? 8.966 -4.561 0.044 1.00 91.31 311 MET A C 1
ATOM 2363 O O . MET A 1 311 ? 8.245 -4.350 1.024 1.00 91.31 311 MET A O 1
ATOM 2367 N N . ARG A 1 312 ? 10.237 -4.941 0.176 1.00 88.31 312 ARG A N 1
ATOM 2368 C CA . ARG A 1 312 ? 10.899 -5.154 1.472 1.00 88.31 312 ARG A CA 1
ATOM 2369 C C . ARG A 1 312 ? 12.117 -4.261 1.598 1.00 88.31 312 ARG A C 1
ATOM 2371 O O . ARG A 1 312 ? 12.833 -4.100 0.622 1.00 88.31 312 ARG A O 1
ATOM 2378 N N . VAL A 1 313 ? 12.401 -3.797 2.813 1.00 85.56 313 VAL A N 1
ATOM 2379 C CA . VAL A 1 313 ? 13.619 -3.040 3.129 1.00 85.56 313 VAL A CA 1
ATOM 2380 C C . VAL A 1 313 ? 14.385 -3.805 4.219 1.00 85.56 313 VAL A C 1
ATOM 2382 O O . VAL A 1 313 ? 14.049 -3.659 5.387 1.00 85.56 313 VAL A O 1
ATOM 2385 N N . PRO A 1 314 ? 15.324 -4.712 3.884 1.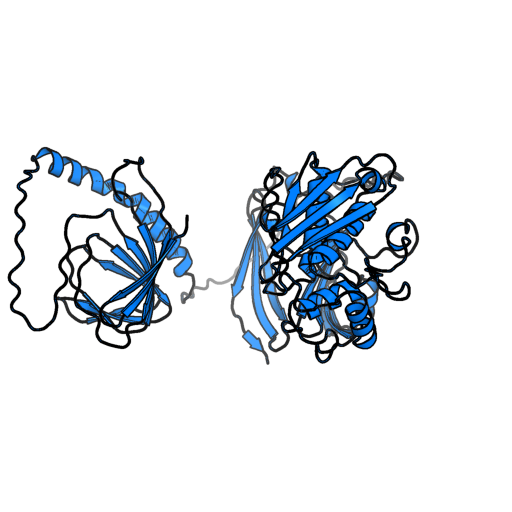00 71.56 314 PRO A N 1
ATOM 2386 C CA . PRO A 1 314 ? 15.854 -5.714 4.819 1.00 71.56 314 PRO A CA 1
ATOM 2387 C C . PRO A 1 314 ? 16.766 -5.167 5.935 1.00 71.56 314 PRO A C 1
ATOM 2389 O O . PRO A 1 314 ? 16.775 -5.751 7.017 1.00 71.56 314 PRO A O 1
ATOM 2392 N N . SER A 1 315 ? 17.498 -4.073 5.705 1.00 70.25 315 SER A N 1
ATOM 2393 C CA . SER A 1 315 ? 18.231 -3.259 6.698 1.00 70.25 315 SER A CA 1
ATOM 2394 C C . SER A 1 315 ? 18.998 -2.144 5.974 1.00 70.25 315 SER A C 1
ATOM 2396 O O . SER A 1 315 ? 19.188 -2.217 4.764 1.00 70.25 315 SER A O 1
ATOM 2398 N N . MET A 1 316 ? 19.496 -1.143 6.710 1.00 67.56 316 MET A N 1
ATOM 2399 C CA . MET A 1 316 ? 20.357 -0.071 6.174 1.00 67.56 316 MET A CA 1
ATOM 2400 C C . MET A 1 316 ? 21.748 -0.563 5.728 1.00 67.56 316 MET A C 1
ATOM 2402 O O . MET A 1 316 ? 22.583 0.232 5.327 1.00 67.56 316 MET A O 1
ATOM 2406 N N . THR A 1 317 ? 22.059 -1.856 5.837 1.00 65.88 317 THR A N 1
ATOM 2407 C CA . THR A 1 317 ? 23.409 -2.347 5.536 1.00 65.88 317 THR A CA 1
ATOM 2408 C C . THR A 1 317 ? 23.751 -2.020 4.079 1.00 65.88 317 THR A C 1
ATOM 2410 O O . THR A 1 317 ? 23.075 -2.563 3.200 1.00 65.88 317 THR A O 1
ATOM 2413 N N . PRO A 1 318 ? 24.753 -1.150 3.817 1.00 63.72 318 PRO A N 1
ATOM 2414 C CA . PRO A 1 318 ? 25.140 -0.810 2.456 1.00 63.72 318 PRO A CA 1
ATOM 2415 C C . PRO A 1 318 ? 25.456 -2.094 1.701 1.00 63.72 318 PRO A C 1
ATOM 2417 O O . PRO A 1 318 ? 26.114 -2.994 2.235 1.00 63.72 318 PRO A O 1
ATOM 2420 N N . SER A 1 319 ? 24.926 -2.213 0.492 1.00 61.81 319 SER A N 1
ATOM 2421 C CA . SER A 1 319 ? 25.185 -3.357 -0.366 1.00 61.81 319 SER A CA 1
ATOM 2422 C C . SER A 1 319 ? 26.038 -2.888 -1.530 1.00 61.81 319 SER A C 1
ATOM 2424 O O . SER A 1 319 ? 25.581 -2.091 -2.334 1.00 61.81 319 SER A O 1
ATOM 2426 N N . ASP A 1 320 ? 27.255 -3.413 -1.649 1.00 59.09 320 ASP A N 1
ATOM 2427 C CA . ASP A 1 320 ? 28.076 -3.212 -2.853 1.00 59.09 320 ASP A CA 1
ATOM 2428 C C . ASP A 1 320 ? 27.602 -4.099 -4.021 1.00 59.09 320 ASP A C 1
ATOM 2430 O O . ASP A 1 320 ? 28.168 -4.061 -5.111 1.00 59.09 320 ASP A O 1
ATOM 2434 N N . ASP A 1 321 ? 26.591 -4.944 -3.785 1.00 57.62 321 ASP A N 1
ATOM 2435 C CA . ASP A 1 321 ? 26.013 -5.845 -4.774 1.00 57.62 321 ASP A CA 1
ATOM 2436 C C . ASP A 1 321 ? 24.752 -5.210 -5.381 1.00 57.62 321 ASP A C 1
ATOM 2438 O O . ASP A 1 321 ? 23.671 -5.300 -4.777 1.00 57.62 321 ASP A O 1
ATOM 2442 N N . PRO A 1 322 ? 24.845 -4.624 -6.592 1.00 53.72 322 PRO A N 1
ATOM 2443 C CA . PRO A 1 322 ? 23.668 -4.185 -7.329 1.00 53.72 322 PRO A CA 1
ATOM 2444 C C . PRO A 1 322 ? 22.771 -5.364 -7.754 1.00 53.72 322 PRO A C 1
ATOM 2446 O O . PRO A 1 322 ? 21.727 -5.146 -8.351 1.00 53.72 322 PRO A O 1
ATOM 2449 N N . GLY A 1 323 ? 23.120 -6.626 -7.480 1.00 59.25 323 GLY A N 1
ATOM 2450 C CA . GLY A 1 323 ? 22.307 -7.791 -7.827 1.00 59.25 323 GLY A CA 1
ATOM 2451 C C . GLY A 1 323 ? 20.839 -7.722 -7.362 1.00 59.25 323 GLY A C 1
ATOM 2452 O O . GLY A 1 323 ? 20.519 -7.145 -6.327 1.00 59.25 323 GLY A O 1
ATOM 2453 N N . THR A 1 324 ? 19.953 -8.353 -8.154 1.00 61.12 324 THR A N 1
ATOM 2454 C CA . THR A 1 324 ? 18.485 -8.538 -7.995 1.00 61.12 324 THR A CA 1
ATOM 2455 C C . THR A 1 324 ? 17.803 -7.687 -6.914 1.00 61.12 324 THR A C 1
ATOM 2457 O O . THR A 1 324 ? 17.798 -8.060 -5.737 1.00 61.12 324 THR A O 1
ATOM 2460 N N . GLY A 1 325 ? 17.156 -6.597 -7.330 1.00 73.75 325 GLY A N 1
ATOM 2461 C CA . GLY A 1 325 ? 16.389 -5.707 -6.453 1.00 73.75 325 GLY A CA 1
ATOM 2462 C C . GLY A 1 325 ? 16.225 -4.299 -7.027 1.00 73.75 325 GLY A C 1
ATOM 2463 O O . GLY A 1 325 ? 16.689 -4.025 -8.134 1.00 73.75 325 GLY A O 1
ATOM 2464 N N . ILE A 1 326 ? 15.561 -3.428 -6.266 1.00 77.25 326 ILE A N 1
ATOM 2465 C CA . ILE A 1 326 ? 15.578 -1.976 -6.488 1.00 77.25 326 ILE A CA 1
ATOM 2466 C C . ILE A 1 326 ? 16.727 -1.421 -5.652 1.00 77.25 326 ILE A C 1
ATOM 2468 O O . ILE A 1 326 ? 16.788 -1.677 -4.451 1.00 77.25 326 ILE A O 1
ATOM 2472 N N . TYR A 1 327 ? 17.639 -0.686 -6.262 1.00 84.19 327 TYR A N 1
ATOM 2473 C CA . TYR A 1 327 ? 18.849 -0.197 -5.623 1.00 84.19 327 TYR A CA 1
ATOM 2474 C C . TYR A 1 327 ? 18.882 1.328 -5.659 1.00 84.19 327 TYR A C 1
ATOM 2476 O O . TYR A 1 327 ? 18.846 1.909 -6.737 1.00 84.19 327 TYR A O 1
ATOM 2484 N N . PHE A 1 328 ? 18.967 1.972 -4.496 1.00 78.75 328 PHE A N 1
ATOM 2485 C CA . PHE A 1 328 ? 19.124 3.424 -4.401 1.00 78.75 328 PHE A CA 1
ATOM 2486 C C . PHE A 1 328 ? 20.600 3.813 -4.349 1.00 78.75 328 PHE A C 1
ATOM 2488 O O . PHE A 1 328 ? 21.314 3.359 -3.462 1.00 78.75 328 PHE A O 1
ATOM 2495 N N . SER A 1 329 ? 21.041 4.698 -5.237 1.00 77.81 329 SER A N 1
ATOM 2496 C CA . SER A 1 329 ? 22.356 5.332 -5.221 1.00 77.81 329 SER A CA 1
ATOM 2497 C C . SER A 1 329 ? 22.196 6.825 -4.942 1.00 77.81 329 SER A C 1
ATOM 2499 O O . SER A 1 329 ? 21.495 7.525 -5.668 1.00 77.81 329 SER A O 1
ATOM 2501 N N . PHE A 1 330 ? 22.843 7.323 -3.891 1.00 76.06 330 PHE A N 1
ATOM 2502 C CA . PHE A 1 330 ? 22.859 8.749 -3.564 1.00 76.06 330 PHE A CA 1
ATOM 2503 C C . PHE A 1 330 ? 24.200 9.338 -3.984 1.00 76.06 330 PHE A C 1
ATOM 2505 O O . PHE A 1 330 ? 25.229 8.995 -3.398 1.00 76.06 330 PHE A O 1
ATOM 2512 N N . ASP A 1 331 ? 24.180 10.211 -4.989 1.00 73.75 331 ASP A N 1
ATOM 2513 C CA . ASP A 1 331 ? 25.392 10.778 -5.582 1.00 73.75 331 ASP A CA 1
ATOM 2514 C C . ASP A 1 331 ? 25.442 12.310 -5.457 1.00 73.75 331 ASP A C 1
ATOM 2516 O O . ASP A 1 331 ? 24.420 13.006 -5.413 1.00 73.75 331 ASP A O 1
ATOM 2520 N N . TRP A 1 332 ? 26.662 12.838 -5.400 1.00 58.41 332 TRP A N 1
ATOM 2521 C CA . TRP A 1 332 ? 26.979 14.261 -5.466 1.00 58.41 332 TRP A CA 1
ATOM 2522 C C . TRP A 1 332 ? 27.337 14.615 -6.909 1.00 58.41 332 TRP A C 1
ATOM 2524 O O . TRP A 1 332 ? 28.478 14.955 -7.225 1.00 58.41 332 TRP A O 1
ATOM 2534 N N . LEU A 1 333 ? 26.365 14.511 -7.814 1.00 56.00 333 LEU A N 1
ATOM 2535 C CA . LEU A 1 333 ? 26.573 14.939 -9.195 1.00 56.00 333 LEU A CA 1
ATOM 2536 C C . LEU A 1 333 ? 26.606 16.468 -9.239 1.00 56.00 333 LEU A C 1
ATOM 2538 O O . LEU A 1 333 ? 25.583 17.144 -9.314 1.00 56.00 333 LEU A O 1
ATOM 2542 N N . THR A 1 334 ? 27.819 17.013 -9.166 1.00 49.88 334 THR A N 1
ATOM 2543 C CA . THR A 1 334 ? 28.067 18.446 -9.318 1.00 49.88 334 THR A CA 1
ATOM 2544 C C . THR A 1 334 ? 27.809 18.863 -10.770 1.00 49.88 334 THR A C 1
ATOM 2546 O O . THR A 1 334 ? 28.427 18.351 -11.698 1.00 49.88 334 THR A O 1
ATOM 2549 N N . GLY A 1 335 ? 26.875 19.797 -10.978 1.00 48.72 335 GLY A N 1
ATOM 2550 C CA . GLY A 1 335 ? 26.688 20.489 -12.263 1.00 48.72 335 GLY A CA 1
ATOM 2551 C C . GLY A 1 335 ? 25.558 20.002 -13.180 1.00 48.72 335 GLY A C 1
ATOM 2552 O O . GLY A 1 335 ? 25.369 20.614 -14.227 1.00 48.72 335 GLY A O 1
ATOM 2553 N N . LEU A 1 336 ? 24.783 18.974 -12.807 1.00 49.75 336 LEU A N 1
ATOM 2554 C CA . LEU A 1 336 ? 23.682 18.443 -13.642 1.00 49.75 336 LEU A CA 1
ATOM 2555 C C . LEU A 1 336 ? 22.267 18.807 -13.151 1.00 49.75 336 LEU A C 1
ATOM 2557 O O . LEU A 1 336 ? 21.277 18.441 -13.776 1.00 49.75 336 LEU A O 1
ATOM 2561 N N . GLY A 1 337 ? 22.165 19.619 -12.095 1.00 54.75 337 GLY A N 1
ATOM 2562 C CA . GLY A 1 337 ? 20.887 20.088 -11.561 1.00 54.75 337 GLY A CA 1
ATOM 2563 C C . GLY A 1 337 ? 20.228 19.103 -10.593 1.00 54.75 337 GLY A C 1
ATOM 2564 O O . GLY A 1 337 ? 20.823 18.122 -10.169 1.00 54.75 337 GLY A O 1
ATOM 2565 N N . TYR A 1 338 ? 19.008 19.439 -10.183 1.00 58.19 338 TYR A N 1
ATOM 2566 C CA . TYR A 1 338 ? 18.170 18.713 -9.228 1.00 58.19 338 TYR A CA 1
ATOM 2567 C C . TYR A 1 338 ? 17.447 17.555 -9.931 1.00 58.19 338 TYR A C 1
ATOM 2569 O O . TYR A 1 338 ? 16.532 17.809 -10.710 1.00 58.19 338 TYR A O 1
ATOM 2577 N N . TRP A 1 339 ? 17.836 16.307 -9.669 1.00 69.12 339 TRP A N 1
ATOM 2578 C CA . TRP A 1 339 ? 17.350 15.148 -10.430 1.00 69.12 339 TRP A CA 1
ATOM 2579 C C . TRP A 1 339 ? 17.335 13.844 -9.624 1.00 69.12 339 TRP A C 1
ATOM 2581 O O . TRP A 1 339 ? 18.209 13.591 -8.782 1.00 69.12 339 TRP A O 1
ATOM 2591 N N . GLY A 1 340 ? 16.304 13.048 -9.898 1.00 73.38 340 GLY A N 1
ATOM 2592 C CA . GLY A 1 340 ? 16.271 11.605 -9.714 1.00 73.38 340 GLY A CA 1
ATOM 2593 C C . GLY A 1 340 ? 16.271 10.944 -11.093 1.00 73.38 340 GLY A C 1
ATOM 2594 O O . GLY A 1 340 ? 15.810 11.542 -12.067 1.00 73.38 340 GLY A O 1
ATOM 2595 N N . GLU A 1 341 ? 16.858 9.760 -11.199 1.00 81.50 341 GLU A N 1
ATOM 2596 C CA . GLU A 1 341 ? 16.844 8.975 -12.430 1.00 81.50 341 GLU A CA 1
ATOM 2597 C C . GLU A 1 341 ? 16.688 7.497 -12.091 1.00 81.50 341 GLU A C 1
ATOM 2599 O O . GLU A 1 341 ? 17.395 6.977 -11.226 1.00 81.50 341 GLU A O 1
ATOM 2604 N N . THR A 1 342 ? 15.801 6.805 -12.802 1.00 81.81 342 THR A N 1
ATOM 2605 C CA . THR A 1 342 ? 15.599 5.367 -12.638 1.00 81.81 342 THR A CA 1
ATOM 2606 C C . THR A 1 342 ? 15.974 4.606 -13.903 1.00 81.81 342 THR A C 1
ATOM 2608 O O . THR A 1 342 ? 15.440 4.853 -14.981 1.00 81.81 342 THR A O 1
ATOM 2611 N N . HIS A 1 343 ? 16.827 3.596 -13.746 1.00 82.88 343 HIS A N 1
ATOM 2612 C CA . HIS A 1 343 ? 17.257 2.679 -14.798 1.00 82.88 343 HIS A CA 1
ATOM 2613 C C . HIS A 1 343 ? 16.763 1.265 -14.516 1.00 82.88 343 HIS A C 1
ATOM 2615 O O . HIS A 1 343 ? 17.247 0.600 -13.599 1.00 82.88 343 HIS A O 1
ATOM 2621 N N . ASN A 1 344 ? 15.841 0.764 -15.337 1.00 78.69 344 ASN A N 1
ATOM 2622 C CA . ASN A 1 344 ? 15.399 -0.627 -15.263 1.00 78.69 344 ASN A CA 1
ATOM 2623 C C . ASN A 1 344 ? 16.238 -1.539 -16.163 1.00 78.69 344 ASN A C 1
ATOM 2625 O O . ASN A 1 344 ? 16.417 -1.291 -17.352 1.00 78.69 344 ASN A O 1
ATOM 2629 N N . SER A 1 345 ? 16.697 -2.651 -15.595 1.00 78.81 345 SER A N 1
ATOM 2630 C CA . SER A 1 345 ? 17.301 -3.760 -16.327 1.00 78.81 345 SER A CA 1
ATOM 2631 C C . SER A 1 345 ? 16.283 -4.882 -16.529 1.00 78.81 345 SER A C 1
ATOM 2633 O O . SER A 1 345 ? 15.727 -5.452 -15.575 1.00 78.81 345 SER A O 1
ATOM 2635 N N . ASN A 1 346 ? 16.089 -5.241 -17.795 1.00 75.81 346 ASN A N 1
ATOM 2636 C CA . ASN A 1 346 ? 15.052 -6.170 -18.228 1.00 75.81 346 ASN A CA 1
ATOM 2637 C C . ASN A 1 346 ? 15.672 -7.517 -18.608 1.00 75.81 346 ASN A C 1
ATOM 2639 O O . ASN A 1 346 ? 16.698 -7.571 -19.286 1.00 75.81 346 ASN A O 1
ATOM 2643 N N . ALA A 1 347 ? 15.029 -8.620 -18.229 1.00 61.75 347 ALA A N 1
ATOM 2644 C CA . ALA A 1 347 ? 15.387 -9.918 -18.791 1.00 61.75 347 ALA A CA 1
ATOM 2645 C C . ALA A 1 347 ? 14.933 -9.972 -20.259 1.00 61.75 347 ALA A C 1
ATOM 2647 O O . ALA A 1 347 ? 13.741 -9.857 -20.547 1.00 61.75 347 ALA A O 1
ATOM 2648 N N . SER A 1 348 ? 15.886 -10.171 -21.177 1.00 57.53 348 SER A N 1
ATOM 2649 C CA . SER A 1 348 ? 15.724 -10.045 -22.638 1.00 57.53 348 SER A CA 1
ATOM 2650 C C . SER A 1 348 ? 14.671 -10.960 -23.280 1.00 57.53 348 SER A C 1
ATOM 2652 O O . SER A 1 348 ? 14.392 -10.813 -24.465 1.00 57.53 348 SER A O 1
ATOM 2654 N N . ALA A 1 349 ? 14.078 -11.889 -22.524 1.00 56.47 349 ALA A N 1
ATOM 2655 C CA . ALA A 1 349 ? 13.130 -12.880 -23.026 1.00 56.47 349 ALA A CA 1
ATOM 2656 C C . ALA A 1 349 ? 11.738 -12.852 -22.358 1.00 56.47 349 ALA A C 1
ATOM 2658 O O . ALA A 1 349 ? 10.885 -13.636 -22.763 1.00 56.47 349 ALA A O 1
ATOM 2659 N N . THR A 1 350 ? 11.490 -12.030 -21.326 1.00 58.12 350 THR A N 1
ATOM 2660 C CA . THR A 1 350 ? 10.322 -12.249 -20.436 1.00 58.12 350 THR A CA 1
ATOM 2661 C C . THR A 1 350 ? 9.486 -11.021 -20.076 1.00 58.12 350 THR A C 1
ATOM 2663 O O . THR A 1 350 ? 8.628 -11.158 -19.206 1.00 58.12 350 THR A O 1
ATOM 2666 N N . SER A 1 351 ? 9.720 -9.842 -20.675 1.00 73.69 351 SER A N 1
ATOM 2667 C CA . SER A 1 351 ? 9.086 -8.576 -20.244 1.00 73.69 351 SER A CA 1
ATOM 2668 C C . SER A 1 351 ? 9.062 -8.493 -18.714 1.00 73.69 351 SER A C 1
ATOM 2670 O O . SER A 1 351 ? 8.015 -8.458 -18.087 1.00 73.69 351 SER A O 1
ATOM 2672 N N . GLN A 1 352 ? 10.216 -8.636 -18.066 1.00 87.56 352 GLN A N 1
ATOM 2673 C CA . GLN A 1 352 ? 10.299 -8.646 -16.607 1.00 87.56 352 GLN A CA 1
ATOM 2674 C C . GLN A 1 352 ? 11.414 -7.718 -16.167 1.00 87.56 352 GLN A C 1
ATOM 2676 O O . GLN A 1 352 ? 12.555 -7.857 -16.616 1.00 87.56 352 GLN A O 1
ATOM 2681 N N . ILE A 1 353 ? 11.085 -6.853 -15.212 1.00 87.69 353 ILE A N 1
ATOM 2682 C CA . ILE A 1 353 ? 12.080 -6.090 -14.472 1.00 87.69 353 ILE A CA 1
ATOM 2683 C C . ILE A 1 353 ? 12.771 -7.053 -13.507 1.00 87.69 353 ILE A C 1
ATOM 2685 O O . ILE A 1 353 ? 12.126 -7.762 -12.726 1.00 87.69 353 ILE A O 1
ATOM 2689 N N . THR A 1 354 ? 14.094 -7.116 -13.607 1.00 87.25 354 THR A N 1
ATOM 2690 C CA . THR A 1 354 ? 14.930 -7.975 -12.750 1.00 87.25 354 THR A CA 1
ATOM 2691 C C . THR A 1 354 ? 15.813 -7.172 -11.809 1.00 87.25 354 THR A C 1
ATOM 2693 O O . THR A 1 354 ? 16.218 -7.667 -10.754 1.00 87.25 354 THR A O 1
ATOM 2696 N N . HIS A 1 355 ? 16.091 -5.932 -12.191 1.00 87.31 355 HIS A N 1
ATOM 2697 C CA . HIS A 1 355 ? 16.881 -4.989 -11.436 1.00 87.31 355 HIS A CA 1
ATOM 2698 C C . HIS A 1 355 ? 16.443 -3.568 -11.793 1.00 87.31 355 HIS A C 1
ATOM 2700 O O . HIS A 1 355 ? 16.066 -3.305 -12.935 1.00 87.31 355 HIS A O 1
ATOM 2706 N N . SER A 1 356 ? 16.492 -2.676 -10.811 1.00 88.81 356 SER A N 1
ATOM 2707 C CA . SER A 1 356 ? 16.279 -1.248 -10.998 1.00 88.81 356 SER A CA 1
ATOM 2708 C C . SER A 1 356 ? 17.328 -0.481 -10.200 1.00 88.81 356 SER A C 1
ATOM 2710 O O . SER A 1 356 ? 17.563 -0.811 -9.038 1.00 88.81 356 SER A O 1
ATOM 2712 N N . LEU A 1 357 ? 17.951 0.518 -10.815 1.00 88.38 357 LEU A N 1
ATOM 2713 C CA . LEU A 1 357 ? 18.867 1.459 -10.179 1.00 88.38 357 LEU A CA 1
ATOM 2714 C C . LEU A 1 357 ? 18.187 2.825 -10.142 1.00 88.38 357 LEU A C 1
ATOM 2716 O O . LEU A 1 357 ? 17.912 3.390 -11.193 1.00 88.38 357 LEU A O 1
ATOM 2720 N N . ILE A 1 358 ? 17.952 3.351 -8.948 1.00 88.12 358 ILE A N 1
ATOM 2721 C CA . ILE A 1 358 ? 17.461 4.706 -8.721 1.00 88.12 358 ILE A CA 1
ATOM 2722 C C . ILE A 1 358 ? 18.641 5.556 -8.256 1.00 88.12 358 ILE A C 1
ATOM 2724 O O . ILE A 1 358 ? 19.191 5.302 -7.186 1.00 88.12 358 ILE A O 1
ATOM 2728 N N . THR A 1 359 ? 19.019 6.572 -9.021 1.00 86.06 359 THR A N 1
ATOM 2729 C CA . THR A 1 359 ? 20.056 7.539 -8.654 1.00 86.06 359 THR A CA 1
ATOM 2730 C C . THR A 1 359 ? 19.400 8.839 -8.212 1.00 86.06 359 THR A C 1
ATOM 2732 O O . THR A 1 359 ? 18.584 9.392 -8.939 1.00 86.06 359 THR A O 1
ATOM 2735 N N . ILE A 1 360 ? 19.755 9.345 -7.031 1.00 82.69 360 ILE A N 1
ATOM 2736 C CA . ILE A 1 360 ? 19.212 10.591 -6.475 1.00 82.69 360 ILE A CA 1
ATOM 2737 C C . ILE A 1 360 ? 20.351 11.556 -6.182 1.00 82.69 360 ILE A C 1
ATOM 2739 O O . ILE A 1 360 ? 21.326 11.198 -5.515 1.00 82.69 360 ILE A O 1
ATOM 2743 N N . THR A 1 361 ? 20.199 12.811 -6.605 1.00 79.88 361 THR A N 1
ATOM 2744 C CA . THR A 1 361 ? 21.100 13.876 -6.152 1.00 79.88 361 THR A CA 1
ATOM 2745 C C . THR A 1 361 ? 20.807 14.316 -4.732 1.00 79.88 361 THR A C 1
ATOM 2747 O O . THR A 1 361 ? 19.681 14.673 -4.378 1.00 79.88 361 THR A O 1
ATOM 2750 N N . ARG A 1 362 ? 21.858 14.362 -3.910 1.00 73.12 362 ARG A N 1
ATOM 2751 C CA . ARG A 1 362 ? 21.734 14.756 -2.502 1.00 73.12 362 ARG A CA 1
ATOM 2752 C C . ARG A 1 362 ? 21.232 16.176 -2.293 1.00 73.12 362 ARG A C 1
ATOM 2754 O O . ARG A 1 362 ? 20.458 16.391 -1.362 1.00 73.12 362 ARG A O 1
ATOM 2761 N N . ASP A 1 363 ? 21.566 17.108 -3.179 1.00 68.81 363 ASP A N 1
ATOM 2762 C CA . ASP A 1 363 ? 21.086 18.491 -3.091 1.00 68.81 363 ASP A CA 1
ATOM 2763 C C . ASP A 1 363 ? 19.552 18.565 -3.105 1.00 68.81 363 ASP A C 1
ATOM 2765 O O . ASP A 1 363 ? 18.968 19.429 -2.454 1.00 68.81 363 ASP A O 1
ATOM 2769 N N . TYR A 1 364 ? 18.866 17.608 -3.737 1.00 65.25 364 TYR A N 1
ATOM 2770 C CA . TYR A 1 364 ? 17.406 17.549 -3.718 1.00 65.25 364 TYR A CA 1
ATOM 2771 C C . TYR A 1 364 ? 16.828 17.230 -2.337 1.00 65.25 364 TYR A C 1
ATOM 2773 O O . TYR A 1 364 ? 15.781 17.751 -1.949 1.00 65.25 364 TYR A O 1
ATOM 2781 N N . THR A 1 365 ? 17.526 16.393 -1.570 1.00 59.78 365 THR A N 1
ATOM 2782 C CA . THR A 1 365 ? 17.102 15.999 -0.222 1.00 59.78 365 THR A CA 1
ATOM 2783 C C . THR A 1 365 ? 17.195 17.146 0.787 1.00 59.78 365 THR A C 1
ATOM 2785 O O . THR A 1 365 ? 16.536 17.110 1.827 1.00 59.78 365 THR A O 1
ATOM 2788 N N . SER A 1 366 ? 17.941 18.205 0.450 1.00 61.38 366 SER A N 1
ATOM 2789 C CA . SER A 1 366 ? 18.071 19.412 1.271 1.00 61.38 366 SER A CA 1
ATOM 2790 C C . SER A 1 366 ? 16.822 20.307 1.263 1.00 61.38 366 SER A C 1
ATOM 2792 O O . SER A 1 366 ? 16.627 21.085 2.195 1.00 61.38 366 SER A O 1
ATOM 2794 N N . ASN A 1 367 ? 15.914 20.136 0.291 1.00 64.62 367 ASN A N 1
ATOM 2795 C CA . ASN A 1 367 ? 14.667 20.911 0.187 1.00 64.62 367 ASN A CA 1
ATOM 2796 C C . ASN A 1 367 ? 13.561 20.449 1.165 1.00 64.62 367 ASN A C 1
ATOM 2798 O O . ASN A 1 367 ? 12.437 20.954 1.147 1.00 64.62 367 ASN A O 1
ATOM 2802 N N . GLY A 1 368 ? 13.877 19.493 2.043 1.00 73.81 368 GLY A N 1
ATOM 2803 C CA . GLY A 1 368 ? 13.017 19.023 3.122 1.00 73.81 368 GLY A CA 1
ATOM 2804 C C . GLY A 1 368 ? 12.512 17.594 2.929 1.00 73.81 368 GLY A C 1
ATOM 2805 O O . GLY A 1 368 ? 12.286 17.114 1.817 1.00 73.81 368 GLY A O 1
ATOM 2806 N N . ASP A 1 369 ? 12.273 16.918 4.054 1.00 76.94 369 ASP A N 1
ATOM 2807 C CA . ASP A 1 369 ? 11.923 15.492 4.111 1.00 76.94 369 ASP A CA 1
ATOM 2808 C C . ASP A 1 369 ? 10.725 15.103 3.242 1.00 76.94 369 ASP A C 1
ATOM 2810 O O . ASP A 1 369 ? 10.706 14.022 2.649 1.00 76.94 369 ASP A O 1
ATOM 2814 N N . ARG A 1 370 ? 9.721 15.983 3.150 1.00 77.62 370 ARG A N 1
ATOM 2815 C CA . ARG A 1 370 ? 8.524 15.745 2.336 1.00 77.62 370 ARG A CA 1
ATOM 2816 C C . ARG A 1 370 ? 8.862 15.652 0.859 1.00 77.62 370 ARG A C 1
ATOM 2818 O O . ARG A 1 370 ? 8.463 14.694 0.208 1.00 77.62 370 ARG A O 1
ATOM 2825 N N . GLN A 1 371 ? 9.585 16.638 0.349 1.00 77.06 371 GLN A N 1
ATOM 2826 C CA . GLN A 1 371 ? 9.919 16.711 -1.064 1.00 77.06 371 GLN A CA 1
ATOM 2827 C C . GLN A 1 371 ? 10.838 15.552 -1.466 1.00 77.06 371 GLN A C 1
ATOM 2829 O O . GLN A 1 371 ? 10.590 14.905 -2.480 1.00 77.06 371 GLN A O 1
ATOM 2834 N N . ALA A 1 372 ? 11.818 15.219 -0.619 1.00 80.56 372 ALA A N 1
ATOM 2835 C CA . ALA A 1 372 ? 12.684 14.061 -0.819 1.00 80.56 372 ALA A CA 1
ATOM 2836 C C . ALA A 1 372 ? 11.894 12.742 -0.864 1.00 80.56 372 ALA A C 1
ATOM 2838 O O . ALA A 1 372 ? 12.090 11.933 -1.763 1.00 80.56 372 ALA A O 1
ATOM 2839 N N . THR A 1 373 ? 10.962 12.537 0.074 1.00 83.88 373 THR A N 1
ATOM 2840 C CA . THR A 1 373 ? 10.131 11.320 0.121 1.00 83.88 373 THR A CA 1
ATOM 2841 C C . THR A 1 373 ? 9.241 11.193 -1.119 1.00 83.88 373 THR A C 1
ATOM 2843 O O . THR A 1 373 ? 9.109 10.096 -1.655 1.00 83.88 373 THR A O 1
ATOM 2846 N N . ILE A 1 374 ? 8.654 12.298 -1.596 1.00 83.56 374 ILE A N 1
ATOM 2847 C CA . ILE A 1 374 ? 7.816 12.307 -2.807 1.00 83.56 374 ILE A CA 1
ATOM 2848 C C . ILE A 1 374 ? 8.652 11.978 -4.047 1.00 83.56 374 ILE A C 1
ATOM 2850 O O . ILE A 1 374 ? 8.216 11.160 -4.849 1.00 83.56 374 ILE A O 1
ATOM 2854 N N . LEU A 1 375 ? 9.857 12.546 -4.183 1.00 84.75 375 LEU A N 1
ATOM 2855 C CA . LEU A 1 375 ? 10.756 12.201 -5.290 1.00 84.75 375 LEU A CA 1
ATOM 2856 C C . LEU A 1 375 ? 11.142 10.719 -5.254 1.00 84.75 375 LEU A C 1
ATOM 2858 O O . LEU A 1 375 ? 11.055 10.030 -6.260 1.00 84.75 375 LEU A O 1
ATOM 2862 N N . LEU A 1 376 ? 11.514 10.193 -4.086 1.00 88.12 376 LEU A N 1
ATOM 2863 C CA . LEU A 1 376 ? 11.834 8.770 -3.954 1.00 88.12 376 LEU A CA 1
ATOM 2864 C C . LEU A 1 376 ? 10.635 7.882 -4.312 1.00 88.12 376 LEU A C 1
ATOM 2866 O O . LEU A 1 376 ? 10.813 6.835 -4.927 1.00 88.12 376 LEU A O 1
ATOM 2870 N N . ALA A 1 377 ? 9.416 8.287 -3.946 1.00 90.38 377 ALA A N 1
ATOM 2871 C CA . ALA A 1 377 ? 8.204 7.577 -4.340 1.00 90.38 377 ALA A CA 1
ATOM 2872 C C . ALA A 1 377 ? 7.969 7.646 -5.857 1.00 90.38 377 ALA A C 1
ATOM 2874 O O . ALA A 1 377 ? 7.610 6.629 -6.439 1.00 90.38 377 ALA A O 1
ATOM 2875 N N . HIS A 1 378 ? 8.221 8.795 -6.489 1.00 90.94 378 HIS A N 1
ATOM 2876 C CA . HIS A 1 378 ? 8.148 8.979 -7.941 1.00 90.94 378 HIS A CA 1
ATOM 2877 C C . HIS A 1 378 ? 9.093 8.017 -8.667 1.00 90.94 378 HIS A C 1
ATOM 2879 O O . HIS A 1 378 ? 8.650 7.222 -9.495 1.00 90.94 378 HIS A O 1
ATOM 2885 N N . GLU A 1 379 ? 10.366 7.990 -8.270 1.00 90.56 379 GLU A N 1
ATOM 2886 C CA . GLU A 1 379 ? 11.345 7.062 -8.842 1.00 90.56 379 GLU A CA 1
ATOM 2887 C C . GLU A 1 379 ? 10.988 5.590 -8.572 1.00 90.56 379 GLU A C 1
ATOM 2889 O O . GLU A 1 379 ? 11.210 4.717 -9.408 1.00 90.56 379 GLU A O 1
ATOM 2894 N N . LEU A 1 380 ? 10.360 5.280 -7.432 1.00 92.88 380 LEU A N 1
ATOM 2895 C CA . LEU A 1 380 ? 9.842 3.932 -7.182 1.00 92.88 380 LEU A CA 1
ATOM 2896 C C . LEU A 1 380 ? 8.716 3.542 -8.147 1.00 92.88 380 LEU A C 1
ATOM 2898 O O . LEU A 1 380 ? 8.631 2.370 -8.510 1.00 92.88 380 LEU A O 1
ATOM 2902 N N . LEU A 1 381 ? 7.858 4.474 -8.576 1.00 92.75 381 LEU A N 1
ATOM 2903 C CA . LEU A 1 381 ? 6.821 4.166 -9.570 1.00 92.75 381 LEU A CA 1
ATOM 2904 C C . LEU A 1 381 ? 7.439 3.803 -10.910 1.00 92.75 381 LEU A C 1
ATOM 2906 O O . LEU A 1 381 ? 7.063 2.785 -11.499 1.00 92.75 381 LEU A O 1
ATOM 2910 N N . HIS A 1 382 ? 8.437 4.578 -11.333 1.00 90.94 382 HIS A N 1
ATOM 2911 C CA . HIS A 1 382 ? 9.278 4.228 -12.466 1.00 90.94 382 HIS A CA 1
ATOM 2912 C C . HIS A 1 382 ? 9.854 2.824 -12.267 1.00 90.94 382 HIS A C 1
ATOM 2914 O O . HIS A 1 382 ? 9.525 1.916 -13.031 1.00 90.94 382 HIS A O 1
ATOM 2920 N N . ALA A 1 383 ? 10.574 2.564 -11.174 1.00 91.44 383 ALA A N 1
ATOM 2921 C CA . ALA A 1 383 ? 11.185 1.261 -10.889 1.00 91.44 383 ALA A CA 1
ATOM 2922 C C . ALA A 1 383 ? 10.197 0.078 -10.904 1.00 91.44 383 ALA A C 1
ATOM 2924 O O . ALA A 1 383 ? 10.596 -1.063 -11.149 1.00 91.44 383 ALA A O 1
ATOM 2925 N N . LEU A 1 384 ? 8.907 0.331 -10.669 1.00 92.62 384 LEU A N 1
ATOM 2926 C CA . LEU A 1 384 ? 7.824 -0.649 -10.728 1.00 92.62 384 LEU A CA 1
ATOM 2927 C C . LEU A 1 384 ? 7.209 -0.844 -12.125 1.00 92.62 384 LEU A C 1
ATOM 2929 O O . LEU A 1 384 ? 6.269 -1.628 -12.255 1.00 92.62 384 LEU A O 1
ATOM 2933 N N . GLY A 1 385 ? 7.749 -0.215 -13.164 1.00 89.06 385 GLY A N 1
ATOM 2934 C CA . GLY A 1 385 ? 7.313 -0.380 -14.552 1.00 89.06 385 GLY A CA 1
ATOM 2935 C C . GLY A 1 385 ? 6.397 0.727 -15.062 1.00 89.06 385 GLY A C 1
ATOM 2936 O O . GLY A 1 385 ? 5.854 0.587 -16.153 1.00 89.06 385 GLY A O 1
ATOM 2937 N N . MET A 1 386 ? 6.234 1.829 -14.321 1.00 89.19 386 MET A N 1
ATOM 2938 C CA . MET A 1 386 ? 5.565 3.027 -14.840 1.00 89.19 386 MET A CA 1
ATOM 2939 C C . MET A 1 386 ? 6.549 3.879 -15.644 1.00 89.19 386 MET A C 1
ATOM 2941 O O . MET A 1 386 ? 6.920 4.975 -15.234 1.00 89.19 386 MET A O 1
ATOM 2945 N N . PHE A 1 387 ? 7.016 3.332 -16.764 1.00 79.31 387 PHE A N 1
ATOM 2946 C CA . PHE A 1 387 ? 7.815 4.017 -17.772 1.00 79.31 387 PHE A CA 1
ATOM 2947 C C . PHE A 1 387 ? 7.007 4.144 -19.069 1.00 79.31 387 PHE A C 1
ATOM 2949 O O . PHE A 1 387 ? 6.655 3.132 -19.675 1.00 79.31 387 PHE A O 1
ATOM 2956 N N . GLY A 1 388 ? 6.707 5.374 -19.488 1.00 56.75 388 GLY A N 1
ATOM 2957 C CA . GLY A 1 388 ? 6.044 5.634 -20.768 1.00 56.75 388 GLY A CA 1
ATOM 2958 C C . GLY A 1 388 ? 6.964 6.373 -21.730 1.00 56.75 388 GLY A C 1
ATOM 2959 O O . GLY A 1 388 ? 7.331 7.506 -21.449 1.00 56.75 388 GLY A O 1
ATOM 2960 N N . GLY A 1 389 ? 7.318 5.751 -22.852 1.00 55.97 389 GLY A N 1
ATOM 2961 C CA . GLY A 1 389 ? 7.922 6.336 -24.051 1.00 55.97 389 GLY A CA 1
ATOM 2962 C C . GLY A 1 389 ? 8.890 7.516 -23.874 1.00 55.97 389 GLY A C 1
ATOM 2963 O O . GLY A 1 389 ? 9.626 7.642 -22.901 1.00 55.97 389 GLY A O 1
ATOM 2964 N N . ALA A 1 390 ? 8.921 8.414 -24.864 1.00 49.84 390 ALA A N 1
ATOM 2965 C CA . ALA A 1 390 ? 9.780 9.607 -24.855 1.00 49.84 390 ALA A CA 1
ATOM 2966 C C . ALA A 1 390 ? 9.363 10.673 -23.812 1.00 49.84 390 ALA A C 1
ATOM 2968 O O . ALA A 1 390 ? 10.052 11.681 -23.656 1.00 49.84 390 ALA A O 1
ATOM 2969 N N . THR A 1 391 ? 8.241 10.470 -23.112 1.00 56.94 391 THR A N 1
ATOM 2970 C CA . THR A 1 391 ? 7.690 11.367 -22.089 1.00 56.94 391 THR A CA 1
ATOM 2971 C C . THR A 1 391 ? 7.190 10.527 -20.915 1.00 56.94 391 THR A C 1
ATOM 2973 O O . THR A 1 391 ? 6.004 10.228 -20.833 1.00 56.94 391 THR A O 1
ATOM 2976 N N . SER A 1 392 ? 8.082 10.151 -19.998 1.00 69.56 392 SER A N 1
ATOM 2977 C CA . SER A 1 392 ? 7.816 9.271 -18.841 1.00 69.56 392 SER A CA 1
ATOM 2978 C C . SER A 1 392 ? 6.805 9.805 -17.812 1.00 69.56 392 SER A C 1
ATOM 2980 O O . SER A 1 392 ? 6.663 9.239 -16.735 1.00 69.56 392 SER A O 1
ATOM 2982 N N . HIS A 1 393 ? 6.096 10.885 -18.124 1.00 82.50 393 HIS A N 1
ATOM 2983 C CA . HIS A 1 393 ? 5.277 11.661 -17.208 1.00 82.50 393 HIS A CA 1
ATOM 2984 C C . HIS A 1 393 ? 3.845 11.804 -17.733 1.00 82.50 393 HIS A C 1
ATOM 2986 O O . HIS A 1 393 ? 3.614 11.892 -18.940 1.00 82.50 393 HIS A O 1
ATOM 2992 N N . VAL A 1 394 ? 2.874 11.880 -16.823 1.00 82.81 394 VAL A N 1
ATOM 2993 C CA . VAL A 1 394 ? 1.462 12.089 -17.174 1.00 82.81 394 VAL A CA 1
ATOM 2994 C C . VAL A 1 394 ? 1.167 13.565 -17.471 1.00 82.81 394 VAL A C 1
ATOM 2996 O O . VAL A 1 394 ? 1.903 14.448 -17.019 1.00 82.81 394 VAL A O 1
ATOM 2999 N 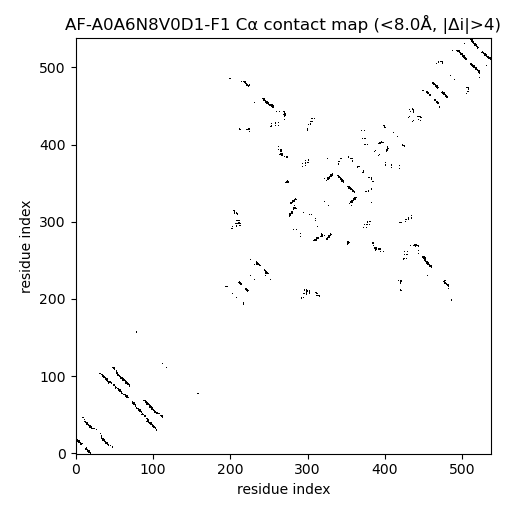N . PRO A 1 395 ? 0.079 13.882 -18.198 1.00 83.44 395 PRO A N 1
ATOM 3000 C CA . PRO A 1 395 ? -0.341 15.264 -18.396 1.00 83.44 395 PRO A CA 1
ATOM 3001 C C . PRO A 1 395 ? -0.504 16.017 -17.063 1.00 83.44 395 PRO A C 1
ATOM 3003 O O . PRO A 1 395 ? -1.035 15.445 -16.110 1.00 83.44 395 PRO A O 1
ATOM 3006 N N . PRO A 1 396 ? -0.154 17.316 -16.994 1.00 81.56 396 PRO A N 1
ATOM 3007 C CA . PRO A 1 396 ? -0.252 18.119 -15.767 1.00 81.56 396 PRO A CA 1
ATOM 3008 C C . PRO A 1 396 ? -1.696 18.333 -15.280 1.00 81.56 396 PRO A C 1
ATOM 3010 O O . PRO A 1 396 ? -1.921 18.905 -14.222 1.00 81.56 396 PRO A O 1
ATOM 3013 N N . THR A 1 397 ? -2.696 17.893 -16.050 1.00 82.69 397 THR A N 1
ATOM 3014 C CA . THR A 1 397 ? -4.110 17.895 -15.651 1.00 82.69 397 THR A CA 1
ATOM 3015 C C . THR A 1 397 ? -4.488 16.715 -14.757 1.00 82.69 397 THR A C 1
ATOM 3017 O O . THR A 1 397 ? -5.630 16.649 -14.308 1.00 82.69 397 THR A O 1
ATOM 3020 N N . ILE A 1 398 ? -3.584 15.754 -14.547 1.00 82.94 398 ILE A N 1
ATOM 3021 C CA . ILE A 1 398 ? -3.794 14.620 -13.651 1.00 82.94 398 ILE A CA 1
ATOM 3022 C C . ILE A 1 398 ? -2.996 14.859 -12.372 1.00 82.94 398 ILE A C 1
ATOM 3024 O O . ILE A 1 398 ? -1.771 14.932 -12.407 1.00 82.94 398 ILE A O 1
ATOM 3028 N N . ASP A 1 399 ? -3.697 14.916 -11.242 1.00 81.00 399 ASP A N 1
ATOM 3029 C CA . ASP A 1 399 ? -3.072 14.964 -9.922 1.00 81.00 399 ASP A CA 1
ATOM 3030 C C . ASP A 1 399 ? -2.331 13.640 -9.652 1.00 81.00 399 ASP A C 1
ATOM 3032 O O . ASP A 1 399 ? -2.946 12.602 -9.389 1.00 81.00 399 ASP A O 1
ATOM 3036 N N . SER A 1 400 ? -1.005 13.676 -9.772 1.00 84.94 400 SER A N 1
ATOM 3037 C CA . SER A 1 400 ? -0.107 12.516 -9.768 1.00 84.94 400 SER A CA 1
ATOM 3038 C C . SER A 1 400 ? 1.295 12.946 -9.357 1.00 84.94 400 SER A C 1
ATOM 3040 O O . SER A 1 400 ? 1.695 14.054 -9.692 1.00 84.94 400 SER A O 1
ATOM 3042 N N . ILE A 1 401 ? 2.087 12.083 -8.712 1.00 85.38 401 ILE A N 1
ATOM 3043 C CA . ILE A 1 401 ? 3.525 12.360 -8.552 1.00 85.38 401 ILE A CA 1
ATOM 3044 C C . ILE A 1 401 ? 4.304 12.278 -9.866 1.00 85.38 401 ILE A C 1
ATOM 3046 O O . ILE A 1 401 ? 5.393 12.834 -9.939 1.00 85.38 401 ILE A O 1
ATOM 3050 N N . LEU A 1 402 ? 3.766 11.617 -10.893 1.00 85.38 402 LEU A N 1
ATOM 3051 C CA . LEU A 1 402 ? 4.357 11.502 -12.227 1.00 85.38 402 LEU A CA 1
ATOM 3052 C C . LEU A 1 402 ? 3.925 12.626 -13.179 1.00 85.38 402 LEU A C 1
ATOM 3054 O O . LEU A 1 402 ? 4.185 12.511 -14.375 1.00 85.38 402 LEU A O 1
ATOM 3058 N N . ALA A 1 403 ? 3.223 13.676 -12.735 1.00 82.06 403 ALA A N 1
ATOM 3059 C CA . ALA A 1 403 ? 2.798 14.706 -13.684 1.00 82.06 403 ALA A CA 1
ATOM 3060 C C . ALA A 1 403 ? 4.000 15.452 -14.279 1.00 82.06 403 ALA A C 1
ATOM 3062 O O . ALA A 1 403 ? 5.008 15.679 -13.614 1.00 82.06 403 ALA A O 1
ATOM 3063 N N . ALA A 1 404 ? 3.884 15.847 -15.548 1.00 65.94 404 ALA A N 1
ATOM 3064 C CA . ALA A 1 404 ? 4.948 16.463 -16.343 1.00 65.94 404 ALA A CA 1
ATOM 3065 C C . ALA A 1 404 ? 5.320 17.897 -15.909 1.00 65.94 404 ALA A C 1
ATOM 3067 O O . ALA A 1 404 ? 5.903 18.653 -16.689 1.00 65.94 404 ALA A O 1
ATOM 3068 N N . ASP A 1 405 ? 4.977 18.296 -14.682 1.00 66.94 405 ASP A N 1
ATOM 3069 C CA . ASP A 1 405 ? 5.388 19.558 -14.089 1.00 66.94 405 ASP A CA 1
ATOM 3070 C C . ASP A 1 405 ? 6.104 19.350 -12.746 1.00 66.94 405 ASP A C 1
ATOM 3072 O O 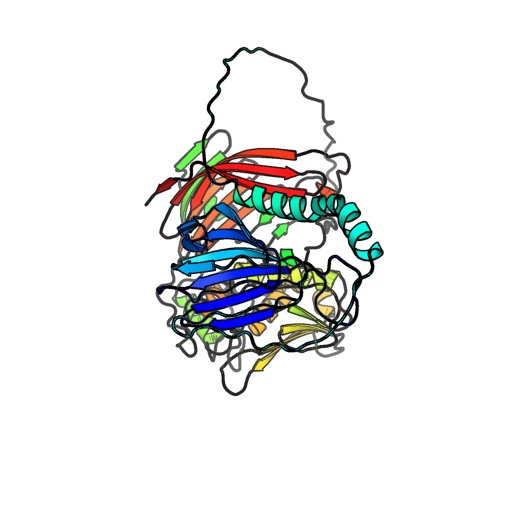. ASP A 1 405 ? 5.813 18.455 -11.957 1.00 66.94 405 ASP A O 1
ATOM 3076 N N . SER A 1 406 ? 7.085 20.206 -12.466 1.00 57.62 406 SER A N 1
ATOM 3077 C CA . SER A 1 406 ? 7.850 20.165 -11.217 1.00 57.62 406 SER A CA 1
ATOM 3078 C C . SER A 1 406 ? 7.089 20.762 -10.024 1.00 57.62 406 SER A C 1
ATOM 3080 O O . SER A 1 406 ? 7.638 20.866 -8.922 1.00 57.62 406 SER A O 1
ATOM 3082 N N . ARG A 1 407 ? 5.825 21.183 -10.202 1.00 61.00 407 ARG A N 1
ATOM 3083 C CA . ARG A 1 407 ? 5.069 21.935 -9.185 1.00 61.00 407 ARG A CA 1
ATOM 3084 C C . ARG A 1 407 ? 4.579 21.046 -8.054 1.00 61.00 407 ARG A C 1
ATOM 3086 O O . ARG A 1 407 ? 4.420 21.531 -6.931 1.00 61.00 407 ARG A O 1
ATOM 3093 N N . ILE A 1 408 ? 4.435 19.749 -8.313 1.00 57.62 408 ILE A N 1
ATOM 3094 C CA . ILE A 1 408 ? 4.157 18.733 -7.291 1.00 57.62 408 ILE A CA 1
ATOM 3095 C C . ILE A 1 408 ? 5.224 18.757 -6.191 1.00 57.62 408 ILE A C 1
ATOM 3097 O O . ILE A 1 408 ? 4.908 18.612 -5.007 1.00 57.62 408 ILE A O 1
ATOM 3101 N N . TYR A 1 409 ? 6.469 19.045 -6.572 1.00 58.50 409 TYR A N 1
ATOM 3102 C CA . TYR A 1 409 ? 7.593 19.186 -5.655 1.00 58.50 409 TYR A CA 1
ATOM 3103 C C . TYR A 1 409 ? 7.727 20.592 -5.060 1.00 58.50 409 TYR A C 1
ATOM 3105 O O . TYR A 1 409 ? 8.237 20.739 -3.954 1.00 58.50 409 TYR A O 1
ATOM 3113 N N . ALA A 1 410 ? 7.246 21.622 -5.764 1.00 51.53 410 ALA A N 1
ATOM 3114 C CA . ALA A 1 410 ? 7.403 23.026 -5.378 1.00 51.53 410 ALA A CA 1
ATOM 3115 C C . ALA A 1 410 ? 6.333 23.558 -4.397 1.00 51.53 410 ALA A C 1
ATOM 3117 O O . ALA A 1 410 ? 6.438 24.694 -3.928 1.00 51.53 410 ALA A O 1
ATOM 3118 N N . SER A 1 411 ? 5.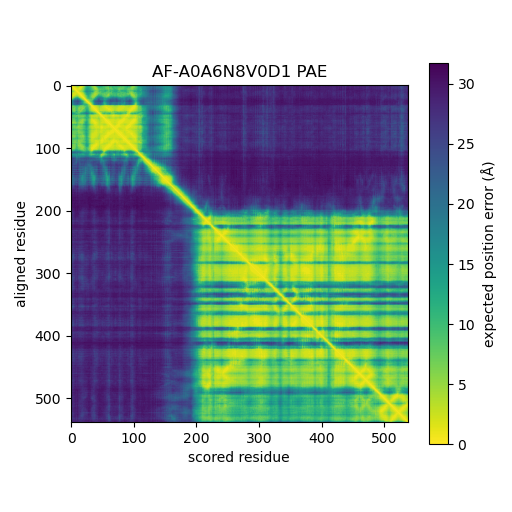290 22.789 -4.061 1.00 46.09 411 SER A N 1
ATOM 3119 C CA . SER A 1 411 ? 4.156 23.299 -3.269 1.00 46.09 411 SER A CA 1
ATOM 3120 C C . SER A 1 411 ? 4.431 23.372 -1.754 1.00 46.09 411 SER A C 1
ATOM 3122 O O . SER A 1 411 ? 3.954 22.589 -0.924 1.00 46.09 411 SER A O 1
ATOM 3124 N N . ALA A 1 412 ? 5.168 24.411 -1.360 1.00 40.38 412 ALA A N 1
ATOM 3125 C CA . ALA A 1 412 ? 5.281 24.834 0.030 1.00 40.38 412 ALA A CA 1
ATOM 3126 C C . ALA A 1 412 ? 3.967 25.422 0.592 1.00 40.38 412 ALA A C 1
ATOM 3128 O O . ALA A 1 412 ? 3.835 25.487 1.814 1.00 40.38 412 ALA A O 1
ATOM 3129 N N . GLN A 1 413 ? 2.977 25.788 -0.231 1.00 39.28 413 GLN A N 1
ATOM 3130 C CA . GLN A 1 413 ? 1.776 26.509 0.214 1.00 39.28 413 GLN A CA 1
ATOM 3131 C C . GLN A 1 413 ? 0.505 25.994 -0.483 1.00 39.28 413 GLN A C 1
ATOM 3133 O O . GLN A 1 413 ? 0.439 25.988 -1.706 1.00 39.28 413 GLN A O 1
ATOM 3138 N N . GLY A 1 414 ? -0.511 25.585 0.290 1.00 42.44 414 GLY A N 1
ATOM 3139 C CA . GLY A 1 414 ? -1.900 25.524 -0.192 1.00 42.44 414 GLY A CA 1
ATOM 3140 C C . GLY A 1 414 ? -2.672 24.241 0.105 1.00 42.44 414 GLY A C 1
ATOM 3141 O O . GLY A 1 414 ? -3.560 24.245 0.949 1.00 42.44 414 GLY A O 1
ATOM 3142 N N . THR A 1 415 ? -2.361 23.143 -0.579 1.00 46.66 415 THR A N 1
ATOM 3143 C CA . THR A 1 415 ? -3.210 21.934 -0.599 1.00 46.66 415 THR A CA 1
ATOM 3144 C C . THR A 1 415 ? -2.342 20.682 -0.650 1.00 46.66 415 THR A C 1
ATOM 3146 O O . THR A 1 415 ? -2.253 19.972 -1.646 1.00 46.66 415 THR A O 1
ATOM 3149 N N . ARG A 1 416 ? -1.610 20.433 0.436 1.00 54.00 416 ARG A N 1
ATOM 3150 C CA . ARG A 1 416 ? -0.718 19.277 0.538 1.00 54.00 416 ARG A CA 1
ATOM 3151 C C . ARG A 1 416 ? -1.547 17.997 0.673 1.00 54.00 416 ARG A C 1
ATOM 3153 O O . ARG A 1 416 ? -2.245 17.855 1.672 1.00 54.00 416 ARG A O 1
ATOM 3160 N N . GLN A 1 417 ? -1.407 17.039 -0.249 1.00 56.25 417 GLN A N 1
ATOM 3161 C CA . GLN A 1 417 ? -1.719 15.652 0.102 1.00 56.25 417 GLN A CA 1
ATOM 3162 C C . GLN A 1 417 ? -0.787 15.214 1.254 1.00 56.25 417 GLN A C 1
ATOM 3164 O O . GLN A 1 417 ? 0.426 15.487 1.185 1.00 56.25 417 GLN A O 1
ATOM 3169 N N . PRO A 1 418 ? -1.325 14.618 2.335 1.00 58.91 418 PRO A N 1
ATOM 3170 C CA . PRO A 1 418 ? -0.528 14.019 3.400 1.00 58.91 418 PRO A CA 1
ATOM 3171 C C . PRO A 1 418 ? 0.512 13.042 2.840 1.00 58.91 418 PRO A C 1
ATOM 3173 O O . PRO A 1 418 ? 0.222 12.296 1.913 1.00 58.91 418 PRO A O 1
ATOM 3176 N N . LEU A 1 419 ? 1.713 12.993 3.428 1.00 56.28 419 LEU A N 1
ATOM 3177 C CA . LEU A 1 419 ? 2.757 12.022 3.044 1.00 56.28 419 LEU A CA 1
ATOM 3178 C C . LEU A 1 419 ? 2.373 10.559 3.319 1.00 56.28 419 LEU A C 1
ATOM 3180 O O . LEU A 1 419 ? 3.118 9.658 2.952 1.00 56.28 419 LEU A O 1
ATOM 3184 N N . SER A 1 420 ? 1.239 10.314 3.977 1.00 56.28 420 SER A N 1
ATOM 3185 C CA . SER A 1 420 ? 0.634 8.987 4.072 1.00 56.28 420 SER A CA 1
ATOM 3186 C C . SER A 1 420 ? -0.023 8.529 2.767 1.00 56.28 420 SER A C 1
ATOM 3188 O O . SER A 1 420 ? -0.405 7.364 2.688 1.00 56.28 420 SER A O 1
ATOM 3190 N N . LEU A 1 421 ? -0.163 9.405 1.761 1.00 69.88 421 LEU A N 1
ATOM 3191 C CA . LEU A 1 421 ? -0.952 9.149 0.557 1.00 69.88 421 LEU A CA 1
ATOM 3192 C C . LEU A 1 421 ? -0.169 9.332 -0.733 1.00 69.88 421 LEU A C 1
ATOM 3194 O O . LEU A 1 421 ? 0.448 10.368 -0.976 1.00 69.88 421 LEU A O 1
ATOM 3198 N N . LEU A 1 422 ? -0.251 8.305 -1.575 1.00 79.44 422 LEU A N 1
ATOM 3199 C CA . LEU A 1 422 ? -0.107 8.493 -3.007 1.00 79.44 422 LEU A CA 1
ATOM 3200 C C . LEU A 1 422 ? -1.336 9.233 -3.526 1.00 79.44 422 LEU A C 1
ATOM 3202 O O . LEU A 1 422 ? -2.442 9.038 -3.010 1.00 79.44 422 LEU A O 1
ATOM 3206 N N . TYR A 1 423 ? -1.151 10.007 -4.594 1.00 84.00 423 TYR A N 1
ATOM 3207 C CA . TYR A 1 423 ? -2.289 10.559 -5.309 1.00 84.00 423 TYR A CA 1
ATOM 3208 C C . TYR A 1 423 ? -3.149 9.416 -5.828 1.00 84.00 423 TYR A C 1
ATOM 3210 O O . TYR A 1 423 ? -2.648 8.341 -6.177 1.00 84.00 423 TYR A O 1
ATOM 3218 N N . SER A 1 424 ? -4.462 9.642 -5.882 1.00 84.12 424 SER A N 1
ATOM 3219 C CA . SER A 1 424 ? -5.389 8.571 -6.223 1.00 84.12 424 SER A CA 1
ATOM 3220 C C . SER A 1 424 ? -5.056 7.961 -7.585 1.00 84.12 424 SER A C 1
ATOM 3222 O O . SER A 1 424 ? -5.093 6.745 -7.710 1.00 84.12 424 SER A O 1
ATOM 3224 N N . ALA A 1 425 ? -4.665 8.767 -8.579 1.00 87.62 425 ALA A N 1
ATOM 3225 C CA . ALA A 1 425 ? -4.287 8.261 -9.897 1.00 87.62 425 ALA A CA 1
ATOM 3226 C C . ALA A 1 425 ? -3.072 7.313 -9.837 1.00 87.62 425 ALA A C 1
ATOM 3228 O O . ALA A 1 425 ? -3.156 6.204 -10.363 1.00 87.62 425 ALA A O 1
ATOM 3229 N N . ASP A 1 426 ? -2.008 7.691 -9.118 1.00 89.69 426 ASP A N 1
ATOM 3230 C CA . ASP A 1 426 ? -0.817 6.851 -8.911 1.00 89.69 426 ASP A CA 1
ATOM 3231 C C . ASP A 1 426 ? -1.193 5.519 -8.245 1.00 89.69 426 ASP A C 1
ATOM 3233 O O . ASP A 1 426 ? -0.838 4.434 -8.710 1.00 89.69 426 ASP A O 1
ATOM 3237 N N . ARG A 1 427 ? -1.969 5.601 -7.157 1.00 89.19 427 ARG A N 1
ATOM 3238 C CA . ARG A 1 427 ? -2.430 4.442 -6.386 1.00 89.19 427 ARG A CA 1
ATOM 3239 C C . ARG A 1 427 ? -3.247 3.483 -7.249 1.00 89.19 427 ARG A C 1
ATOM 3241 O O . ARG A 1 427 ? -2.986 2.278 -7.243 1.00 89.19 427 ARG A O 1
ATOM 3248 N N . GLU A 1 428 ? -4.242 4.003 -7.969 1.00 89.75 428 GLU A N 1
ATOM 3249 C CA . GLU A 1 428 ? -5.106 3.201 -8.836 1.00 89.75 428 GLU A CA 1
ATOM 3250 C C . GLU A 1 428 ? -4.305 2.556 -9.980 1.00 89.75 428 GLU A C 1
ATOM 3252 O O . GLU A 1 428 ? -4.492 1.373 -10.267 1.00 89.75 428 GLU A O 1
ATOM 3257 N N . ALA A 1 429 ? -3.369 3.294 -10.584 1.00 91.88 429 ALA A N 1
ATOM 3258 C CA . ALA A 1 429 ? -2.517 2.801 -11.662 1.00 91.88 429 ALA A CA 1
ATOM 3259 C C . ALA A 1 429 ? -1.641 1.625 -11.219 1.00 91.88 429 ALA A C 1
ATOM 3261 O O . ALA A 1 429 ? -1.596 0.600 -11.903 1.00 91.88 429 ALA A O 1
ATOM 3262 N N . ILE A 1 430 ? -1.008 1.710 -10.045 1.00 91.94 430 ILE A N 1
ATOM 3263 C CA . ILE A 1 430 ? -0.169 0.620 -9.521 1.00 91.94 430 ILE A CA 1
ATOM 3264 C C . ILE A 1 430 ? -1.020 -0.620 -9.253 1.00 91.94 430 ILE A C 1
ATOM 3266 O O . ILE A 1 430 ? -0.614 -1.739 -9.571 1.00 91.94 430 ILE A O 1
ATOM 3270 N N . ARG A 1 431 ? -2.219 -0.441 -8.690 1.00 91.00 431 ARG A N 1
ATOM 3271 C CA . ARG A 1 431 ? -3.142 -1.551 -8.424 1.00 91.00 431 ARG A CA 1
ATOM 3272 C C . ARG A 1 431 ? -3.577 -2.240 -9.697 1.00 91.00 431 ARG A C 1
ATOM 3274 O O . ARG A 1 431 ? -3.440 -3.462 -9.797 1.00 91.00 431 ARG A O 1
ATOM 3281 N N . ALA A 1 432 ? -4.060 -1.470 -10.666 1.00 92.00 432 ALA A N 1
ATOM 3282 C CA . ALA A 1 432 ? -4.457 -1.997 -11.960 1.00 92.00 432 ALA A CA 1
ATOM 3283 C C . ALA A 1 432 ? -3.300 -2.789 -12.586 1.00 92.00 432 ALA A C 1
ATOM 3285 O O . ALA A 1 432 ? -3.479 -3.957 -12.949 1.00 92.00 432 ALA A O 1
ATOM 3286 N N . LEU A 1 433 ? -2.093 -2.212 -12.585 1.00 91.62 433 LEU A N 1
ATOM 3287 C CA . LEU A 1 433 ? -0.894 -2.839 -13.129 1.00 91.62 433 LEU A CA 1
ATOM 3288 C C . LEU A 1 433 ? -0.522 -4.148 -12.426 1.00 91.62 433 LEU A C 1
ATOM 3290 O O . LEU A 1 433 ? -0.189 -5.108 -13.105 1.00 91.62 433 LEU A O 1
ATOM 3294 N N . TYR A 1 434 ? -0.586 -4.232 -11.098 1.00 92.06 434 TYR A N 1
ATOM 3295 C CA . TYR A 1 434 ? -0.091 -5.404 -10.360 1.00 92.06 434 TYR A CA 1
ATOM 3296 C C . TYR A 1 434 ? -1.156 -6.444 -9.997 1.00 92.06 434 TYR A C 1
ATOM 3298 O O . TYR A 1 434 ? -0.817 -7.482 -9.422 1.00 92.06 434 TYR A O 1
ATOM 3306 N N . SER A 1 435 ? -2.433 -6.201 -10.305 1.00 89.56 435 SER A N 1
ATOM 3307 C CA . SER A 1 435 ? -3.501 -7.144 -9.932 1.00 89.56 435 SER A CA 1
ATOM 3308 C C . SER A 1 435 ? -4.678 -7.286 -10.893 1.00 89.56 435 SER A C 1
ATOM 3310 O O . SER A 1 435 ? -5.427 -8.248 -10.739 1.00 89.56 435 SER A O 1
ATOM 3312 N N . ARG A 1 436 ? -4.836 -6.417 -11.900 1.00 87.06 436 ARG A N 1
ATOM 3313 C CA . ARG A 1 436 ? -5.859 -6.601 -12.949 1.00 87.06 436 ARG A CA 1
ATOM 3314 C C . ARG A 1 436 ? -5.260 -6.918 -14.310 1.00 87.06 436 ARG A C 1
ATOM 3316 O O . ARG A 1 436 ? -5.762 -7.793 -15.009 1.00 87.06 436 ARG A O 1
ATOM 3323 N N . LEU A 1 437 ? -4.189 -6.226 -14.690 1.00 85.75 437 LEU A N 1
ATOM 3324 C CA . LEU A 1 437 ? -3.575 -6.405 -16.000 1.00 85.75 437 LEU A CA 1
ATOM 3325 C C . LEU A 1 437 ? -2.792 -7.718 -16.048 1.00 85.75 437 LEU A C 1
ATOM 3327 O O . LEU A 1 437 ? -1.866 -7.933 -15.266 1.00 85.75 437 LEU A O 1
ATOM 3331 N N . SER A 1 438 ? -3.132 -8.597 -16.987 1.00 83.56 438 SER A N 1
ATOM 3332 C CA . SER A 1 438 ? -2.304 -9.770 -17.294 1.00 83.56 438 SER A CA 1
ATOM 3333 C C . SER A 1 438 ? -1.089 -9.369 -18.137 1.00 83.56 438 SER A C 1
ATOM 3335 O O . SER A 1 438 ? -1.035 -8.267 -18.676 1.00 83.56 438 SER A O 1
ATOM 3337 N N . ASP A 1 439 ? -0.085 -10.242 -18.212 1.00 78.31 439 ASP A N 1
ATOM 3338 C CA . ASP A 1 439 ? 1.146 -9.961 -18.961 1.00 78.31 439 ASP A CA 1
ATOM 3339 C C . ASP A 1 439 ? 0.844 -9.689 -20.446 1.00 78.31 439 ASP A C 1
ATOM 3341 O O . ASP A 1 439 ? 0.156 -10.481 -21.088 1.00 78.31 439 ASP A O 1
ATOM 3345 N N . GLY A 1 440 ? 1.359 -8.574 -20.979 1.00 71.38 440 GLY A N 1
ATOM 3346 C CA . GLY A 1 440 ? 1.214 -8.197 -22.392 1.00 71.38 440 GLY A CA 1
ATOM 3347 C C . GLY A 1 440 ? -0.200 -7.782 -22.822 1.00 71.38 440 GLY A C 1
ATOM 3348 O O . GLY A 1 440 ? -0.462 -7.664 -24.017 1.00 71.38 440 GLY A O 1
ATOM 3349 N N . VAL A 1 441 ? -1.124 -7.587 -21.877 1.00 82.19 441 VAL A N 1
ATOM 3350 C CA . VAL A 1 441 ? -2.477 -7.085 -22.157 1.00 82.19 441 VAL A CA 1
ATOM 3351 C C . VAL A 1 441 ? -2.467 -5.562 -22.206 1.00 82.19 441 VAL A C 1
ATOM 3353 O O . VAL A 1 441 ? -1.780 -4.945 -21.404 1.00 82.19 441 VAL A O 1
ATOM 3356 N N . ASP A 1 442 ? -3.262 -4.975 -23.107 1.00 82.88 442 ASP A N 1
ATOM 3357 C CA . ASP A 1 442 ? -3.482 -3.527 -23.225 1.00 82.88 442 ASP A CA 1
ATOM 3358 C C . ASP A 1 442 ? -3.719 -2.873 -21.843 1.00 82.88 442 ASP A C 1
ATOM 3360 O O . ASP A 1 442 ? -4.610 -3.319 -21.104 1.00 82.88 442 ASP A O 1
ATOM 3364 N N . PRO A 1 443 ? -2.968 -1.808 -21.492 1.00 81.31 443 PRO A N 1
ATOM 3365 C CA . PRO A 1 443 ? -3.100 -1.121 -20.211 1.00 81.31 443 PRO A CA 1
ATOM 3366 C C . PRO A 1 443 ? -4.496 -0.549 -19.937 1.00 81.31 443 PRO A C 1
ATOM 3368 O O . PRO A 1 443 ? -4.795 -0.237 -18.791 1.00 81.31 443 PRO A O 1
ATOM 3371 N N . THR A 1 444 ? -5.375 -0.430 -20.934 1.00 84.44 444 THR A N 1
ATOM 3372 C CA . THR A 1 444 ? -6.763 0.034 -20.764 1.00 84.44 444 THR A CA 1
ATOM 3373 C C . THR A 1 444 ? -7.759 -1.082 -20.416 1.00 84.44 444 THR A C 1
ATOM 3375 O O . THR A 1 444 ? -8.922 -0.812 -20.096 1.00 84.44 444 THR A O 1
ATOM 3378 N N . SER A 1 445 ? -7.321 -2.346 -20.430 1.00 86.50 445 SER A N 1
ATOM 3379 C CA . SER A 1 445 ? -8.165 -3.535 -20.238 1.00 86.50 445 SER A CA 1
ATOM 3380 C C . SER A 1 445 ? -8.270 -3.999 -18.774 1.00 86.50 445 SER A C 1
ATOM 3382 O O . SER A 1 445 ? -8.415 -5.187 -18.497 1.00 86.50 445 SER A O 1
ATOM 3384 N N . PHE A 1 446 ? -8.224 -3.076 -17.810 1.00 84.38 446 PHE A N 1
ATOM 3385 C CA . PHE A 1 446 ? -8.297 -3.376 -16.368 1.00 84.38 446 PHE A CA 1
ATOM 3386 C C . PHE A 1 446 ? -9.712 -3.685 -15.840 1.00 84.38 446 PHE A C 1
ATOM 3388 O O . PHE A 1 446 ? -9.877 -3.946 -14.649 1.00 84.38 446 PHE A O 1
ATOM 3395 N N . GLY A 1 447 ? -10.729 -3.681 -16.707 1.00 84.25 447 GLY A N 1
ATOM 3396 C CA . GLY A 1 447 ? -12.128 -3.903 -16.334 1.00 84.25 447 GLY A CA 1
ATOM 3397 C C . GLY A 1 447 ? -12.858 -2.619 -15.929 1.00 84.25 447 GLY A C 1
ATOM 3398 O O . GLY A 1 447 ? -12.536 -1.528 -16.407 1.00 84.25 447 GLY A O 1
ATOM 3399 N N . LEU A 1 448 ? -13.894 -2.756 -15.098 1.00 83.06 448 LEU A N 1
ATOM 3400 C CA . LEU A 1 448 ? -14.579 -1.610 -14.498 1.00 83.06 448 LEU A CA 1
ATOM 3401 C C . LEU A 1 448 ? -13.684 -0.989 -13.421 1.00 83.06 448 LEU A C 1
ATOM 3403 O O . LEU A 1 448 ? -13.029 -1.706 -12.669 1.00 83.06 448 LEU A O 1
ATOM 3407 N N . TRP A 1 449 ? -13.642 0.343 -13.390 1.00 89.56 449 TRP A N 1
ATOM 3408 C CA . TRP A 1 449 ? -12.878 1.102 -12.407 1.00 89.56 449 TRP A CA 1
ATOM 3409 C C . TRP A 1 449 ? -13.641 2.364 -12.033 1.00 89.56 449 TRP A C 1
ATOM 3411 O O . TRP A 1 449 ? -13.769 3.293 -12.840 1.00 89.56 449 TRP A O 1
ATOM 3421 N N . GLU A 1 450 ? -14.188 2.362 -10.829 1.00 89.44 450 GLU A N 1
ATOM 3422 C CA . GLU A 1 450 ? -15.048 3.428 -10.330 1.00 89.44 450 GLU A CA 1
ATOM 3423 C C . GLU A 1 450 ? -14.210 4.569 -9.754 1.00 89.44 450 GLU A C 1
ATOM 3425 O O . GLU A 1 450 ? -13.113 4.347 -9.241 1.00 89.44 450 GLU A O 1
ATOM 3430 N N . ASP A 1 451 ? -14.694 5.807 -9.856 1.00 87.75 451 ASP A N 1
ATOM 3431 C CA . ASP A 1 451 ? -14.150 6.965 -9.133 1.00 87.75 451 ASP A CA 1
ATOM 3432 C C . ASP A 1 451 ? -14.717 7.080 -7.712 1.00 87.75 451 ASP A C 1
ATOM 3434 O O . ASP A 1 451 ? -14.126 7.764 -6.869 1.00 87.75 451 ASP A O 1
ATOM 3438 N N . THR A 1 452 ? -15.787 6.347 -7.419 1.00 88.69 452 THR A N 1
ATOM 3439 C CA . THR A 1 452 ? -16.391 6.196 -6.101 1.00 88.69 452 THR A CA 1
ATOM 3440 C C . THR A 1 452 ? -15.771 5.057 -5.302 1.00 88.69 452 THR A C 1
ATOM 3442 O O . THR A 1 452 ? -15.264 4.076 -5.846 1.00 88.69 452 THR A O 1
ATOM 3445 N N . SER A 1 453 ? -15.806 5.186 -3.982 1.00 88.06 453 SER A N 1
ATOM 3446 C CA . SER A 1 453 ? -15.570 4.075 -3.073 1.00 88.06 453 SER A CA 1
ATOM 3447 C C . SER A 1 453 ? -16.549 4.109 -1.912 1.00 88.06 453 SER A C 1
ATOM 3449 O O . SER A 1 453 ? -17.101 5.159 -1.576 1.00 88.06 453 SER A O 1
ATOM 3451 N N . TRP A 1 454 ? -16.790 2.947 -1.320 1.00 89.25 454 TRP A N 1
ATOM 3452 C CA . TRP A 1 454 ? -17.687 2.789 -0.185 1.00 89.25 454 TRP A CA 1
ATOM 3453 C C . TRP A 1 454 ? -16.903 2.893 1.121 1.00 89.25 454 TRP A C 1
ATOM 3455 O O . TRP A 1 454 ? -15.822 2.326 1.246 1.00 89.25 454 TRP A O 1
ATOM 3465 N N . HIS A 1 455 ? -17.442 3.586 2.118 1.00 89.38 455 HIS A N 1
ATOM 3466 C CA . HIS A 1 455 ? -16.754 3.899 3.367 1.00 89.38 455 HIS A CA 1
ATOM 3467 C C . HIS A 1 455 ? -17.565 3.497 4.584 1.00 89.38 455 HIS A C 1
ATOM 3469 O O . HIS A 1 455 ? -18.730 3.870 4.710 1.00 89.38 455 HIS A O 1
ATOM 3475 N N . LEU A 1 456 ? -16.882 2.870 5.540 1.00 88.19 456 LEU A N 1
ATOM 3476 C CA . LEU A 1 456 ? -17.303 2.762 6.932 1.00 88.19 456 LEU A CA 1
ATOM 3477 C C . LEU A 1 456 ? -16.354 3.587 7.793 1.00 88.19 456 LEU A C 1
ATOM 3479 O O . LEU A 1 456 ? -15.141 3.378 7.754 1.00 88.19 456 LEU A O 1
ATOM 3483 N N . VAL A 1 457 ? -16.901 4.494 8.600 1.00 88.81 457 VAL A N 1
ATOM 3484 C CA . VAL A 1 457 ? -16.104 5.467 9.351 1.00 88.81 457 VAL A CA 1
ATOM 3485 C C . VAL A 1 457 ? -16.564 5.538 10.794 1.00 88.81 457 VAL A C 1
ATOM 3487 O O . VAL A 1 457 ? -17.722 5.837 11.060 1.00 88.81 457 VAL A O 1
ATOM 3490 N N . GLY A 1 458 ? -15.650 5.301 11.726 1.00 88.50 458 GLY A N 1
ATOM 3491 C CA . GLY A 1 458 ? -15.815 5.584 13.143 1.00 88.50 458 GLY A CA 1
ATOM 3492 C C . GLY A 1 458 ? -15.069 6.854 13.526 1.00 88.50 458 GLY A C 1
ATOM 3493 O O . GLY A 1 458 ? -13.927 7.062 13.124 1.00 88.50 458 GLY A O 1
ATOM 3494 N N . ARG A 1 459 ? -15.700 7.725 14.310 1.00 88.69 459 ARG A N 1
ATOM 3495 C CA . ARG A 1 459 ? -15.097 8.988 14.741 1.00 88.69 459 ARG A CA 1
ATOM 3496 C C . ARG A 1 459 ? -15.424 9.306 16.189 1.00 88.69 459 ARG A C 1
ATOM 3498 O O . ARG A 1 459 ? -16.568 9.174 16.601 1.00 88.69 459 ARG A O 1
ATOM 3505 N N . THR A 1 460 ? -14.427 9.778 16.923 1.00 87.00 460 THR A N 1
ATOM 3506 C CA . THR A 1 460 ? -14.523 10.363 18.263 1.00 87.00 460 THR A CA 1
ATOM 3507 C C . THR A 1 460 ? -14.058 11.825 18.235 1.00 87.00 460 THR A C 1
ATOM 3509 O O . THR A 1 460 ? -13.796 12.396 17.170 1.00 87.00 460 THR A O 1
ATOM 3512 N N . SER A 1 461 ? -13.942 12.440 19.412 1.00 85.12 461 SER A N 1
ATOM 3513 C CA . SER A 1 461 ? -13.339 13.761 19.621 1.00 85.12 461 SER A CA 1
ATOM 3514 C C . SER A 1 461 ? -11.855 13.830 19.216 1.00 85.12 461 SER A C 1
ATOM 3516 O O . SER A 1 461 ? -11.411 14.877 18.746 1.00 85.12 461 SER A O 1
ATOM 3518 N N . HIS A 1 462 ? -11.115 12.719 19.319 1.00 83.69 462 HIS A N 1
ATOM 3519 C CA . HIS A 1 462 ? -9.650 12.677 19.156 1.00 83.69 462 HIS A CA 1
ATOM 3520 C C . HIS A 1 462 ? -9.153 11.794 18.010 1.00 83.69 462 HIS A C 1
ATOM 3522 O O . HIS A 1 462 ? -8.017 11.936 17.559 1.00 83.69 462 HIS A O 1
ATOM 3528 N N . VAL A 1 463 ? -9.974 10.847 17.558 1.00 84.88 463 VAL A N 1
ATOM 3529 C CA . VAL A 1 463 ? -9.575 9.815 16.598 1.00 84.88 463 VAL A CA 1
ATOM 3530 C C . VAL A 1 463 ? -10.681 9.644 15.572 1.00 84.88 463 VAL A C 1
ATOM 3532 O O . VAL A 1 463 ? -11.859 9.662 15.915 1.00 84.88 463 VAL A O 1
ATOM 3535 N N . ALA A 1 464 ? -10.322 9.420 14.317 1.00 86.50 464 ALA A N 1
ATOM 3536 C CA . ALA A 1 464 ? -11.209 8.742 13.392 1.00 86.50 464 ALA A CA 1
ATOM 3537 C C . ALA A 1 464 ? -10.489 7.579 12.723 1.00 86.50 464 ALA A C 1
ATOM 3539 O O . ALA A 1 464 ? -9.269 7.549 12.595 1.00 86.50 464 ALA A O 1
ATOM 3540 N N . PHE A 1 465 ? -11.264 6.596 12.323 1.00 86.88 465 PHE A N 1
ATOM 3541 C CA . PHE A 1 465 ? -10.784 5.378 11.713 1.00 86.88 465 PHE A CA 1
ATOM 3542 C C . PHE A 1 465 ? -11.845 4.860 10.767 1.00 86.88 465 PHE A C 1
ATOM 3544 O O . PHE A 1 465 ? -13.023 5.199 10.882 1.00 86.88 465 PHE A O 1
ATOM 3551 N N . GLY A 1 466 ? -11.445 4.015 9.840 1.00 86.38 466 GLY A N 1
ATOM 3552 C CA . GLY A 1 466 ? -12.393 3.470 8.902 1.00 86.38 466 GLY A CA 1
ATOM 3553 C C . GLY A 1 466 ? -11.773 2.493 7.941 1.00 86.38 466 GLY A C 1
ATOM 3554 O O . GLY A 1 466 ? -10.602 2.120 8.037 1.00 86.38 466 GLY A O 1
ATOM 3555 N N . VAL A 1 467 ? -12.616 2.077 7.013 1.00 85.94 467 VAL A N 1
ATOM 3556 C CA . VAL A 1 467 ? -12.259 1.238 5.884 1.00 85.94 467 VAL A CA 1
ATOM 3557 C C . VAL A 1 467 ? -12.916 1.843 4.657 1.00 85.94 467 VAL A C 1
ATOM 3559 O O . VAL A 1 467 ? -14.117 2.117 4.682 1.00 85.94 467 VAL A O 1
ATOM 3562 N N . ALA A 1 468 ? -12.131 2.035 3.601 1.00 86.69 468 ALA A N 1
ATOM 3563 C CA . ALA A 1 468 ? -12.650 2.261 2.262 1.00 86.69 468 ALA A CA 1
ATOM 3564 C C . ALA A 1 468 ? -12.629 0.935 1.486 1.00 86.69 468 ALA A C 1
ATOM 3566 O O . ALA A 1 468 ? -11.665 0.173 1.569 1.00 86.69 468 ALA A O 1
ATOM 3567 N N . LEU A 1 469 ? -13.698 0.643 0.755 1.00 86.88 469 LEU A N 1
ATOM 3568 C CA . LEU A 1 469 ? -13.780 -0.452 -0.199 1.00 86.88 469 LEU A CA 1
ATOM 3569 C C . LEU A 1 469 ? -13.885 0.150 -1.592 1.00 86.88 469 LEU A C 1
ATOM 3571 O O . LEU A 1 469 ? -14.856 0.833 -1.920 1.00 86.88 469 LEU A O 1
ATOM 3575 N N . ARG A 1 470 ? -12.868 -0.104 -2.407 1.00 85.94 470 ARG A N 1
ATOM 3576 C CA . ARG A 1 470 ? -12.724 0.510 -3.723 1.00 85.94 470 ARG A CA 1
ATOM 3577 C C . ARG A 1 470 ? -12.216 -0.508 -4.721 1.00 85.94 470 ARG A C 1
ATOM 3579 O O . ARG A 1 470 ? -11.127 -1.028 -4.514 1.00 85.94 470 ARG A O 1
ATOM 3586 N N . ASN A 1 471 ? -12.949 -0.759 -5.807 1.00 86.00 471 ASN A N 1
ATOM 3587 C CA . ASN A 1 471 ? -12.531 -1.679 -6.877 1.00 86.00 471 ASN A CA 1
ATOM 3588 C C . ASN A 1 471 ? -12.019 -3.039 -6.337 1.00 86.00 471 ASN A C 1
ATOM 3590 O O . ASN A 1 471 ? -10.984 -3.537 -6.782 1.00 86.00 471 ASN A O 1
ATOM 3594 N N . ASP A 1 472 ? -12.729 -3.610 -5.356 1.00 83.81 472 ASP A N 1
ATOM 3595 C CA . ASP A 1 472 ? -12.404 -4.839 -4.600 1.00 83.81 472 ASP A CA 1
ATOM 3596 C C . ASP A 1 472 ? -11.187 -4.761 -3.650 1.00 83.81 472 ASP A C 1
ATOM 3598 O O . ASP A 1 472 ? -10.760 -5.775 -3.094 1.00 83.81 472 ASP A O 1
ATOM 3602 N N . TYR A 1 473 ? -10.627 -3.572 -3.414 1.00 84.25 473 TYR A N 1
ATOM 3603 C CA . TYR A 1 473 ? -9.553 -3.355 -2.441 1.00 84.25 473 TYR A CA 1
ATOM 3604 C C . TYR A 1 473 ? -10.098 -2.798 -1.133 1.00 84.25 473 TYR A C 1
ATOM 3606 O O . TYR A 1 473 ? -10.794 -1.784 -1.113 1.00 84.25 473 TYR A O 1
ATOM 3614 N N . VAL A 1 474 ? -9.717 -3.453 -0.037 1.00 83.38 474 VAL A N 1
ATOM 3615 C CA . VAL A 1 474 ? -10.010 -3.023 1.331 1.00 83.38 474 VAL A CA 1
ATOM 3616 C C . VAL A 1 474 ? -8.857 -2.167 1.844 1.00 83.38 474 VAL A C 1
ATOM 3618 O O . VAL A 1 474 ? -7.709 -2.610 1.917 1.00 83.38 474 VAL A O 1
ATOM 3621 N N . GLU A 1 475 ? -9.178 -0.941 2.223 1.00 82.00 475 GLU A N 1
ATOM 3622 C CA . GLU A 1 475 ? -8.237 0.110 2.581 1.00 82.00 475 GLU A CA 1
ATOM 3623 C C . GLU A 1 475 ? -8.516 0.611 4.004 1.00 82.00 475 GLU A C 1
ATOM 3625 O O . GLU A 1 475 ? -9.277 1.565 4.191 1.00 82.00 475 GLU A O 1
ATOM 3630 N N . PRO A 1 476 ? -7.934 -0.022 5.039 1.00 84.12 476 PRO A N 1
ATOM 3631 C CA . PRO A 1 476 ? -8.069 0.477 6.395 1.00 84.12 476 PRO A CA 1
ATOM 3632 C C . PRO A 1 476 ? -7.271 1.770 6.567 1.00 84.12 476 PRO A C 1
ATOM 3634 O O . PRO A 1 476 ? -6.146 1.902 6.073 1.00 84.12 476 PRO A O 1
ATOM 3637 N N . TRP A 1 477 ? -7.834 2.697 7.330 1.00 84.94 477 TRP A N 1
ATOM 3638 C CA . TRP A 1 477 ? -7.181 3.949 7.674 1.00 84.94 477 TRP A CA 1
ATOM 3639 C C . TRP A 1 477 ? -7.521 4.378 9.100 1.00 84.94 477 TRP A C 1
ATOM 3641 O O . TRP A 1 477 ? -8.552 4.011 9.669 1.00 84.94 477 TRP A O 1
ATOM 3651 N N . ALA A 1 478 ? -6.632 5.166 9.691 1.00 84.75 478 ALA A N 1
ATOM 3652 C CA . ALA A 1 478 ? -6.866 5.830 10.961 1.00 84.75 478 ALA A CA 1
ATOM 3653 C C . ALA A 1 478 ? -6.136 7.169 10.993 1.00 84.75 478 ALA A C 1
ATOM 3655 O O . ALA A 1 478 ? -5.040 7.300 10.455 1.00 84.75 478 ALA A O 1
ATOM 3656 N N . TYR A 1 479 ? -6.718 8.155 11.658 1.00 85.38 479 TYR A N 1
ATOM 3657 C CA . TYR A 1 479 ? -6.023 9.371 12.038 1.00 85.38 479 TYR A CA 1
ATOM 3658 C C . TYR A 1 479 ? -6.428 9.779 13.450 1.00 85.38 479 TYR A C 1
ATOM 3660 O O . TYR A 1 479 ? -7.544 9.524 13.899 1.00 85.38 479 TYR A O 1
ATOM 3668 N N . GLY A 1 480 ? -5.543 10.454 14.163 1.00 86.69 480 GLY A N 1
ATOM 3669 C CA . GLY A 1 480 ? -5.871 10.963 15.486 1.00 86.69 480 GLY A CA 1
ATOM 3670 C C . GLY A 1 480 ? -4.782 11.844 16.046 1.00 86.69 480 GLY A C 1
ATOM 3671 O O . GLY A 1 480 ? -3.744 12.031 15.414 1.00 86.69 480 GLY A O 1
ATOM 3672 N N . ASP A 1 481 ? -5.030 12.399 17.223 1.00 84.94 481 ASP A N 1
ATOM 3673 C CA . ASP A 1 481 ? -4.044 13.220 17.915 1.00 84.94 481 ASP A CA 1
ATOM 3674 C C . ASP A 1 481 ? -2.770 12.408 18.201 1.00 84.94 481 ASP A C 1
ATOM 3676 O O . ASP A 1 481 ? -2.813 11.252 18.634 1.00 84.94 481 ASP A O 1
ATOM 3680 N N . LEU A 1 482 ? -1.618 13.018 17.931 1.00 80.69 482 LEU A N 1
ATOM 3681 C CA . LEU A 1 482 ? -0.328 12.447 18.281 1.00 80.69 482 LEU A CA 1
ATOM 3682 C C . LEU A 1 482 ? -0.186 12.505 19.812 1.00 80.69 482 LEU A C 1
ATOM 3684 O O . LEU A 1 482 ? -0.393 13.574 20.396 1.00 80.69 482 LEU A O 1
ATOM 3688 N N . PRO A 1 483 ? 0.178 11.401 20.489 1.00 72.75 483 PRO A N 1
ATOM 3689 C CA . PRO A 1 483 ? 0.406 11.432 21.927 1.00 72.75 483 PRO A CA 1
ATOM 3690 C C . PRO A 1 483 ? 1.481 12.464 22.290 1.00 72.75 483 PRO A C 1
ATOM 3692 O O . PRO A 1 483 ? 2.520 12.536 21.639 1.00 72.75 483 PRO A O 1
ATOM 3695 N N . ALA A 1 484 ? 1.262 13.228 23.366 1.00 71.31 484 ALA A N 1
ATOM 3696 C CA . ALA A 1 484 ? 2.200 14.265 23.813 1.00 71.31 484 ALA A CA 1
ATOM 3697 C C . ALA A 1 484 ? 3.586 13.716 24.214 1.00 71.31 484 ALA A C 1
ATOM 3699 O O . ALA A 1 484 ? 4.562 14.460 24.249 1.00 71.31 484 ALA A O 1
ATOM 3700 N N . THR A 1 485 ? 3.677 12.420 24.529 1.00 67.31 485 THR A N 1
ATOM 3701 C CA . THR A 1 485 ? 4.939 11.728 24.810 1.00 67.31 485 THR A CA 1
ATOM 3702 C C . THR A 1 485 ? 4.976 10.396 24.079 1.00 67.31 485 THR A C 1
ATOM 3704 O O . THR A 1 485 ? 3.957 9.711 23.977 1.00 67.31 485 THR A O 1
ATOM 3707 N N . ASP A 1 486 ? 6.156 10.012 23.595 1.00 65.19 486 ASP A N 1
ATOM 3708 C CA . ASP A 1 486 ? 6.356 8.677 23.043 1.00 65.19 486 ASP A CA 1
ATOM 3709 C C . ASP A 1 486 ? 6.196 7.627 24.157 1.00 65.19 486 ASP A C 1
ATOM 3711 O O . ASP A 1 486 ? 6.799 7.727 25.232 1.00 65.19 486 ASP A O 1
ATOM 3715 N N . LEU A 1 487 ? 5.395 6.591 23.903 1.00 60.84 487 LEU A N 1
ATOM 3716 C CA . LEU A 1 487 ? 5.246 5.449 24.805 1.00 60.84 487 LEU A CA 1
ATOM 3717 C C . LEU A 1 487 ? 6.597 4.774 25.088 1.00 60.84 487 LEU A C 1
ATOM 3719 O O . LEU A 1 487 ? 6.836 4.357 26.219 1.00 60.84 487 LEU A O 1
ATOM 3723 N N . ALA A 1 488 ? 7.513 4.737 24.115 1.00 60.22 488 ALA A N 1
ATOM 3724 C CA . ALA A 1 488 ? 8.852 4.170 24.283 1.00 60.22 488 ALA A CA 1
ATOM 3725 C C . ALA A 1 488 ? 9.748 4.989 25.234 1.00 60.22 488 ALA A C 1
ATOM 3727 O O . ALA A 1 488 ? 10.680 4.447 25.837 1.00 60.22 488 ALA A O 1
ATOM 3728 N N . ALA A 1 489 ? 9.467 6.284 25.410 1.00 62.06 489 ALA A N 1
ATOM 3729 C CA . ALA A 1 489 ? 10.187 7.138 26.354 1.00 62.06 489 ALA A CA 1
ATOM 3730 C C . ALA A 1 489 ? 9.745 6.904 27.811 1.00 62.06 489 ALA A C 1
ATOM 3732 O O . ALA A 1 489 ? 10.465 7.249 28.750 1.00 62.06 489 ALA A O 1
ATOM 3733 N N . ASN A 1 490 ? 8.597 6.258 28.022 1.00 60.66 490 ASN A N 1
ATOM 3734 C CA . ASN A 1 490 ? 8.031 6.019 29.340 1.00 60.66 490 ASN A CA 1
ATOM 3735 C C . ASN A 1 490 ? 8.516 4.685 29.932 1.00 60.66 490 ASN A C 1
ATOM 3737 O O . ASN A 1 490 ? 7.747 3.747 30.126 1.00 60.66 490 ASN A O 1
ATOM 3741 N N . ARG A 1 491 ? 9.809 4.613 30.290 1.00 60.41 491 ARG A N 1
ATOM 3742 C CA . ARG A 1 491 ? 10.450 3.418 30.895 1.00 60.41 491 ARG A CA 1
ATOM 3743 C C . ARG A 1 491 ? 9.811 2.932 32.207 1.00 60.41 491 ARG A C 1
ATOM 3745 O O . ARG A 1 491 ? 10.129 1.839 32.662 1.00 60.41 491 ARG A O 1
ATOM 3752 N N . GLY A 1 492 ? 8.958 3.748 32.828 1.00 66.31 492 GLY A N 1
ATOM 3753 C CA . GLY A 1 492 ? 8.183 3.381 34.016 1.00 66.31 492 GLY A CA 1
ATOM 3754 C C . GLY A 1 492 ? 6.897 2.603 33.713 1.00 66.31 492 GLY A C 1
ATOM 3755 O O . GLY A 1 492 ? 6.310 2.035 34.632 1.00 66.31 492 GLY A O 1
ATOM 3756 N N . LEU A 1 493 ? 6.453 2.556 32.452 1.00 69.94 493 LEU A N 1
ATOM 3757 C CA . LEU A 1 493 ? 5.282 1.781 32.062 1.00 69.94 493 LEU A CA 1
ATOM 3758 C C . LEU A 1 493 ? 5.642 0.296 32.004 1.00 69.94 493 LEU A C 1
ATOM 3760 O O . LEU A 1 493 ? 6.547 -0.131 31.291 1.00 69.94 493 LEU A O 1
ATOM 3764 N N . SER A 1 494 ? 4.918 -0.501 32.780 1.00 79.56 494 SER A N 1
ATOM 3765 C CA . SER A 1 494 ? 5.065 -1.951 32.832 1.00 79.56 494 SER A CA 1
ATOM 3766 C C . SER A 1 494 ? 3.692 -2.613 32.840 1.00 79.56 494 SER A C 1
ATOM 3768 O O . SER A 1 494 ? 2.674 -1.970 33.098 1.00 79.56 494 SER A O 1
ATOM 3770 N N . GLY A 1 495 ? 3.663 -3.906 32.528 1.00 85.19 495 GLY A N 1
ATOM 3771 C CA . GLY A 1 495 ? 2.427 -4.674 32.443 1.00 85.19 495 GLY A CA 1
ATOM 3772 C C . GLY A 1 495 ? 1.796 -4.655 31.053 1.00 85.19 495 GLY A C 1
ATOM 3773 O O . GLY A 1 495 ? 2.415 -4.277 30.057 1.00 85.19 495 GLY A O 1
ATOM 3774 N N . ARG A 1 496 ? 0.551 -5.130 30.998 1.00 85.69 496 ARG A N 1
ATOM 3775 C CA . ARG A 1 496 ? -0.201 -5.352 29.765 1.00 85.69 496 ARG A CA 1
ATOM 3776 C C . ARG A 1 496 ? -1.524 -4.609 29.840 1.00 85.69 496 ARG A C 1
ATOM 3778 O O . ARG A 1 496 ? -2.332 -4.888 30.723 1.00 85.69 496 ARG A O 1
ATOM 3785 N N . VAL A 1 497 ? -1.753 -3.697 28.905 1.00 84.81 497 VAL A N 1
ATOM 3786 C CA . VAL A 1 497 ? -3.045 -3.021 28.749 1.00 84.81 497 VAL A CA 1
ATOM 3787 C C . VAL A 1 497 ? -3.866 -3.818 27.757 1.00 84.81 497 VAL A C 1
ATOM 3789 O O . VAL A 1 497 ? -3.349 -4.189 26.709 1.00 84.81 497 VAL A O 1
ATOM 3792 N N . THR A 1 498 ? -5.124 -4.101 28.091 1.00 86.81 498 THR A N 1
ATOM 3793 C CA . THR A 1 498 ? -6.043 -4.826 27.208 1.00 86.81 498 THR A CA 1
ATOM 3794 C C . THR A 1 498 ? -7.277 -3.978 26.954 1.00 86.81 498 THR A C 1
ATOM 3796 O O . THR A 1 498 ? -7.952 -3.560 27.890 1.00 86.81 498 THR A O 1
ATOM 3799 N N . TRP A 1 499 ? -7.567 -3.744 25.683 1.00 85.88 499 TRP A N 1
ATOM 3800 C CA . TRP A 1 499 ? -8.836 -3.232 25.202 1.00 85.88 499 TRP A CA 1
ATOM 3801 C C . TRP A 1 499 ? -9.715 -4.408 24.779 1.00 85.88 499 TRP A C 1
ATOM 3803 O O . TRP A 1 499 ? -9.233 -5.339 24.136 1.00 85.88 499 TRP A O 1
ATOM 3813 N N . THR A 1 500 ? -10.997 -4.363 25.132 1.00 84.19 500 THR A N 1
ATOM 3814 C CA . THR A 1 500 ? -11.999 -5.331 24.671 1.00 84.19 500 THR A CA 1
ATOM 3815 C C . THR A 1 500 ? -13.121 -4.591 23.963 1.00 84.19 500 THR A C 1
ATOM 3817 O O . THR A 1 500 ? -13.471 -3.469 24.333 1.00 84.19 500 THR A O 1
ATOM 3820 N N . GLY A 1 501 ? -13.670 -5.207 22.927 1.00 83.56 501 GLY A N 1
ATOM 3821 C CA . GLY A 1 501 ? -14.711 -4.613 22.111 1.00 83.56 501 GLY A CA 1
ATOM 3822 C C . GLY A 1 501 ? -15.281 -5.602 21.112 1.00 83.56 501 GLY A C 1
ATOM 3823 O O . GLY A 1 501 ? -15.141 -6.811 21.263 1.00 83.56 501 GLY A O 1
ATOM 3824 N N . VAL A 1 502 ? -15.932 -5.061 20.090 1.00 80.06 502 VAL A N 1
ATOM 3825 C CA . VAL A 1 502 ? -16.520 -5.832 18.995 1.00 80.06 502 VAL A CA 1
ATOM 3826 C C . VAL A 1 502 ? -15.633 -5.663 17.766 1.00 80.06 502 VAL A C 1
ATOM 3828 O O . VAL A 1 502 ? -15.265 -4.540 17.414 1.00 80.06 502 VAL A O 1
ATOM 3831 N N . LEU A 1 503 ? -15.279 -6.775 17.127 1.00 82.44 503 LEU A N 1
ATOM 3832 C CA . LEU A 1 503 ? -14.715 -6.805 15.788 1.00 82.44 503 LEU A CA 1
ATOM 3833 C C . LEU A 1 503 ? -15.826 -6.538 14.774 1.00 82.44 503 LEU A C 1
ATOM 3835 O O . LEU A 1 503 ? -16.884 -7.166 14.810 1.00 82.44 503 LEU A O 1
ATOM 3839 N N . LEU A 1 504 ? -15.531 -5.664 13.821 1.00 78.00 504 LEU A N 1
ATOM 3840 C CA . LEU A 1 504 ? -16.255 -5.566 12.565 1.00 78.00 504 LEU A CA 1
ATOM 3841 C C . LEU A 1 504 ? -15.231 -5.710 11.437 1.00 78.00 504 LEU A C 1
ATOM 3843 O O . LEU A 1 504 ? -14.410 -4.824 11.210 1.00 78.00 504 LEU A O 1
ATOM 3847 N N . GLY A 1 505 ? -15.228 -6.871 10.795 1.00 77.19 505 GLY A N 1
ATOM 3848 C CA . GLY A 1 505 ? -14.479 -7.151 9.582 1.00 77.19 505 GLY A CA 1
ATOM 3849 C C . GLY A 1 505 ? -15.318 -6.768 8.373 1.00 77.19 505 GLY A C 1
ATOM 3850 O O . GLY A 1 505 ? -16.454 -7.215 8.248 1.00 77.19 505 GLY A O 1
ATOM 3851 N N . PHE A 1 506 ? -14.757 -5.949 7.493 1.00 73.31 506 PHE A N 1
ATOM 3852 C CA . PHE A 1 506 ? -15.427 -5.485 6.287 1.00 73.31 506 PHE A CA 1
ATOM 3853 C C . PHE A 1 506 ? -14.658 -5.968 5.057 1.00 73.31 506 PHE A C 1
ATOM 3855 O O . PHE A 1 506 ? -13.444 -5.769 4.971 1.00 73.31 506 PHE A O 1
ATOM 3862 N N . GLY A 1 507 ? -15.350 -6.632 4.135 1.00 74.00 507 GLY A N 1
ATOM 3863 C CA . GLY A 1 507 ? -14.779 -7.188 2.914 1.00 74.00 507 GLY A CA 1
ATOM 3864 C C . GLY A 1 507 ? -15.738 -7.048 1.732 1.00 74.00 507 GLY A C 1
ATOM 3865 O O . GLY A 1 507 ? -16.908 -6.737 1.940 1.00 74.00 507 GLY A O 1
ATOM 3866 N N . PRO A 1 508 ? -15.252 -7.273 0.499 1.00 70.56 508 PRO A N 1
ATOM 3867 C CA . PRO A 1 508 ? -16.058 -7.111 -0.712 1.00 70.56 508 PRO A CA 1
ATOM 3868 C C . PRO A 1 508 ? -17.277 -8.040 -0.749 1.00 70.56 508 PRO A C 1
ATOM 3870 O O . PRO A 1 508 ? -18.352 -7.613 -1.150 1.00 70.56 508 PRO A O 1
ATOM 3873 N N . ASP A 1 509 ? -17.121 -9.279 -0.276 1.00 78.75 509 ASP A N 1
ATOM 3874 C CA . ASP A 1 509 ? -18.165 -10.308 -0.380 1.00 78.75 509 ASP A CA 1
ATOM 3875 C C . ASP A 1 509 ? -18.772 -10.708 0.969 1.00 78.75 509 ASP A C 1
ATOM 3877 O O . ASP A 1 509 ? -19.766 -11.429 1.015 1.00 78.75 509 ASP A O 1
ATOM 3881 N N . GLN A 1 510 ? -18.123 -10.343 2.078 1.00 78.62 510 GLN A N 1
ATOM 3882 C CA . GLN A 1 510 ? -18.471 -10.835 3.408 1.00 78.62 510 GLN A CA 1
ATOM 3883 C C . GLN A 1 510 ? -18.175 -9.786 4.468 1.00 78.62 510 GLN A C 1
ATOM 3885 O O . GLN A 1 510 ? -17.098 -9.183 4.493 1.00 78.62 510 GLN A O 1
ATOM 3890 N N . THR A 1 511 ? -19.112 -9.644 5.399 1.00 80.94 511 THR A N 1
ATOM 3891 C CA . THR A 1 511 ? -18.893 -8.920 6.648 1.00 80.94 511 THR A CA 1
ATOM 3892 C C . THR A 1 511 ? -18.728 -9.933 7.773 1.00 80.94 511 THR A C 1
ATOM 3894 O O . THR A 1 511 ? -19.403 -10.959 7.812 1.00 80.94 511 THR A O 1
ATOM 3897 N N . VAL A 1 512 ? -17.809 -9.667 8.695 1.00 82.69 512 VAL A N 1
ATOM 3898 C CA . VAL A 1 512 ? -17.578 -10.505 9.875 1.00 82.69 512 VAL A CA 1
ATOM 3899 C C . VAL A 1 512 ? -17.819 -9.667 11.117 1.00 82.69 512 VAL A C 1
ATOM 3901 O O . VAL A 1 512 ? -17.353 -8.535 11.192 1.00 82.69 512 VAL A O 1
ATOM 3904 N N . SER A 1 513 ? -18.494 -10.213 12.120 1.00 86.44 513 SER A N 1
ATOM 3905 C CA . SER A 1 513 ? -18.550 -9.609 13.451 1.00 86.44 513 SER A CA 1
ATOM 3906 C C . SER A 1 513 ? -18.111 -10.606 14.513 1.00 86.44 513 SER A C 1
ATOM 3908 O O . SER A 1 513 ? -18.078 -11.803 14.262 1.00 86.44 513 SER A O 1
ATOM 3910 N N . GLY A 1 514 ? -17.718 -10.129 15.683 1.00 88.19 514 GLY A N 1
ATOM 3911 C CA . GLY A 1 514 ? -17.403 -10.974 16.828 1.00 88.19 514 GLY A CA 1
ATOM 3912 C C . GLY A 1 514 ? -16.797 -10.155 17.951 1.00 88.19 514 GLY A C 1
ATOM 3913 O O . GLY A 1 514 ? -16.760 -8.930 17.886 1.00 88.19 514 GLY A O 1
ATOM 3914 N N . ASP A 1 515 ? -16.279 -10.815 18.971 1.00 89.38 515 ASP A N 1
ATOM 3915 C CA . ASP A 1 515 ? -15.581 -10.137 20.056 1.00 89.38 515 ASP A CA 1
ATOM 3916 C C . ASP A 1 515 ? -14.107 -9.940 19.692 1.00 89.38 515 ASP A C 1
ATOM 3918 O O . ASP A 1 515 ? -13.478 -10.809 19.085 1.00 89.38 515 ASP A O 1
ATOM 3922 N N . ALA A 1 516 ? -13.544 -8.802 20.089 1.00 88.00 516 ALA A N 1
ATOM 3923 C CA . ALA A 1 516 ? -12.136 -8.468 19.931 1.00 88.00 516 ALA A CA 1
ATOM 3924 C C . ALA A 1 516 ? -11.503 -8.145 21.285 1.00 88.00 516 ALA A C 1
ATOM 3926 O O . ALA A 1 516 ? -12.040 -7.353 22.059 1.00 88.00 516 ALA A O 1
ATOM 3927 N N . ALA A 1 517 ? -10.317 -8.689 21.537 1.00 88.12 517 ALA A N 1
ATOM 3928 C CA . ALA A 1 517 ? -9.449 -8.287 22.633 1.00 88.12 517 ALA A CA 1
ATOM 3929 C C . ALA A 1 517 ? -8.067 -7.929 22.081 1.00 88.12 517 ALA A C 1
ATOM 3931 O O . ALA A 1 517 ? -7.359 -8.780 21.550 1.00 88.12 517 ALA A O 1
ATOM 3932 N N . ILE A 1 518 ? -7.671 -6.663 22.200 1.00 84.81 518 ILE A N 1
ATOM 3933 C CA . ILE A 1 518 ? -6.358 -6.174 21.770 1.00 84.81 518 ILE A CA 1
ATOM 3934 C C . ILE A 1 518 ? -5.551 -5.867 23.016 1.00 84.81 518 ILE A C 1
ATOM 3936 O O . ILE A 1 518 ? -5.962 -5.051 23.837 1.00 84.81 518 ILE A O 1
ATOM 3940 N N . ALA A 1 519 ? -4.392 -6.492 23.159 1.00 86.69 519 ALA A N 1
ATOM 3941 C CA . ALA A 1 519 ? -3.550 -6.306 24.324 1.00 86.69 519 ALA A CA 1
ATOM 3942 C C . ALA A 1 519 ? -2.144 -5.871 23.930 1.00 86.69 519 ALA A C 1
ATOM 3944 O O . ALA A 1 519 ? -1.553 -6.472 23.042 1.00 86.69 519 ALA A O 1
ATOM 3945 N N . VAL A 1 520 ? -1.590 -4.875 24.615 1.00 83.75 520 VAL A N 1
ATOM 3946 C CA . VAL A 1 520 ? -0.240 -4.349 24.384 1.00 83.75 520 VAL A CA 1
ATOM 3947 C C . VAL A 1 520 ? 0.571 -4.474 25.664 1.00 83.75 520 VAL A C 1
ATOM 3949 O O . VAL A 1 520 ? 0.173 -3.982 26.720 1.00 83.75 520 VAL A O 1
ATOM 3952 N N . ASP A 1 521 ? 1.712 -5.147 25.573 1.00 82.62 521 ASP A N 1
ATOM 3953 C CA . ASP A 1 521 ? 2.733 -5.136 26.615 1.00 82.62 521 ASP A CA 1
ATOM 3954 C C . ASP A 1 521 ? 3.478 -3.796 26.560 1.00 82.62 521 ASP A C 1
ATOM 3956 O O . ASP A 1 521 ? 4.117 -3.485 25.556 1.00 82.62 521 ASP A O 1
ATOM 3960 N N . LEU A 1 522 ? 3.367 -2.980 27.611 1.00 79.44 522 LEU A N 1
ATOM 3961 C CA . LEU A 1 522 ? 3.863 -1.600 27.593 1.00 79.44 522 LEU A CA 1
ATOM 3962 C C . LEU A 1 522 ? 5.393 -1.510 27.610 1.00 79.44 522 LEU A C 1
ATOM 3964 O O . LEU A 1 522 ? 5.953 -0.555 27.081 1.00 79.44 522 LEU A O 1
ATOM 3968 N N . ALA A 1 523 ? 6.071 -2.509 28.177 1.00 72.38 523 ALA A N 1
ATOM 3969 C CA . ALA A 1 523 ? 7.529 -2.524 28.257 1.00 72.38 523 ALA A CA 1
ATOM 3970 C C . ALA A 1 523 ? 8.172 -2.852 26.902 1.00 72.38 523 ALA A C 1
ATOM 3972 O O . ALA A 1 523 ? 9.272 -2.395 26.597 1.00 72.38 523 ALA A O 1
ATOM 3973 N N . THR A 1 524 ? 7.499 -3.672 26.094 1.00 76.06 524 THR A N 1
ATOM 3974 C CA . THR A 1 524 ? 8.013 -4.137 24.797 1.00 76.06 524 THR A CA 1
ATOM 3975 C C . THR A 1 524 ? 7.298 -3.528 23.595 1.00 76.06 524 THR A C 1
ATOM 3977 O O . THR A 1 524 ? 7.749 -3.728 22.467 1.00 76.06 524 THR A O 1
ATOM 3980 N N . LEU A 1 525 ? 6.178 -2.835 23.825 1.00 73.75 525 LEU A N 1
ATOM 3981 C CA . LEU A 1 525 ? 5.221 -2.366 22.817 1.00 73.75 525 LEU A CA 1
ATOM 3982 C C . LEU A 1 525 ? 4.763 -3.478 21.863 1.00 73.75 525 LEU A C 1
ATOM 3984 O O . LEU A 1 525 ? 4.434 -3.239 20.701 1.00 73.75 525 LEU A O 1
ATOM 3988 N N . ARG A 1 526 ? 4.744 -4.724 22.347 1.00 76.94 526 ARG A N 1
ATOM 3989 C CA . ARG A 1 526 ? 4.270 -5.872 21.574 1.00 76.94 526 ARG A CA 1
ATOM 3990 C C . ARG A 1 526 ? 2.790 -6.084 21.821 1.00 76.94 526 ARG A C 1
ATOM 3992 O O . ARG A 1 526 ? 2.358 -6.258 22.959 1.00 76.94 526 ARG A O 1
ATOM 3999 N N . GLY A 1 527 ? 2.036 -6.088 20.729 1.00 80.62 527 GLY A N 1
ATOM 4000 C CA . GLY A 1 527 ? 0.605 -6.336 20.731 1.00 80.62 527 GLY A CA 1
ATOM 4001 C C . GLY A 1 527 ? 0.240 -7.803 20.497 1.00 80.62 527 GLY A C 1
ATOM 4002 O O . GLY A 1 527 ? 0.983 -8.553 19.862 1.00 80.62 527 GLY A O 1
ATOM 4003 N N . SER A 1 528 ? -0.948 -8.185 20.946 1.00 86.50 528 SER A N 1
ATOM 4004 C CA . SER A 1 528 ? -1.714 -9.328 20.453 1.00 86.50 528 SER A CA 1
ATOM 4005 C C . SER A 1 528 ? -3.147 -8.882 20.185 1.00 86.50 528 SER A C 1
ATOM 4007 O O . SER A 1 528 ? -3.647 -7.983 20.859 1.00 86.50 528 SER A O 1
ATOM 4009 N N . ALA A 1 529 ? -3.814 -9.533 19.240 1.00 84.88 529 ALA A N 1
ATOM 4010 C CA . ALA A 1 529 ? -5.243 -9.378 19.019 1.00 84.88 529 ALA A CA 1
ATOM 4011 C C . ALA A 1 529 ? -5.875 -10.770 19.002 1.00 84.88 529 ALA A C 1
ATOM 4013 O O . ALA A 1 529 ? -5.429 -11.633 18.246 1.00 84.88 529 ALA A O 1
ATOM 4014 N N . ASP A 1 530 ? -6.876 -10.969 19.850 1.00 89.75 530 ASP A N 1
ATOM 4015 C CA . ASP A 1 530 ? -7.668 -12.186 19.937 1.00 89.75 530 ASP A CA 1
ATOM 4016 C C . ASP A 1 530 ? -9.084 -11.875 19.454 1.00 89.75 530 ASP A C 1
ATOM 4018 O O . ASP A 1 530 ? -9.690 -10.889 19.881 1.00 89.75 530 ASP A O 1
ATOM 4022 N N . PHE A 1 531 ? -9.601 -12.715 18.559 1.00 89.38 531 PHE A N 1
ATOM 4023 C CA . PHE A 1 531 ? -10.953 -12.589 18.027 1.00 89.38 531 PHE A CA 1
ATOM 4024 C C . PHE A 1 531 ? -11.742 -13.859 18.325 1.00 89.38 531 PHE A C 1
ATOM 4026 O O . PHE A 1 531 ? -11.303 -14.962 17.990 1.00 89.38 531 PHE A O 1
ATOM 4033 N N . THR A 1 532 ? -12.896 -13.713 18.964 1.00 89.62 532 THR A N 1
ATOM 4034 C CA . THR A 1 532 ? -13.751 -14.831 19.384 1.00 89.62 532 THR A CA 1
ATOM 4035 C C . THR A 1 532 ? -15.182 -14.615 18.920 1.00 89.62 532 THR A C 1
ATOM 4037 O O . THR A 1 532 ? -15.543 -13.512 18.529 1.00 89.62 532 THR A O 1
ATOM 4040 N N . ASN A 1 533 ? -16.000 -15.671 18.948 1.00 90.38 533 ASN A N 1
ATOM 4041 C CA . ASN A 1 533 ? -17.419 -15.602 18.576 1.00 90.38 533 ASN A CA 1
ATOM 4042 C C . ASN A 1 533 ? -17.645 -14.963 17.194 1.00 90.38 533 ASN A C 1
ATOM 4044 O O . ASN A 1 533 ? -18.515 -14.118 17.028 1.00 90.38 533 ASN A O 1
ATOM 4048 N N . LEU A 1 534 ? -16.810 -15.342 16.219 1.00 89.69 534 LEU A N 1
ATOM 4049 C CA . LEU A 1 534 ? -16.895 -14.796 14.870 1.00 89.69 534 LEU A CA 1
ATOM 4050 C C . LEU A 1 534 ? -18.152 -15.301 14.157 1.00 89.69 534 LEU A C 1
ATOM 4052 O O . LEU A 1 534 ? -18.347 -16.508 14.004 1.00 89.69 534 LEU A O 1
ATOM 4056 N N . GLU A 1 535 ? -18.945 -14.365 13.663 1.00 88.56 535 GLU A N 1
ATOM 4057 C CA . GLU A 1 535 ? -20.108 -14.573 12.815 1.00 88.56 535 GLU A CA 1
ATOM 4058 C C . GLU A 1 535 ? -19.846 -13.970 11.436 1.00 88.56 535 GLU A C 1
ATOM 4060 O O . GLU A 1 535 ? -19.294 -12.877 11.324 1.00 88.56 535 GLU A O 1
ATOM 4065 N N . MET A 1 536 ? -20.244 -14.682 10.382 1.00 86.62 536 MET A N 1
ATOM 4066 C CA . MET A 1 536 ? -20.175 -14.190 9.005 1.00 86.62 536 MET A CA 1
ATOM 4067 C C . MET A 1 536 ? -21.572 -13.789 8.554 1.00 86.62 536 MET A C 1
ATOM 4069 O O . MET A 1 536 ? -22.509 -14.583 8.670 1.00 86.62 536 MET A O 1
ATOM 4073 N N . TRP A 1 537 ? -21.700 -12.574 8.040 1.00 78.25 537 TRP A N 1
ATOM 4074 C CA . TRP A 1 537 ? -22.931 -12.024 7.494 1.00 78.25 537 TRP A CA 1
ATOM 4075 C C . TRP A 1 537 ? -22.738 -11.818 5.988 1.00 78.25 537 TRP A C 1
ATOM 4077 O O . TRP A 1 537 ? -21.700 -11.300 5.560 1.00 78.25 537 TRP A O 1
ATOM 4087 N N . ASN A 1 538 ? -23.724 -12.273 5.212 1.00 70.19 538 ASN A N 1
ATOM 4088 C CA . ASN A 1 538 ? -23.765 -12.131 3.756 1.00 70.19 538 ASN A CA 1
ATOM 4089 C C . ASN A 1 538 ? -24.615 -10.931 3.360 1.00 70.19 538 ASN A C 1
ATOM 4091 O O . ASN A 1 538 ? -25.673 -10.743 4.008 1.00 70.19 538 ASN A O 1
#

Mean predicted aligned error: 18.67 Å